Protein AF-0000000076643841 (afdb_homodimer)

Solvent-accessible surface area (backbone atoms only — not comparable to full-atom values): 23145 Å² total; per-residue (Å²): 107,68,64,58,49,51,50,48,50,49,47,50,49,49,53,48,50,52,67,71,34,53,74,71,46,35,37,44,46,46,51,47,56,64,56,58,94,64,77,46,62,63,59,51,52,34,38,76,68,63,61,60,81,65,43,80,81,73,61,38,62,68,59,50,51,40,41,51,51,52,50,54,52,48,48,53,50,48,17,47,49,53,30,35,36,51,42,72,52,44,75,44,46,48,51,30,52,85,57,88,80,48,90,56,62,37,45,24,47,93,85,36,75,72,81,45,65,53,44,57,68,84,77,48,54,71,68,55,44,51,53,49,52,46,23,53,34,49,45,51,37,43,51,53,46,46,48,49,27,68,64,42,81,49,84,70,43,75,59,44,45,42,56,54,54,55,68,41,54,68,70,49,21,37,44,30,44,42,50,51,52,48,51,51,44,45,54,50,20,58,50,36,67,72,68,72,63,81,79,61,76,74,77,71,72,73,82,128,108,66,66,58,48,50,51,48,49,49,49,51,49,48,52,48,50,52,68,72,34,52,72,72,46,33,39,46,46,46,51,46,55,64,56,58,94,65,79,47,62,65,57,51,51,35,37,76,67,64,60,61,80,65,42,78,81,74,61,39,61,68,59,50,51,40,41,51,51,52,50,53,53,48,48,53,51,48,19,47,50,52,30,36,38,51,41,73,53,43,75,44,46,49,52,31,53,85,56,88,81,48,88,57,64,36,43,23,48,94,85,35,74,72,80,45,65,55,45,58,67,84,77,47,53,71,66,56,43,52,53,50,52,46,22,53,32,50,45,52,38,42,51,52,45,46,49,48,26,67,65,42,81,48,84,69,43,74,59,45,45,43,56,52,55,57,69,42,53,69,70,51,22,37,44,30,46,42,50,50,51,50,52,52,45,45,53,50,21,58,51,36,68,72,69,71,64,80,78,61,77,74,78,71,72,72,81,127

Radius of gyration: 23.97 Å; Cα contacts (8 Å, |Δi|>4): 384; chains: 2; bounding box: 61×75×58 Å

Foldseek 3Di:
DVVVVVVVVVVVLLVVLDVLQDDLSVLLLQLLLCQDLPDNPVSLVCSLVSNPDDCVVVVVVSSSVSSSVVVLVLQQVVQLLVLLVPDPDNLQSLLFAGDSPDPDQATDDPRHGPPRGTDGLVVDDSVVSSLLSSLSSLLSNLVSLVVSVVPVPPPPSVPPSVVSLVSDDPSSNVSNVSVVVSVVSNVVSVVCSVVPDDRDDDPPPPDD/DVVVVVVVVVVVLLVVLDVLQDQLSVLLLQLLLCQDLPDNPVSLVCSLVSNPDDCVVVVVVSSSVSSSVVVLVLQQVLQLLVLLVPDPDNLQSLLFAGDSPDPDQATDDPRHGPPRGTDGLVVDDSVVSSLLSSLSSLLSNLVSLVVSVVPVPPPPSVPPSVVSLVSDDPSSNVSNVSVVVSVVSNVVSVVCSVVPDDRDDDPPPPDD

pLDDT: mean 84.1, std 14.39, range [31.48, 98.31]

Sequence (416 aa):
MFQHYCKSKEYIQQAHLEAELPGSLLQDALVVANFPSKNPRLHIKKWSKGQLPNPFEHRDSGTIDRLDRIYNQLAGYIEDYITKATSIYPPRAYMCIPCPCSNVGQLQFRGQPTGIDILRVDTLTDLERNRLFRAFFRYELVSKIQYVEDSTELEHIDELAAPTVRNFSHGAAEAFRCVLYYMRDLYGAVFAHYVDSRLPDIPAETPAMFQHYCKSKEYIQQAHLEAELPGSLLQDALVVANFPSKNPRLHIKKWSKGQLPNPFEHRDSGTIDRLDRIYNQLAGYIEDYITKATSIYPPRAYMCIPCPCSNVGQLQFRGQPTGIDILRVDTLTDLERNRLFRAFFRYELVSKIQYVEDSTELEHIDELAAPTVRNFSHGAAEAFRCVLYYMRDLYGAVFAHYVDSRLPDIPAETPA

Organism: Fusarium proliferatum (strain ET1) (NCBI:txid1227346)

Secondary structure (DSSP, 8-state):
-HHHHHHHHHHHHHHHHHHHS-HHHHHHHHHHHT--SS-HHHHHHHHHTT-S--TTTTT-HHHHHHHHHHHHHHHHHHHHHHHHHT-SSHHHHTT-B--TT---SEEEETTEEEEEEPPPGGGS-HHHHHHHHHHHHHHHHHHHHHHHHHHS--TTTHHHHHHHHHTS-HHHHHHHHHHHHHHHHHHHHHHHHHTTPPPPP-------/-HHHHHHHHHHHHHHHHHHHS-HHHHHHHHHHHT--SS-HHHHHHHHHTT-S--TTTTT-HHHHHHHHHHHHHHHHHHHHHHHHHT-SSHHHHTT-B--TT---SEEEETTEEEEEEPPPGGGS-HHHHHHHHHHHHHHHHHHHHHHHHHHS--TTTHHHHHHHHHTS-HHHHHHHHHHHHHHHHHHHHHHHHHTTPPPPP-------

Structure (mmCIF, N/CA/C/O backbone):
data_AF-0000000076643841-model_v1
#
loop_
_entity.id
_entity.type
_entity.pdbx_description
1 polymer 'Uncharacterized protein'
#
loop_
_atom_site.group_PDB
_atom_site.id
_atom_site.type_symbol
_atom_site.label_atom_id
_atom_site.label_alt_id
_atom_site.label_comp_id
_atom_site.label_asym_id
_atom_site.label_entity_id
_atom_site.label_seq_id
_atom_site.pdbx_PDB_ins_code
_atom_site.Cartn_x
_atom_site.Cartn_y
_atom_site.Cartn_z
_atom_site.occupancy
_atom_site.B_iso_or_equiv
_atom_site.auth_seq_id
_atom_site.auth_comp_id
_atom_site.auth_asym_id
_atom_site.auth_atom_id
_atom_site.pdbx_PDB_model_num
ATOM 1 N N . MET A 1 1 ? 14.523 -45.875 6.148 1 55.06 1 MET A N 1
ATOM 2 C CA . MET A 1 1 ? 14.758 -44.75 7.051 1 55.06 1 MET A CA 1
ATOM 3 C C . MET A 1 1 ? 14.75 -43.438 6.281 1 55.06 1 MET A C 1
ATOM 5 O O . MET A 1 1 ? 14.102 -42.469 6.699 1 55.06 1 MET A O 1
ATOM 9 N N . PHE A 1 2 ? 15.367 -43.438 5.141 1 59.84 2 PHE A N 1
ATOM 10 C CA . PHE A 1 2 ? 15.422 -42.219 4.328 1 59.84 2 PHE A CA 1
ATOM 11 C C . PHE A 1 2 ? 14.047 -41.875 3.785 1 59.84 2 PHE A C 1
ATOM 13 O O . PHE A 1 2 ? 13.656 -40.688 3.773 1 59.84 2 PHE A O 1
ATOM 20 N N . GLN A 1 3 ? 13.398 -42.938 3.428 1 58.34 3 GLN A N 1
ATOM 21 C CA . GLN A 1 3 ? 12.062 -42.719 2.887 1 58.34 3 GLN A CA 1
ATOM 22 C C . GLN A 1 3 ? 11.117 -42.156 3.953 1 58.34 3 GLN A C 1
ATOM 24 O O . GLN A 1 3 ? 10.305 -41.281 3.674 1 58.34 3 GLN A O 1
ATOM 29 N N . HIS A 1 4 ? 11.25 -42.688 5.188 1 60.34 4 HIS A N 1
ATOM 30 C CA . HIS A 1 4 ? 10.43 -42.219 6.293 1 60.34 4 HIS A CA 1
ATOM 31 C C . HIS A 1 4 ? 10.742 -40.75 6.621 1 60.34 4 HIS A C 1
ATOM 33 O O . HIS A 1 4 ? 9.836 -39.969 6.922 1 60.34 4 HIS A O 1
ATOM 39 N N . TYR A 1 5 ? 12.023 -40.5 6.52 1 56.34 5 TYR A N 1
ATOM 40 C CA . TYR A 1 5 ? 12.477 -39.156 6.789 1 56.34 5 TYR A CA 1
ATOM 41 C C . TYR A 1 5 ? 11.938 -38.188 5.746 1 56.34 5 TYR A C 1
ATOM 43 O O . TYR A 1 5 ? 11.453 -37.094 6.082 1 56.34 5 TYR A O 1
ATOM 51 N N . CYS A 1 6 ? 12.062 -38.594 4.523 1 60.09 6 CYS A N 1
ATOM 52 C CA . CYS A 1 6 ? 11.57 -37.719 3.445 1 60.09 6 CYS A CA 1
ATOM 53 C C . CYS A 1 6 ? 10.062 -37.531 3.551 1 60.09 6 CYS A C 1
ATOM 55 O O . CYS A 1 6 ? 9.562 -36.438 3.342 1 60.09 6 CYS A O 1
ATOM 57 N N . LYS A 1 7 ? 9.438 -38.625 3.855 1 62.03 7 LYS A N 1
ATOM 58 C CA . LYS A 1 7 ? 7.988 -38.562 4.004 1 62.03 7 LYS A CA 1
ATOM 59 C C . LYS A 1 7 ? 7.602 -37.656 5.168 1 62.03 7 LYS A C 1
ATOM 61 O O . LYS A 1 7 ? 6.629 -36.875 5.078 1 62.03 7 LYS A O 1
ATOM 66 N N . SER A 1 8 ? 8.445 -37.75 6.176 1 68.88 8 SER A N 1
ATOM 67 C CA . SER A 1 8 ? 8.188 -36.906 7.336 1 68.88 8 SER A CA 1
ATOM 68 C C . SER A 1 8 ? 8.414 -35.438 7.008 1 68.88 8 SER A C 1
ATOM 70 O O . SER A 1 8 ? 7.613 -34.594 7.395 1 68.88 8 SER A O 1
ATOM 72 N N . LYS A 1 9 ? 9.438 -35.219 6.242 1 68.38 9 LYS A N 1
ATOM 73 C CA . LYS A 1 9 ? 9.742 -33.844 5.863 1 68.38 9 LYS A CA 1
ATOM 74 C C . LYS A 1 9 ? 8.656 -33.25 4.961 1 68.38 9 LYS A C 1
ATOM 76 O O . LYS A 1 9 ? 8.258 -32.094 5.125 1 68.38 9 LYS A O 1
ATOM 81 N N . GLU A 1 10 ? 8.242 -34.125 4.082 1 75.81 10 GLU A N 1
ATOM 82 C CA . GLU A 1 10 ? 7.172 -33.719 3.18 1 75.81 10 GLU A CA 1
ATOM 83 C C . GLU A 1 10 ? 5.887 -33.406 3.947 1 75.81 10 GLU A C 1
ATOM 85 O O . GLU A 1 10 ? 5.195 -32.438 3.646 1 75.81 10 GLU A O 1
ATOM 90 N N . TYR A 1 11 ? 5.652 -34.25 4.926 1 77.75 11 TYR A N 1
ATOM 91 C CA . TYR A 1 11 ? 4.453 -34.031 5.73 1 77.75 11 TYR A CA 1
ATOM 92 C C . TYR A 1 11 ? 4.543 -32.75 6.527 1 77.75 11 TYR A C 1
ATOM 94 O O . TYR A 1 11 ? 3.568 -32 6.621 1 77.75 11 TYR A O 1
ATOM 102 N N . ILE A 1 12 ? 5.691 -32.562 7.051 1 78.75 12 ILE A N 1
ATOM 103 C CA . ILE A 1 12 ? 5.891 -31.344 7.836 1 78.75 12 ILE A CA 1
ATOM 104 C C . ILE A 1 12 ? 5.75 -30.125 6.934 1 78.75 12 ILE A C 1
ATOM 106 O O . ILE A 1 12 ? 5.109 -29.141 7.309 1 78.75 12 ILE A O 1
ATOM 110 N N . GLN A 1 13 ? 6.262 -30.25 5.789 1 81.38 13 GLN A N 1
ATOM 111 C CA . GLN A 1 13 ? 6.199 -29.156 4.84 1 81.38 13 GLN A CA 1
ATOM 112 C C . GLN A 1 13 ? 4.758 -28.875 4.41 1 81.38 13 GLN A C 1
ATOM 114 O O . GLN A 1 13 ? 4.352 -27.719 4.297 1 81.38 13 GLN A O 1
ATOM 119 N N . GLN A 1 14 ? 4.098 -29.984 4.234 1 85.69 14 GLN A N 1
ATOM 120 C CA . GLN A 1 14 ? 2.701 -29.844 3.832 1 85.69 14 GLN A CA 1
ATOM 121 C C . GLN A 1 14 ? 1.868 -29.219 4.949 1 85.69 14 GLN A C 1
ATOM 123 O O . GLN A 1 14 ? 1.031 -28.344 4.695 1 85.69 14 GLN A O 1
ATOM 128 N N . ALA A 1 15 ? 2.143 -29.641 6.121 1 86.62 15 ALA A N 1
ATOM 129 C CA . ALA A 1 15 ? 1.425 -29.078 7.262 1 86.62 15 ALA A CA 1
ATOM 130 C C . ALA A 1 15 ? 1.731 -27.594 7.434 1 86.62 15 ALA A C 1
ATOM 132 O O . ALA A 1 15 ? 0.84 -26.797 7.75 1 86.62 15 ALA A O 1
ATOM 133 N N . HIS A 1 16 ? 2.926 -27.344 7.215 1 88.12 16 HIS A N 1
ATOM 134 C CA . HIS A 1 16 ? 3.34 -25.938 7.297 1 88.12 16 HIS A CA 1
ATOM 135 C C . HIS A 1 16 ? 2.639 -25.094 6.234 1 88.12 16 HIS A C 1
ATOM 137 O O . HIS A 1 16 ? 2.109 -24.031 6.539 1 88.12 16 HIS A O 1
ATOM 143 N N . LEU A 1 17 ? 2.629 -25.641 5.07 1 92.31 17 LEU A N 1
ATOM 144 C CA . LEU A 1 17 ? 2.01 -24.922 3.961 1 92.31 17 LEU A CA 1
ATOM 145 C C . LEU A 1 17 ? 0.519 -24.719 4.207 1 92.31 17 LEU A C 1
ATOM 147 O O . LEU A 1 17 ? -0.012 -23.641 3.969 1 92.31 17 LEU A O 1
ATOM 151 N N . GLU A 1 18 ? -0.102 -25.703 4.695 1 91.44 18 GLU A N 1
ATOM 152 C CA . GLU A 1 18 ? -1.529 -25.625 4.988 1 91.44 18 GLU A CA 1
ATOM 153 C C . GLU A 1 18 ? -1.811 -24.562 6.051 1 91.44 18 GLU A C 1
ATOM 155 O O . GLU A 1 18 ? -2.789 -23.812 5.953 1 91.44 18 GLU A O 1
ATOM 160 N N . ALA A 1 19 ? -0.951 -24.5 7.004 1 91.19 19 ALA A N 1
ATOM 161 C CA . ALA A 1 19 ? -1.105 -23.531 8.078 1 91.19 19 ALA A CA 1
ATOM 162 C C . ALA A 1 19 ? -0.877 -22.109 7.562 1 91.19 19 ALA A C 1
ATOM 164 O O . ALA A 1 19 ? -1.475 -21.156 8.07 1 91.19 19 ALA A O 1
ATOM 165 N N . GLU A 1 20 ? -0.052 -22.016 6.551 1 92.44 20 GLU A N 1
ATOM 166 C CA . GLU A 1 20 ? 0.337 -20.703 6.027 1 92.44 20 GLU A CA 1
ATOM 167 C C . GLU A 1 20 ? -0.709 -20.156 5.059 1 92.44 20 GLU A C 1
ATOM 169 O O . GLU A 1 20 ? -0.689 -18.984 4.707 1 92.44 20 GLU A O 1
ATOM 174 N N . LEU A 1 21 ? -1.595 -21.016 4.625 1 94.62 21 LEU A N 1
ATOM 175 C CA . LEU A 1 21 ? -2.6 -20.609 3.646 1 94.62 21 LEU A CA 1
ATOM 176 C C . LEU A 1 21 ? -4.008 -20.828 4.188 1 94.62 21 LEU A C 1
ATOM 178 O O . LEU A 1 21 ? -4.754 -21.656 3.658 1 94.62 21 LEU A O 1
ATOM 182 N N . PRO A 1 22 ? -4.383 -20.078 5.102 1 90.25 22 PRO A N 1
ATOM 183 C CA . PRO A 1 22 ? -5.695 -20.297 5.715 1 90.25 22 PRO A CA 1
ATOM 184 C C . PRO A 1 22 ? -6.844 -19.766 4.859 1 90.25 22 PRO A C 1
ATOM 186 O O . PRO A 1 22 ? -6.688 -18.75 4.164 1 90.25 22 PRO A O 1
ATOM 189 N N . GLY A 1 23 ? -7.941 -20.484 4.867 1 88.06 23 GLY A N 1
ATOM 190 C CA . GLY A 1 23 ? -9.227 -20.016 4.391 1 88.06 23 GLY A CA 1
ATOM 191 C C . GLY A 1 23 ? -9.188 -19.484 2.967 1 88.06 23 GLY A C 1
ATOM 192 O O . GLY A 1 23 ? -8.758 -20.188 2.051 1 88.06 23 GLY A O 1
ATOM 193 N N . SER A 1 24 ? -9.508 -18.172 2.869 1 92.12 24 SER A N 1
ATOM 194 C CA . SER A 1 24 ? -9.641 -17.531 1.561 1 92.12 24 SER A CA 1
ATOM 195 C C . SER A 1 24 ? -8.289 -17.359 0.889 1 92.12 24 SER A C 1
ATOM 197 O O . SER A 1 24 ? -8.203 -17.25 -0.337 1 92.12 24 SER A O 1
ATOM 199 N N . LEU A 1 25 ? -7.289 -17.359 1.696 1 96.56 25 LEU A N 1
ATOM 200 C CA . LEU A 1 25 ? -5.957 -17.234 1.113 1 96.56 25 LEU A CA 1
ATOM 201 C C . LEU A 1 25 ? -5.605 -18.469 0.295 1 96.56 25 LEU A C 1
ATOM 203 O O . LEU A 1 25 ? -4.922 -18.375 -0.727 1 96.56 25 LEU A O 1
ATOM 207 N N . LEU A 1 26 ? -6.051 -19.609 0.79 1 97.19 26 LEU A N 1
ATOM 208 C CA . LEU A 1 26 ? -5.824 -20.844 0.038 1 97.19 26 LEU A CA 1
ATOM 209 C C . LEU A 1 26 ? -6.469 -20.766 -1.341 1 97.19 26 LEU A C 1
ATOM 211 O O . LEU A 1 26 ? -5.887 -21.219 -2.33 1 97.19 26 LEU A O 1
ATOM 215 N N . GLN A 1 27 ? -7.66 -20.188 -1.419 1 97.44 27 GLN A N 1
ATOM 216 C CA . GLN A 1 27 ? -8.344 -20.016 -2.697 1 97.44 27 GLN A CA 1
ATOM 217 C C . GLN A 1 27 ? -7.535 -19.141 -3.648 1 97.44 27 GLN A C 1
ATOM 219 O O . GLN A 1 27 ? -7.395 -19.469 -4.832 1 97.44 27 GLN A O 1
ATOM 224 N N . ASP A 1 28 ? -6.977 -18.094 -3.117 1 97.69 28 ASP A N 1
ATOM 225 C CA . ASP A 1 28 ? -6.137 -17.219 -3.926 1 97.69 28 ASP A CA 1
ATOM 226 C C . ASP A 1 28 ? -4.898 -17.953 -4.43 1 97.69 28 ASP A C 1
ATOM 228 O O . ASP A 1 28 ? -4.492 -17.797 -5.582 1 97.69 28 ASP A O 1
ATOM 232 N N . ALA A 1 29 ? -4.34 -18.734 -3.561 1 98.19 29 ALA A N 1
ATOM 233 C CA . ALA A 1 29 ? -3.162 -19.5 -3.949 1 98.19 29 ALA A CA 1
ATOM 234 C C . ALA A 1 29 ? -3.506 -20.531 -5.023 1 98.19 29 ALA A C 1
ATOM 236 O O . ALA A 1 29 ? -2.771 -20.688 -6 1 98.19 29 ALA A O 1
ATOM 237 N N . LEU A 1 30 ? -4.59 -21.156 -4.883 1 97.75 30 LEU A N 1
ATOM 238 C CA . LEU A 1 30 ? -4.992 -22.234 -5.77 1 97.75 30 LEU A CA 1
ATOM 239 C C . LEU A 1 30 ? -5.293 -21.719 -7.168 1 97.75 30 LEU A C 1
ATOM 241 O O . LEU A 1 30 ? -4.965 -22.375 -8.164 1 97.75 30 LEU A O 1
ATOM 245 N N . VAL A 1 31 ? -5.969 -20.578 -7.227 1 97.31 31 VAL A N 1
ATOM 246 C CA . VAL A 1 31 ? -6.352 -20.062 -8.539 1 97.31 31 VAL A CA 1
ATOM 247 C C . VAL A 1 31 ? -5.102 -19.781 -9.367 1 97.31 31 VAL A C 1
ATOM 249 O O . VAL A 1 31 ? -5.109 -19.938 -10.586 1 97.31 31 VAL A O 1
ATOM 252 N N . VAL A 1 32 ? -4.051 -19.375 -8.664 1 97.44 32 VAL A N 1
ATOM 253 C CA . VAL A 1 32 ? -2.799 -19.062 -9.344 1 97.44 32 VAL A CA 1
ATOM 254 C C . VAL A 1 32 ? -2.049 -20.359 -9.664 1 97.44 32 VAL A C 1
ATOM 256 O O . VAL A 1 32 ? -1.585 -20.547 -10.789 1 97.44 32 VAL A O 1
ATOM 259 N N . ALA A 1 33 ? -1.942 -21.234 -8.703 1 96.81 33 ALA A N 1
ATOM 260 C CA . ALA A 1 33 ? -1.156 -22.453 -8.828 1 96.81 33 ALA A CA 1
ATOM 261 C C . ALA A 1 33 ? -1.693 -23.344 -9.945 1 96.81 33 ALA A C 1
ATOM 263 O O . ALA A 1 33 ? -0.924 -24.016 -10.641 1 96.81 33 ALA A O 1
ATOM 264 N N . ASN A 1 34 ? -3.014 -23.328 -10.094 1 96.56 34 ASN A N 1
ATOM 265 C CA . ASN A 1 34 ? -3.637 -24.219 -11.07 1 96.56 34 ASN A CA 1
ATOM 266 C C . ASN A 1 34 ? -4.238 -23.422 -12.234 1 96.56 34 ASN A C 1
ATOM 268 O O . ASN A 1 34 ? -5.234 -23.844 -12.82 1 96.56 34 ASN A O 1
ATOM 272 N N . PHE A 1 35 ? -3.664 -22.312 -12.492 1 96 35 PHE A N 1
ATOM 273 C CA . PHE A 1 35 ? -4.219 -21.469 -13.555 1 96 35 PHE A CA 1
ATOM 274 C C . PHE A 1 35 ? -4.129 -22.188 -14.898 1 96 35 PHE A C 1
ATOM 276 O O . PHE A 1 35 ? -3.043 -22.562 -15.336 1 96 35 PHE A O 1
ATOM 283 N N . PRO A 1 36 ? -5.246 -22.344 -15.555 1 91.62 36 PRO A N 1
ATOM 284 C CA . PRO A 1 36 ? -5.25 -23.094 -16.812 1 91.62 36 PRO A CA 1
ATOM 285 C C . PRO A 1 36 ? -4.742 -22.281 -17.984 1 91.62 36 PRO A C 1
ATOM 287 O O . PRO A 1 36 ? -4.891 -21.047 -18 1 91.62 36 PRO A O 1
ATOM 290 N N . SER A 1 37 ? -4.203 -22.922 -18.969 1 80.94 37 SER A N 1
ATOM 291 C CA . SER A 1 37 ? -3.695 -22.266 -20.172 1 80.94 37 SER A CA 1
ATOM 292 C C . SER A 1 37 ? -4.828 -21.922 -21.125 1 80.94 37 SER A C 1
ATOM 294 O O . SER A 1 37 ? -4.703 -21 -21.938 1 80.94 37 SER A O 1
ATOM 296 N N . LYS A 1 38 ? -5.898 -22.703 -21 1 79.75 38 LYS A N 1
ATOM 297 C CA . LYS A 1 38 ? -7.027 -22.469 -21.891 1 79.75 38 LYS A CA 1
ATOM 298 C C . LYS A 1 38 ? -8.312 -22.234 -21.109 1 79.75 38 LYS A C 1
ATOM 300 O O . LYS A 1 38 ? -8.578 -22.906 -20.125 1 79.75 38 LYS A O 1
ATOM 305 N N . ASN A 1 39 ? -9.148 -21.281 -21.5 1 80.5 39 ASN A N 1
ATOM 306 C CA . ASN A 1 39 ? -10.477 -20.953 -20.969 1 80.5 39 ASN A CA 1
ATOM 307 C C . ASN A 1 39 ? -10.445 -20.75 -19.453 1 80.5 39 ASN A C 1
ATOM 309 O O . ASN A 1 39 ? -11.086 -21.5 -18.719 1 80.5 39 ASN A O 1
ATOM 313 N N . PRO A 1 40 ? -9.781 -19.797 -19.016 1 89.06 40 PRO A N 1
ATOM 314 C CA . PRO A 1 40 ? -9.648 -19.578 -17.578 1 89.06 40 PRO A CA 1
ATOM 315 C C . PRO A 1 40 ? -10.93 -19.062 -16.938 1 89.06 40 PRO A C 1
ATOM 317 O O . PRO A 1 40 ? -11 -18.922 -15.711 1 89.06 40 PRO A O 1
ATOM 320 N N . ARG A 1 41 ? -11.984 -18.797 -17.594 1 88.19 41 ARG A N 1
ATOM 321 C CA . ARG A 1 41 ? -13.203 -18.172 -17.109 1 88.19 41 ARG A CA 1
ATOM 322 C C . ARG A 1 41 ? -13.828 -18.984 -15.984 1 88.19 41 ARG A C 1
ATOM 324 O O . ARG A 1 41 ? -14.164 -18.453 -14.93 1 88.19 41 ARG A O 1
ATOM 331 N N . LEU A 1 42 ? -14.031 -20.25 -16.266 1 91.31 42 LEU A N 1
ATOM 332 C CA . LEU A 1 42 ? -14.648 -21.109 -15.273 1 91.31 42 LEU A CA 1
ATOM 333 C C . LEU A 1 42 ? -13.789 -21.203 -14.023 1 91.31 42 LEU A C 1
ATOM 335 O O . LEU A 1 42 ? -14.305 -21.219 -12.906 1 91.31 42 LEU A O 1
ATOM 339 N N . HIS A 1 43 ? -12.508 -21.312 -14.219 1 94.5 43 HIS A N 1
ATOM 340 C CA . HIS A 1 43 ? -11.555 -21.375 -13.117 1 94.5 43 HIS A CA 1
ATOM 341 C C . HIS A 1 43 ? -11.633 -20.125 -12.25 1 94.5 43 HIS A C 1
ATOM 343 O O . HIS A 1 43 ? -11.656 -20.234 -11.016 1 94.5 43 HIS A O 1
ATOM 349 N N . ILE A 1 44 ? -11.758 -19 -12.859 1 93.19 44 ILE A N 1
ATOM 350 C CA . ILE A 1 44 ? -11.844 -17.734 -12.164 1 93.19 44 ILE A CA 1
ATOM 351 C C . ILE A 1 44 ? -13.188 -17.625 -11.453 1 93.19 44 ILE A C 1
ATOM 353 O O . ILE A 1 44 ? -13.266 -17.125 -10.32 1 93.19 44 ILE A O 1
ATOM 357 N N . LYS A 1 45 ? -14.195 -18.062 -12.055 1 92.38 45 LYS A N 1
ATOM 358 C CA . LYS A 1 45 ? -15.523 -18.062 -11.445 1 92.38 45 LYS A CA 1
ATOM 359 C C . LYS A 1 45 ? -15.555 -18.922 -10.188 1 92.38 45 LYS A C 1
ATOM 361 O O . LYS A 1 45 ? -16.094 -18.516 -9.164 1 92.38 45 LYS A O 1
ATOM 366 N N . LYS A 1 46 ? -15.055 -20.094 -10.25 1 94.75 46 LYS A N 1
ATOM 367 C CA . LYS A 1 46 ? -14.992 -20.984 -9.094 1 94.75 46 LYS A CA 1
ATOM 368 C C . LYS A 1 46 ? -14.211 -20.344 -7.945 1 94.75 46 LYS A C 1
ATOM 370 O O . LYS A 1 46 ? -14.586 -20.484 -6.781 1 94.75 46 LYS A O 1
ATOM 375 N N . TRP A 1 47 ? -13.141 -19.719 -8.32 1 95.69 47 TRP A N 1
ATOM 376 C CA . TRP A 1 47 ? -12.336 -19.016 -7.316 1 95.69 47 TRP A CA 1
ATOM 377 C C . TRP A 1 47 ? -13.156 -17.922 -6.637 1 95.69 47 TRP A C 1
ATOM 379 O O . TRP A 1 47 ? -13.125 -17.797 -5.41 1 95.69 47 TRP A O 1
ATOM 389 N N . SER A 1 48 ? -13.836 -17.141 -7.426 1 92.44 48 SER A N 1
ATOM 390 C CA . SER A 1 48 ? -14.602 -16.031 -6.891 1 92.44 48 SER A CA 1
ATOM 391 C C . SER A 1 48 ? -15.656 -16.5 -5.898 1 92.44 48 SER A C 1
ATOM 393 O O . SER A 1 48 ? -16.031 -15.773 -4.984 1 92.44 48 SER A O 1
ATOM 395 N N . LYS A 1 49 ? -16.047 -17.734 -5.996 1 93.44 49 LYS A N 1
ATOM 396 C CA . LYS A 1 49 ? -17.062 -18.312 -5.113 1 93.44 49 LYS A CA 1
ATOM 397 C C . LYS A 1 49 ? -16.422 -19.109 -3.986 1 93.44 49 LYS A C 1
ATOM 399 O O . LYS A 1 49 ? -17.109 -19.672 -3.145 1 93.44 49 LYS A O 1
ATOM 404 N N . GLY A 1 50 ? -15.148 -19.172 -4.008 1 94.62 50 GLY A N 1
ATOM 405 C CA . GLY A 1 50 ? -14.445 -19.922 -2.984 1 94.62 50 GLY A CA 1
ATOM 406 C C . GLY A 1 50 ? -14.664 -21.422 -3.094 1 94.62 50 GLY A C 1
ATOM 407 O O . GLY A 1 50 ? -14.766 -22.109 -2.08 1 94.62 50 GLY A O 1
ATOM 408 N N . GLN A 1 51 ? -14.711 -21.906 -4.316 1 95.31 51 GLN A N 1
ATOM 409 C CA . GLN A 1 51 ? -15.141 -23.297 -4.496 1 95.31 51 GLN A CA 1
ATOM 410 C C . GLN A 1 51 ? -14.023 -24.141 -5.094 1 95.31 51 GLN A C 1
ATOM 412 O O . GLN A 1 51 ? -14.266 -25.25 -5.559 1 95.31 51 GLN A O 1
ATOM 417 N N . LEU A 1 52 ? -12.844 -23.641 -5.133 1 96.06 52 LEU A N 1
ATOM 418 C CA . LEU A 1 52 ? -11.75 -24.484 -5.602 1 96.06 52 LEU A CA 1
ATOM 419 C C . LEU A 1 52 ? -11.438 -25.578 -4.594 1 96.06 52 LEU A C 1
ATOM 421 O O . LEU A 1 52 ? -11.422 -25.328 -3.385 1 96.06 52 LEU A O 1
ATOM 425 N N . PRO A 1 53 ? -11.273 -26.734 -5.059 1 94.81 53 PRO A N 1
ATOM 426 C CA . PRO A 1 53 ? -11.102 -27.875 -4.148 1 94.81 53 PRO A CA 1
ATOM 427 C C . PRO A 1 53 ? -9.828 -27.766 -3.312 1 94.81 53 PRO A C 1
ATOM 429 O O . PRO A 1 53 ? -8.781 -27.375 -3.824 1 94.81 53 PRO A O 1
ATOM 432 N N . ASN A 1 54 ? -9.906 -28.141 -2.045 1 94.69 54 ASN A N 1
ATOM 433 C CA . ASN A 1 54 ? -8.789 -28.172 -1.115 1 94.69 54 ASN A CA 1
ATOM 434 C C . ASN A 1 54 ? -7.883 -29.375 -1.354 1 94.69 54 ASN A C 1
ATOM 436 O O . ASN A 1 54 ? -8.289 -30.516 -1.121 1 94.69 54 ASN A O 1
ATOM 440 N N . PRO A 1 55 ? -6.727 -29.188 -1.725 1 94.94 55 PRO A N 1
ATOM 441 C CA . PRO A 1 55 ? -5.844 -30.312 -2.061 1 94.94 55 PRO A CA 1
ATOM 442 C C . PRO A 1 55 ? -5.348 -31.062 -0.827 1 94.94 55 PRO A C 1
ATOM 444 O O . PRO A 1 55 ? -4.855 -32.188 -0.941 1 94.94 55 PRO A O 1
ATOM 447 N N . PHE A 1 56 ? -5.434 -30.453 0.337 1 92.12 56 PHE A N 1
ATOM 448 C CA . PHE A 1 56 ? -4.934 -31.078 1.559 1 92.12 56 PHE A CA 1
ATOM 449 C C . PHE A 1 56 ? -5.906 -32.125 2.066 1 92.12 56 PHE A C 1
ATOM 451 O O . PHE A 1 56 ? -5.52 -33.031 2.807 1 92.12 56 PHE A O 1
ATOM 458 N N . GLU A 1 57 ? -7.121 -31.938 1.708 1 89.94 57 GLU A N 1
ATOM 459 C CA . GLU A 1 57 ? -8.133 -32.906 2.115 1 89.94 57 GLU A CA 1
ATOM 460 C C . GLU A 1 57 ? -7.957 -34.25 1.368 1 89.94 57 GLU A C 1
ATOM 462 O O . GLU A 1 57 ? -8.086 -35.312 1.958 1 89.94 57 GLU A O 1
ATOM 467 N N . HIS A 1 58 ? -7.648 -34.219 0.024 1 85.31 58 HIS A N 1
ATOM 468 C CA . HIS A 1 58 ? 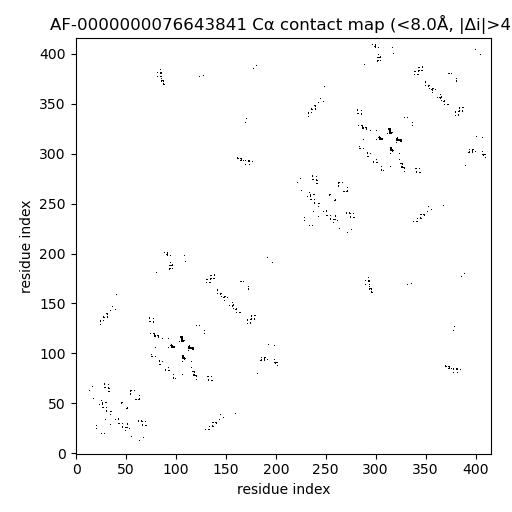-7.523 -35.438 -0.774 1 85.31 58 HIS A CA 1
ATOM 469 C C . HIS A 1 58 ? -6.066 -35.75 -1.114 1 85.31 58 HIS A C 1
ATOM 471 O O . HIS A 1 58 ? -5.777 -36.562 -1.979 1 85.31 58 HIS A O 1
ATOM 477 N N . ARG A 1 59 ? -5.16 -35.062 -0.582 1 86.06 59 ARG A N 1
ATOM 478 C CA . ARG A 1 59 ? -3.721 -35.25 -0.716 1 86.06 59 ARG A CA 1
ATOM 479 C C . ARG A 1 59 ? -3.297 -35.188 -2.18 1 86.06 59 ARG A C 1
ATOM 481 O O . ARG A 1 59 ? -2.617 -36.094 -2.664 1 86.06 59 ARG A O 1
ATOM 488 N N . ASP A 1 60 ? -3.811 -34.25 -2.908 1 91.81 60 ASP A N 1
ATOM 489 C CA . ASP A 1 60 ? -3.371 -33.969 -4.273 1 91.81 60 ASP A CA 1
ATOM 490 C C . ASP A 1 60 ? -1.933 -33.469 -4.301 1 91.81 60 ASP A C 1
ATOM 492 O O . ASP A 1 60 ? -1.694 -32.25 -4.246 1 91.81 60 ASP A O 1
ATOM 496 N N . SER A 1 61 ? -0.956 -34.375 -4.434 1 90.12 61 SER A N 1
ATOM 497 C CA . SER A 1 61 ? 0.465 -34.094 -4.312 1 90.12 61 SER A CA 1
ATOM 498 C C . SER A 1 61 ? 0.915 -33.094 -5.398 1 90.12 61 SER A C 1
ATOM 500 O O . SER A 1 61 ? 1.784 -32.281 -5.164 1 90.12 61 SER A O 1
ATOM 502 N N . GLY A 1 62 ? 0.292 -33.219 -6.566 1 92.5 62 GLY A N 1
ATOM 503 C CA . GLY A 1 62 ? 0.653 -32.312 -7.641 1 92.5 62 GLY A CA 1
ATOM 504 C C . GLY A 1 62 ? 0.333 -30.859 -7.332 1 92.5 62 GLY A C 1
ATOM 505 O O . GLY A 1 62 ? 1.194 -29.984 -7.461 1 92.5 62 GLY A O 1
ATOM 506 N N . THR A 1 63 ? -0.859 -30.656 -6.93 1 94.81 63 THR A N 1
ATOM 507 C CA . THR A 1 63 ? -1.288 -29.312 -6.57 1 94.81 63 THR A CA 1
ATOM 508 C C . THR A 1 63 ? -0.497 -28.797 -5.375 1 94.81 63 THR A C 1
ATOM 510 O O . THR A 1 63 ? -0.115 -27.625 -5.336 1 94.81 63 THR A O 1
ATOM 513 N N . ILE A 1 64 ? -0.245 -29.625 -4.383 1 94.69 64 ILE A N 1
ATOM 514 C CA . ILE A 1 64 ? 0.488 -29.234 -3.188 1 94.69 64 ILE A CA 1
ATOM 515 C C . ILE A 1 64 ? 1.904 -28.812 -3.566 1 94.69 64 ILE A C 1
ATOM 517 O O . ILE A 1 64 ? 2.422 -27.812 -3.047 1 94.69 64 ILE A O 1
ATOM 521 N N . ASP A 1 65 ? 2.492 -29.5 -4.48 1 93.31 65 ASP A N 1
ATOM 522 C CA . ASP A 1 65 ? 3.826 -29.156 -4.953 1 93.31 65 ASP A CA 1
ATOM 523 C C . ASP A 1 65 ? 3.814 -27.797 -5.648 1 93.31 65 ASP A C 1
ATOM 525 O O . ASP A 1 65 ? 4.715 -26.969 -5.445 1 93.31 65 ASP A O 1
ATOM 529 N N . ARG A 1 66 ? 2.832 -27.594 -6.496 1 95.25 66 ARG A N 1
ATOM 530 C CA . ARG A 1 66 ? 2.715 -26.297 -7.18 1 95.25 66 ARG A CA 1
ATOM 531 C C . ARG A 1 66 ? 2.5 -25.172 -6.18 1 95.25 66 ARG A C 1
ATOM 533 O O . ARG A 1 66 ? 3.076 -24.094 -6.324 1 95.25 66 ARG A O 1
ATOM 540 N N . LEU A 1 67 ? 1.684 -25.422 -5.168 1 96.19 67 LEU A N 1
ATOM 541 C CA . LEU A 1 67 ? 1.437 -24.438 -4.117 1 96.19 67 LEU A CA 1
ATOM 542 C C . LEU A 1 67 ? 2.725 -24.109 -3.373 1 96.19 67 LEU A C 1
ATOM 544 O O . LEU A 1 67 ? 2.992 -22.938 -3.082 1 96.19 67 LEU A O 1
ATOM 548 N N . ASP A 1 68 ? 3.447 -25.094 -3.076 1 94.12 68 ASP A N 1
ATOM 549 C CA . ASP A 1 68 ? 4.703 -24.906 -2.361 1 94.12 68 ASP A CA 1
ATOM 550 C C . ASP A 1 68 ? 5.676 -24.047 -3.172 1 94.12 68 ASP A C 1
ATOM 552 O O . ASP A 1 68 ? 6.324 -23.156 -2.629 1 94.12 68 ASP A O 1
ATOM 556 N N . ARG A 1 69 ? 5.738 -24.328 -4.402 1 92.94 69 ARG A N 1
ATOM 557 C CA . ARG A 1 69 ? 6.637 -23.578 -5.281 1 92.94 69 ARG A CA 1
ATOM 558 C C . ARG A 1 69 ? 6.234 -22.109 -5.363 1 92.94 69 ARG A C 1
ATOM 560 O O . ARG A 1 69 ? 7.074 -21.219 -5.219 1 92.94 69 ARG A O 1
ATOM 567 N N . ILE A 1 70 ? 4.969 -21.906 -5.605 1 95.5 70 ILE A N 1
ATOM 568 C CA . ILE A 1 70 ? 4.52 -20.531 -5.77 1 95.5 70 ILE A CA 1
ATOM 569 C C . ILE A 1 70 ? 4.621 -19.797 -4.438 1 95.5 70 ILE A C 1
ATOM 571 O O . ILE A 1 70 ? 4.938 -18.609 -4.402 1 95.5 70 ILE A O 1
ATOM 575 N N . TYR A 1 71 ? 4.312 -20.5 -3.367 1 95 71 TYR A N 1
ATOM 576 C CA . TYR A 1 71 ? 4.441 -19.906 -2.043 1 95 71 TYR A CA 1
ATOM 577 C C . TYR A 1 71 ? 5.871 -19.422 -1.798 1 95 71 TYR A C 1
ATOM 579 O O . TYR A 1 71 ? 6.086 -18.297 -1.368 1 95 71 TYR A O 1
ATOM 587 N N . ASN A 1 72 ? 6.793 -20.266 -2.082 1 91.38 72 ASN A N 1
ATOM 588 C CA . ASN A 1 72 ? 8.195 -19.922 -1.852 1 91.38 72 ASN A CA 1
ATOM 589 C C . ASN A 1 72 ? 8.648 -18.781 -2.758 1 91.38 72 ASN A C 1
ATOM 591 O O . ASN A 1 72 ? 9.406 -17.906 -2.33 1 91.38 72 ASN A O 1
ATOM 595 N N . GLN A 1 73 ? 8.242 -18.828 -3.941 1 93.12 73 GLN A N 1
ATOM 596 C CA . GLN A 1 73 ? 8.57 -17.766 -4.875 1 93.12 73 GLN A CA 1
ATOM 597 C C . GLN A 1 73 ? 8.031 -16.422 -4.387 1 93.12 73 GLN A C 1
ATOM 599 O O . GLN A 1 73 ? 8.766 -15.43 -4.344 1 93.12 73 GLN A O 1
ATOM 604 N N . LEU A 1 74 ? 6.754 -16.391 -4.012 1 95.62 74 LEU A N 1
ATOM 605 C CA . LEU A 1 74 ? 6.141 -15.141 -3.58 1 95.62 74 LEU A CA 1
ATOM 606 C C . LEU A 1 74 ? 6.723 -14.688 -2.248 1 95.62 74 LEU A C 1
ATOM 608 O O . LEU A 1 74 ? 6.848 -13.484 -2.004 1 95.62 74 LEU A O 1
ATOM 612 N N . ALA A 1 75 ? 7.051 -15.656 -1.403 1 94.25 75 ALA A N 1
ATOM 613 C CA . ALA A 1 75 ? 7.719 -15.297 -0.154 1 94.25 75 ALA A CA 1
ATOM 614 C C . ALA A 1 75 ? 8.992 -14.5 -0.422 1 94.25 75 ALA A C 1
ATOM 616 O O . ALA A 1 75 ? 9.273 -13.523 0.273 1 94.25 75 ALA A O 1
ATOM 617 N N . GLY A 1 76 ? 9.703 -14.898 -1.418 1 92.38 76 GLY A N 1
ATOM 618 C CA . GLY A 1 76 ? 10.898 -14.164 -1.794 1 92.38 76 GLY A CA 1
ATOM 619 C C . GLY A 1 76 ? 10.617 -12.734 -2.225 1 92.38 76 GLY A C 1
ATOM 620 O O . GLY A 1 76 ? 11.32 -11.812 -1.826 1 92.38 76 GLY A O 1
ATOM 621 N N . TYR A 1 77 ? 9.594 -12.555 -3.002 1 94.12 77 TYR A N 1
ATOM 622 C CA . TYR A 1 77 ? 9.211 -11.219 -3.451 1 94.12 77 TYR A CA 1
ATOM 623 C C . TYR A 1 77 ? 8.688 -10.383 -2.291 1 94.12 77 TYR A C 1
ATOM 625 O O . TYR A 1 77 ? 8.938 -9.18 -2.225 1 94.12 77 TYR A O 1
ATOM 633 N N . ILE A 1 78 ? 7.93 -11.008 -1.453 1 95.88 78 ILE A N 1
ATOM 634 C CA . ILE A 1 78 ? 7.375 -10.297 -0.305 1 95.88 78 ILE A CA 1
ATOM 635 C C . ILE A 1 78 ? 8.508 -9.82 0.604 1 95.88 78 ILE A C 1
ATOM 637 O O . ILE A 1 78 ? 8.477 -8.695 1.102 1 95.88 78 ILE A O 1
ATOM 641 N N . GLU A 1 79 ? 9.453 -10.648 0.812 1 93.88 79 GLU A N 1
ATOM 642 C CA . GLU A 1 79 ? 10.609 -10.273 1.618 1 93.88 79 GLU A CA 1
ATOM 643 C C . GLU A 1 79 ? 11.352 -9.094 0.998 1 93.88 79 GLU A C 1
ATOM 645 O O . GLU A 1 79 ? 11.742 -8.156 1.701 1 93.88 79 GLU A O 1
ATOM 650 N N . ASP A 1 80 ? 11.555 -9.117 -0.286 1 93.88 80 ASP A N 1
ATOM 651 C CA . ASP A 1 80 ? 12.164 -7.988 -0.977 1 93.88 80 ASP A CA 1
ATOM 652 C C . ASP A 1 80 ? 11.305 -6.734 -0.839 1 93.88 80 ASP A C 1
ATOM 654 O O . ASP A 1 80 ? 11.82 -5.652 -0.544 1 93.88 80 ASP A O 1
ATOM 658 N N . TYR A 1 81 ? 10.062 -6.91 -1.044 1 95.25 81 TYR A N 1
ATOM 659 C CA . TYR A 1 81 ? 9.07 -5.836 -0.991 1 95.25 81 TYR A CA 1
ATOM 660 C C . TYR A 1 81 ? 9.102 -5.141 0.364 1 95.25 81 TYR A C 1
ATOM 662 O O . TYR A 1 81 ? 9.211 -3.912 0.435 1 95.25 81 TYR A O 1
ATOM 670 N N . ILE A 1 82 ? 8.977 -5.934 1.391 1 94.62 82 ILE A N 1
ATOM 671 C CA . ILE A 1 82 ? 8.883 -5.355 2.727 1 94.62 82 ILE A CA 1
ATOM 672 C C . ILE A 1 82 ? 10.234 -4.773 3.135 1 94.62 82 ILE A C 1
ATOM 674 O O . ILE A 1 82 ? 10.289 -3.756 3.832 1 94.62 82 ILE A O 1
ATOM 678 N N . THR A 1 83 ? 11.312 -5.375 2.793 1 92.69 83 THR A N 1
ATOM 679 C CA . THR A 1 83 ? 12.641 -4.852 3.076 1 92.69 83 THR A CA 1
ATOM 680 C C . THR A 1 83 ? 12.828 -3.477 2.441 1 92.69 83 THR A C 1
ATOM 682 O O . THR A 1 83 ? 13.305 -2.545 3.094 1 92.69 83 THR A O 1
ATOM 685 N N . LYS A 1 84 ? 12.445 -3.369 1.235 1 92.31 84 LYS A N 1
ATOM 686 C CA . LYS A 1 84 ? 12.562 -2.1 0.525 1 92.31 84 LYS A CA 1
ATOM 687 C C . LYS A 1 84 ? 11.641 -1.045 1.136 1 92.31 84 LYS A C 1
ATOM 689 O O . LYS A 1 84 ? 12.047 0.108 1.312 1 92.31 84 LYS A O 1
ATOM 694 N N . ALA A 1 85 ? 10.445 -1.494 1.435 1 90.62 85 ALA A N 1
ATOM 695 C CA . ALA A 1 85 ? 9.461 -0.563 1.984 1 90.62 85 ALA A CA 1
ATOM 696 C C . ALA A 1 85 ? 9.922 -0.013 3.332 1 90.62 85 ALA A C 1
ATOM 698 O O . ALA A 1 85 ? 9.547 1.096 3.717 1 90.62 85 ALA A O 1
ATOM 699 N N . THR A 1 86 ? 10.703 -0.766 4.051 1 87.56 86 THR A N 1
ATOM 700 C CA . THR A 1 86 ? 11.102 -0.38 5.398 1 87.56 86 THR A CA 1
ATOM 701 C C . THR A 1 86 ? 12.523 0.166 5.406 1 87.56 86 THR A C 1
ATOM 703 O O . THR A 1 86 ? 13.07 0.479 6.465 1 87.56 86 THR A O 1
ATOM 706 N N . SER A 1 87 ? 13.094 0.283 4.312 1 86.88 87 SER A N 1
ATOM 707 C CA . SER A 1 87 ? 14.477 0.733 4.23 1 86.88 87 SER A CA 1
ATOM 708 C C . SER A 1 87 ? 14.609 2.199 4.633 1 86.88 87 SER A C 1
ATOM 710 O O . SER A 1 87 ? 13.727 3.01 4.332 1 86.88 87 SER A O 1
ATOM 712 N N . ILE A 1 88 ? 15.703 2.539 5.258 1 76.38 88 ILE A N 1
ATOM 713 C CA . ILE A 1 88 ? 15.992 3.908 5.672 1 76.38 88 ILE A CA 1
ATOM 714 C C . ILE A 1 88 ? 16.453 4.723 4.465 1 76.38 88 ILE A C 1
ATOM 716 O O . ILE A 1 88 ? 16.406 5.957 4.488 1 76.38 88 ILE A O 1
ATOM 720 N N . TYR A 1 89 ? 16.984 4.02 3.49 1 81 89 TYR A N 1
ATOM 721 C CA . TYR A 1 89 ? 17.422 4.676 2.266 1 81 89 TYR A CA 1
ATOM 722 C C . TYR A 1 89 ? 16.828 4.008 1.037 1 81 89 TYR A C 1
ATOM 724 O O . TYR A 1 89 ? 17.5 3.254 0.335 1 81 89 TYR A O 1
ATOM 732 N N . PRO A 1 90 ? 15.633 4.418 0.644 1 83.19 90 PRO A N 1
ATOM 733 C CA . PRO A 1 90 ? 14.859 3.73 -0.392 1 83.19 90 PRO A CA 1
ATOM 734 C C . PRO A 1 90 ? 15.523 3.793 -1.765 1 83.19 90 PRO A C 1
ATOM 736 O O . PRO A 1 90 ? 15.555 2.793 -2.488 1 83.19 90 PRO A O 1
ATOM 739 N N . PRO A 1 91 ? 16.125 4.859 -2.15 1 80.12 91 PRO A N 1
ATOM 740 C CA . PRO A 1 91 ? 16.703 4.875 -3.494 1 80.12 91 PRO A CA 1
ATOM 741 C C . PRO A 1 91 ? 17.75 3.777 -3.701 1 80.12 91 PRO A C 1
ATOM 743 O O . PRO A 1 91 ? 17.828 3.197 -4.785 1 80.12 91 PRO A O 1
ATOM 746 N N . ARG A 1 92 ? 18.469 3.541 -2.648 1 81.44 92 ARG A N 1
ATOM 747 C CA . ARG A 1 92 ? 19.469 2.49 -2.729 1 81.44 92 ARG A CA 1
ATOM 748 C C . ARG A 1 92 ? 18.828 1.109 -2.701 1 81.44 92 ARG A C 1
ATOM 750 O O . ARG A 1 92 ? 19.203 0.228 -3.479 1 81.44 92 ARG A O 1
ATOM 757 N N . ALA A 1 93 ? 17.938 0.917 -1.839 1 86.75 93 ALA A N 1
ATOM 758 C CA . ALA A 1 93 ? 17.266 -0.373 -1.692 1 86.75 93 ALA A CA 1
ATOM 759 C C . ALA A 1 93 ? 16.531 -0.757 -2.973 1 86.75 93 ALA A C 1
ATOM 761 O O . ALA A 1 93 ? 16.578 -1.913 -3.4 1 86.75 93 ALA A O 1
ATOM 762 N N . TYR A 1 94 ? 15.922 0.189 -3.635 1 88.81 94 TYR A N 1
ATOM 763 C CA . TYR A 1 94 ? 15.055 -0.091 -4.773 1 88.81 94 TYR A CA 1
ATOM 764 C C . TYR A 1 94 ? 15.875 -0.32 -6.039 1 88.81 94 TYR A C 1
ATOM 766 O O . TYR A 1 94 ? 15.336 -0.759 -7.062 1 88.81 94 TYR A O 1
ATOM 774 N N . MET A 1 95 ? 17.125 -0.113 -5.973 1 86 95 MET A N 1
ATOM 775 C CA . MET A 1 95 ? 18 -0.43 -7.09 1 86 95 MET A CA 1
ATOM 776 C C . MET A 1 95 ? 18.453 -1.889 -7.035 1 86 95 MET A C 1
ATOM 778 O O . MET A 1 95 ? 19.016 -2.404 -7.996 1 86 95 MET A O 1
ATOM 782 N N . CYS A 1 96 ? 18.156 -2.506 -5.949 1 86.06 96 CYS A N 1
ATOM 783 C CA . CYS A 1 96 ? 18.578 -3.893 -5.773 1 86.06 96 CYS A CA 1
ATOM 784 C C . CYS A 1 96 ? 17.531 -4.852 -6.352 1 86.06 96 CYS A C 1
ATOM 786 O O . CYS A 1 96 ? 16.359 -4.52 -6.426 1 86.06 96 CYS A O 1
ATOM 788 N N . ILE A 1 97 ? 17.969 -5.969 -6.777 1 84.62 97 ILE A N 1
ATOM 789 C CA . ILE A 1 97 ? 17.094 -7.008 -7.324 1 84.62 97 ILE A CA 1
ATOM 790 C C . ILE A 1 97 ? 17.141 -8.242 -6.434 1 84.62 97 ILE A C 1
ATOM 792 O O . ILE A 1 97 ? 18.219 -8.625 -5.938 1 84.62 97 ILE A O 1
ATOM 796 N N . PRO A 1 98 ? 15.922 -8.766 -6.211 1 80.75 98 PRO A N 1
ATOM 797 C CA . PRO A 1 98 ? 15.93 -9.969 -5.383 1 80.75 98 PRO A CA 1
ATOM 798 C C . PRO A 1 98 ? 16.688 -11.125 -6.031 1 80.75 98 PRO A C 1
ATOM 800 O O . PRO A 1 98 ? 16.656 -11.281 -7.254 1 80.75 98 PRO A O 1
ATOM 803 N N . CYS A 1 99 ? 17.547 -11.672 -5.215 1 68.06 99 CYS A N 1
ATOM 804 C CA . CYS A 1 99 ? 18.281 -12.836 -5.699 1 68.06 99 CYS A CA 1
ATOM 805 C C . CYS A 1 99 ? 17.797 -14.109 -5.004 1 68.06 99 CYS A C 1
ATOM 807 O O . CYS A 1 99 ? 18.047 -14.305 -3.818 1 68.06 99 CYS A O 1
ATOM 809 N N . PRO A 1 100 ? 16.859 -14.688 -5.637 1 58.62 100 PRO A N 1
ATOM 810 C CA . PRO A 1 100 ? 16.375 -15.914 -4.996 1 58.62 100 PRO A CA 1
ATOM 811 C C . PRO A 1 100 ? 17.5 -16.844 -4.559 1 58.62 100 PRO A C 1
ATOM 813 O O . PRO A 1 100 ? 17.344 -17.594 -3.594 1 58.62 100 PRO A O 1
ATOM 816 N N . CYS A 1 101 ? 18.531 -16.891 -5.316 1 52.66 101 CYS A N 1
ATOM 817 C CA . CYS A 1 101 ? 19.531 -17.922 -5.133 1 52.66 101 CYS A CA 1
ATOM 818 C C . CYS A 1 101 ? 20.531 -17.547 -4.047 1 52.66 101 CYS A C 1
ATOM 820 O O . CYS A 1 101 ? 21.359 -18.359 -3.641 1 52.66 101 CYS A O 1
ATOM 822 N N . SER A 1 102 ? 20.438 -16.344 -3.721 1 55.12 102 SER A N 1
ATOM 823 C CA . SER A 1 102 ? 21.578 -16.016 -2.863 1 55.12 102 SER A CA 1
ATOM 824 C C . SER A 1 102 ? 21.25 -16.281 -1.396 1 55.12 102 SER A C 1
ATOM 826 O O . SER A 1 102 ? 20.141 -16.031 -0.943 1 55.12 102 SER A O 1
ATOM 828 N N . ASN A 1 103 ? 21.859 -17.297 -0.858 1 61.56 103 ASN A N 1
ATOM 829 C CA . ASN A 1 103 ? 21.844 -17.531 0.581 1 61.56 103 ASN A CA 1
ATOM 830 C C . ASN A 1 103 ? 22.25 -16.281 1.363 1 61.56 103 ASN A C 1
ATOM 832 O O . ASN A 1 103 ? 22.438 -16.344 2.58 1 61.56 103 ASN A O 1
ATOM 836 N N . VAL A 1 104 ? 22.328 -15.195 0.545 1 65.56 104 VAL A N 1
ATOM 837 C CA . VAL A 1 104 ? 22.797 -13.984 1.214 1 65.56 104 VAL A CA 1
ATOM 838 C C . VAL A 1 104 ? 21.609 -13.258 1.843 1 65.56 104 VAL A C 1
ATOM 840 O O . VAL A 1 104 ? 20.578 -13.086 1.207 1 65.56 104 VAL A O 1
ATOM 843 N N . GLY A 1 105 ? 21.531 -13.102 3.094 1 81.81 105 GLY A N 1
ATOM 844 C CA . GLY A 1 105 ? 20.5 -12.469 3.912 1 81.81 105 GLY A CA 1
ATOM 845 C C . GLY A 1 105 ? 20.438 -10.961 3.713 1 81.81 105 GLY A C 1
ATOM 846 O O . GLY A 1 105 ? 19.797 -10.258 4.508 1 81.81 105 GLY A O 1
ATOM 847 N N . GLN A 1 106 ? 21.156 -10.469 2.58 1 86.12 106 GLN A N 1
ATOM 848 C CA . GLN A 1 106 ? 21.172 -9.039 2.318 1 86.12 106 GLN A CA 1
ATOM 849 C C . GLN A 1 106 ? 20.766 -8.734 0.88 1 86.12 106 GLN A C 1
ATOM 851 O O . GLN A 1 106 ? 20.953 -9.562 -0.012 1 86.12 106 GLN A O 1
ATOM 856 N N . LEU A 1 107 ? 20.172 -7.605 0.699 1 86.88 107 LEU A N 1
ATOM 857 C CA . LEU A 1 107 ? 19.906 -7.16 -0.665 1 86.88 107 LEU A CA 1
ATOM 858 C C . LEU A 1 107 ? 21.203 -7.078 -1.47 1 86.88 107 LEU A C 1
ATOM 860 O O . LEU A 1 107 ? 22.266 -6.801 -0.914 1 86.88 107 LEU A O 1
ATOM 864 N N . GLN A 1 108 ? 21.047 -7.305 -2.734 1 82.62 108 GLN A N 1
ATOM 865 C CA . GLN A 1 108 ? 22.234 -7.316 -3.58 1 82.62 108 GLN A CA 1
ATOM 866 C C . GLN A 1 108 ? 22.078 -6.363 -4.762 1 82.62 108 GLN A C 1
ATOM 868 O O . GLN A 1 108 ? 20.984 -6.227 -5.316 1 82.62 108 GLN A O 1
ATOM 873 N N . PHE A 1 109 ? 23.141 -5.746 -5.031 1 83.44 109 PHE A N 1
ATOM 874 C CA . PHE A 1 109 ? 23.266 -4.965 -6.254 1 83.44 109 PHE A CA 1
ATOM 875 C C . PHE A 1 109 ? 24.391 -5.5 -7.129 1 83.44 109 PHE A C 1
ATOM 877 O O . PHE A 1 109 ? 25.562 -5.465 -6.734 1 83.44 109 PHE A O 1
ATOM 884 N N . ARG A 1 110 ? 24 -5.996 -8.211 1 80.5 110 ARG A N 1
ATOM 885 C CA . ARG A 1 110 ? 24.969 -6.602 -9.133 1 80.5 110 ARG A CA 1
ATOM 886 C C . ARG A 1 110 ? 25.812 -7.652 -8.43 1 80.5 110 ARG A C 1
ATOM 888 O O . ARG A 1 110 ? 27.047 -7.637 -8.531 1 80.5 110 ARG A O 1
ATOM 895 N N . GLY A 1 111 ? 25.156 -8.359 -7.652 1 77.06 111 GLY A N 1
ATOM 896 C CA . GLY A 1 111 ? 25.797 -9.508 -7.023 1 77.06 111 GLY A CA 1
ATOM 897 C C . GLY A 1 111 ? 26.531 -9.156 -5.746 1 77.06 111 GLY A C 1
ATOM 898 O O . GLY A 1 111 ? 27.047 -10.039 -5.059 1 77.06 111 GLY A O 1
ATOM 899 N N . GLN A 1 112 ? 26.562 -7.906 -5.391 1 82.88 112 GLN A N 1
ATOM 900 C CA . GLN A 1 112 ? 27.281 -7.477 -4.191 1 82.88 112 GLN A CA 1
ATOM 901 C C . GLN A 1 112 ? 26.297 -7.078 -3.086 1 82.88 112 GLN A C 1
ATOM 903 O O . GLN A 1 112 ? 25.281 -6.441 -3.352 1 82.88 112 GLN A O 1
ATOM 908 N N . PRO A 1 113 ? 26.672 -7.559 -1.911 1 82.81 113 PRO A N 1
ATOM 909 C CA . PRO A 1 113 ? 25.812 -7.145 -0.796 1 82.81 113 PRO A CA 1
ATOM 910 C C . PRO A 1 113 ? 25.844 -5.637 -0.564 1 82.81 113 PRO A C 1
ATOM 912 O O . PRO A 1 113 ? 26.875 -4.992 -0.738 1 82.81 113 PRO A O 1
ATOM 915 N N . THR A 1 114 ? 24.734 -5.047 -0.181 1 82.94 114 THR A N 1
ATOM 916 C CA . THR A 1 114 ? 24.594 -3.605 -0.012 1 82.94 114 THR A CA 1
ATOM 917 C C . THR A 1 114 ? 24.641 -3.227 1.466 1 82.94 114 THR A C 1
ATOM 919 O O . THR A 1 114 ? 24.734 -2.047 1.807 1 82.94 114 THR A O 1
ATOM 922 N N . GLY A 1 115 ? 24.516 -4.293 2.348 1 81.75 115 GLY A N 1
ATOM 923 C CA . GLY A 1 115 ? 24.469 -4.012 3.773 1 81.75 115 GLY A CA 1
ATOM 924 C C . GLY A 1 115 ? 23.062 -3.947 4.324 1 81.75 115 GLY A C 1
ATOM 925 O O . GLY A 1 115 ? 22.859 -3.756 5.527 1 81.75 115 GLY A O 1
ATOM 926 N N . ILE A 1 116 ? 22.078 -4.098 3.473 1 85.19 116 ILE A N 1
ATOM 927 C CA . ILE A 1 116 ? 20.688 -4.078 3.922 1 85.19 116 ILE A CA 1
ATOM 928 C C . ILE A 1 116 ? 20.203 -5.508 4.156 1 85.19 116 ILE A C 1
ATOM 930 O O . ILE A 1 116 ? 20.109 -6.297 3.213 1 85.19 116 ILE A O 1
ATOM 934 N N . ASP A 1 117 ? 19.844 -5.785 5.383 1 87.81 117 ASP A N 1
ATOM 935 C CA . ASP A 1 117 ? 19.375 -7.121 5.742 1 87.81 117 ASP A CA 1
ATOM 936 C C . ASP A 1 117 ? 17.953 -7.359 5.223 1 87.81 117 ASP A C 1
ATOM 938 O O . ASP A 1 117 ? 17.109 -6.473 5.297 1 87.81 117 ASP A O 1
ATOM 942 N N . ILE A 1 118 ? 17.812 -8.523 4.75 1 90.06 118 ILE A N 1
ATOM 943 C CA . ILE A 1 118 ? 16.5 -8.883 4.219 1 90.06 118 ILE A CA 1
ATOM 944 C C . ILE A 1 118 ? 15.555 -9.227 5.371 1 90.06 118 ILE A C 1
ATOM 946 O O . ILE A 1 118 ? 15.898 -10.008 6.258 1 90.06 118 ILE A O 1
ATOM 950 N N . LEU A 1 119 ? 14.461 -8.633 5.406 1 91.62 119 LEU A N 1
ATOM 951 C CA . LEU A 1 119 ? 13.406 -8.969 6.352 1 91.62 119 LEU A CA 1
ATOM 952 C C . LEU A 1 119 ? 12.68 -10.242 5.922 1 91.62 119 LEU A C 1
ATOM 954 O O . LEU A 1 119 ? 12.195 -10.328 4.793 1 91.62 119 LEU A O 1
ATOM 958 N N . ARG A 1 120 ? 12.57 -11.148 6.852 1 91.69 120 ARG A N 1
ATOM 959 C CA . ARG A 1 120 ? 11.969 -12.438 6.527 1 91.69 120 ARG A CA 1
ATOM 960 C C . ARG A 1 120 ? 10.461 -12.414 6.773 1 91.69 120 ARG A C 1
ATOM 962 O O . ARG A 1 120 ? 9.984 -11.719 7.664 1 91.69 120 ARG A O 1
ATOM 969 N N . VAL A 1 121 ? 9.75 -13.242 6.031 1 91.5 121 VAL A N 1
ATOM 970 C CA . VAL A 1 121 ? 8.297 -13.328 6.113 1 91.5 121 VAL A CA 1
ATOM 971 C C . VAL A 1 121 ? 7.883 -13.758 7.52 1 91.5 121 VAL A C 1
ATOM 973 O O . VAL A 1 121 ? 6.844 -13.336 8.023 1 91.5 121 VAL A O 1
ATOM 976 N N . ASP A 1 122 ? 8.695 -14.477 8.172 1 90.31 122 ASP A N 1
ATOM 977 C CA . ASP A 1 122 ? 8.352 -15.023 9.484 1 90.31 122 ASP A CA 1
ATOM 978 C C . ASP A 1 122 ? 8.359 -13.938 10.555 1 90.31 122 ASP A C 1
ATOM 980 O O . ASP A 1 122 ? 7.875 -14.148 11.664 1 90.31 122 ASP A O 1
ATOM 984 N N . THR A 1 123 ? 8.938 -12.812 10.273 1 91.06 123 THR A N 1
ATOM 985 C CA . THR A 1 123 ? 8.969 -11.711 11.227 1 91.06 123 THR A CA 1
ATOM 986 C C . THR A 1 123 ? 7.668 -10.914 11.172 1 91.06 123 THR A C 1
ATOM 988 O O . THR A 1 123 ? 7.406 -10.078 12.039 1 91.06 123 THR A O 1
ATOM 991 N N . LEU A 1 124 ? 6.832 -11.18 10.219 1 93 124 LEU A N 1
ATOM 992 C CA . LEU A 1 124 ? 5.574 -10.453 10.055 1 93 124 LEU A CA 1
ATOM 993 C C . LEU A 1 124 ? 4.488 -11.047 10.945 1 93 124 LEU A C 1
ATOM 995 O O . LEU A 1 124 ? 4.508 -12.242 11.242 1 93 124 LEU A O 1
ATOM 999 N N . THR A 1 125 ? 3.561 -10.164 11.375 1 92.19 125 THR A N 1
ATOM 1000 C CA . THR A 1 125 ? 2.367 -10.672 12.039 1 92.19 125 THR A CA 1
ATOM 1001 C C . THR A 1 125 ? 1.512 -11.484 11.07 1 92.19 125 THR A C 1
ATOM 1003 O O . THR A 1 125 ? 1.654 -11.352 9.852 1 92.19 125 THR A O 1
ATOM 1006 N N . ASP A 1 126 ? 0.611 -12.312 11.586 1 91.38 126 ASP A N 1
ATOM 1007 C CA . ASP A 1 126 ? -0.272 -13.125 10.75 1 91.38 126 ASP A CA 1
ATOM 1008 C C . ASP A 1 126 ? -1.124 -12.242 9.836 1 91.38 126 ASP A C 1
ATOM 1010 O O . ASP A 1 126 ? -1.339 -12.578 8.672 1 91.38 126 ASP A O 1
ATOM 1014 N N . LEU A 1 127 ? -1.551 -11.156 10.367 1 89.88 127 LEU A N 1
ATOM 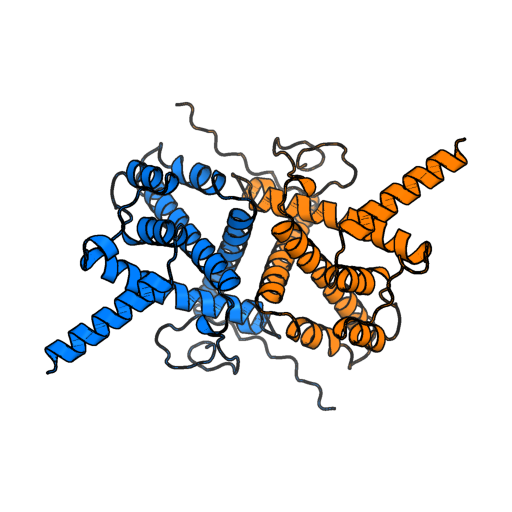1015 C CA . LEU A 1 127 ? -2.395 -10.242 9.602 1 89.88 127 LEU A CA 1
ATOM 1016 C C . LEU A 1 127 ? -1.624 -9.641 8.43 1 89.88 127 LEU A C 1
ATOM 1018 O O . LEU A 1 127 ? -2.137 -9.578 7.309 1 89.88 127 LEU A O 1
ATOM 1022 N N . GLU A 1 128 ? -0.372 -9.234 8.734 1 92.56 128 GLU A N 1
ATOM 1023 C CA . GLU A 1 128 ? 0.466 -8.656 7.691 1 92.56 128 GLU A CA 1
ATOM 1024 C C . GLU A 1 128 ? 0.803 -9.695 6.621 1 92.56 128 GLU A C 1
ATOM 1026 O O . GLU A 1 128 ? 0.723 -9.406 5.426 1 92.56 128 GLU A O 1
ATOM 1031 N N . ARG A 1 129 ? 1.142 -10.789 7.094 1 94.56 129 ARG A N 1
ATOM 1032 C CA . ARG A 1 129 ? 1.515 -11.875 6.191 1 94.56 129 ARG A CA 1
ATOM 1033 C C . ARG A 1 129 ? 0.357 -12.242 5.273 1 94.56 129 ARG A C 1
ATOM 1035 O O . ARG A 1 129 ? 0.536 -12.359 4.059 1 94.56 129 ARG A O 1
ATOM 1042 N N . ASN A 1 130 ? -0.789 -12.391 5.809 1 94.56 130 ASN A N 1
ATOM 1043 C CA . ASN A 1 130 ? -1.973 -12.742 5.035 1 94.56 130 ASN A CA 1
ATOM 1044 C C . ASN A 1 130 ? -2.314 -11.672 4.004 1 94.56 130 ASN A C 1
ATOM 1046 O O . ASN A 1 130 ? -2.631 -11.984 2.855 1 94.56 130 ASN A O 1
ATOM 1050 N N . ARG A 1 131 ? -2.217 -10.477 4.441 1 94 131 ARG A N 1
ATOM 1051 C CA . ARG A 1 131 ? -2.527 -9.367 3.551 1 94 131 ARG A CA 1
ATOM 1052 C C . ARG A 1 131 ? -1.56 -9.32 2.373 1 94 131 ARG A C 1
ATOM 1054 O O . ARG A 1 131 ? -1.976 -9.141 1.228 1 94 131 ARG A O 1
ATOM 1061 N N . LEU A 1 132 ? -0.323 -9.5 2.656 1 96.69 132 LEU A N 1
ATOM 1062 C CA . LEU A 1 132 ? 0.697 -9.383 1.62 1 96.69 132 LEU A CA 1
ATOM 1063 C C . LEU A 1 132 ? 0.63 -10.57 0.664 1 96.69 132 LEU A C 1
ATOM 1065 O O . LEU A 1 132 ? 0.673 -10.398 -0.556 1 96.69 132 LEU A O 1
ATOM 1069 N N . PHE A 1 133 ? 0.52 -11.75 1.229 1 97.75 133 PHE A N 1
ATOM 1070 C CA . PHE A 1 133 ? 0.401 -12.906 0.344 1 97.75 133 PHE A CA 1
ATOM 1071 C C . PHE A 1 133 ? -0.822 -12.773 -0.556 1 97.75 133 PHE A C 1
ATOM 1073 O O . PHE A 1 133 ? -0.753 -13.062 -1.752 1 97.75 133 PHE A O 1
ATOM 1080 N N . ARG A 1 134 ? -1.903 -12.336 -0.004 1 97.31 134 ARG A N 1
ATOM 1081 C CA . ARG A 1 134 ? -3.109 -12.141 -0.802 1 97.31 134 ARG A CA 1
ATOM 1082 C C . ARG A 1 134 ? -2.857 -11.172 -1.949 1 97.31 134 ARG A C 1
ATOM 1084 O O . ARG A 1 134 ? -3.242 -11.438 -3.09 1 97.31 134 ARG A O 1
ATOM 1091 N N . ALA A 1 135 ? -2.248 -10.086 -1.632 1 97.38 135 ALA A N 1
ATOM 1092 C CA . ALA A 1 135 ? -1.97 -9.07 -2.646 1 97.38 135 ALA A CA 1
ATOM 1093 C C . ALA A 1 135 ? -1.078 -9.633 -3.75 1 97.38 135 ALA A C 1
ATOM 1095 O O . ALA A 1 135 ? -1.329 -9.398 -4.938 1 97.38 135 ALA A O 1
ATOM 1096 N N . PHE A 1 136 ? -0.08 -10.359 -3.406 1 98.25 136 PHE A N 1
ATOM 1097 C CA . PHE A 1 136 ? 0.862 -10.898 -4.379 1 98.25 136 PHE A CA 1
ATOM 1098 C C . PHE A 1 136 ? 0.214 -12 -5.203 1 98.25 136 PHE A C 1
ATOM 1100 O O . PHE A 1 136 ? 0.462 -12.117 -6.406 1 98.25 136 PHE A O 1
ATOM 1107 N N . PHE A 1 137 ? -0.603 -12.859 -4.551 1 98.12 137 PHE A N 1
ATOM 1108 C CA . PHE A 1 137 ? -1.34 -13.859 -5.309 1 98.12 137 PHE A CA 1
ATOM 1109 C C . PHE A 1 137 ? -2.258 -13.195 -6.332 1 98.12 137 PHE A C 1
ATOM 1111 O O . PHE A 1 137 ? -2.332 -13.633 -7.48 1 98.12 137 PHE A O 1
ATOM 1118 N N . ARG A 1 138 ? -2.883 -12.234 -5.934 1 96.75 138 ARG A N 1
ATOM 1119 C CA . ARG A 1 138 ? -3.848 -11.57 -6.809 1 96.75 138 ARG A CA 1
ATOM 1120 C C . ARG A 1 138 ? -3.141 -10.805 -7.918 1 96.75 138 ARG A C 1
ATOM 1122 O O . ARG A 1 138 ? -3.648 -10.711 -9.039 1 96.75 138 ARG A O 1
ATOM 1129 N N . TYR A 1 139 ? -2.037 -10.297 -7.598 1 96.38 139 TYR A N 1
ATOM 1130 C CA .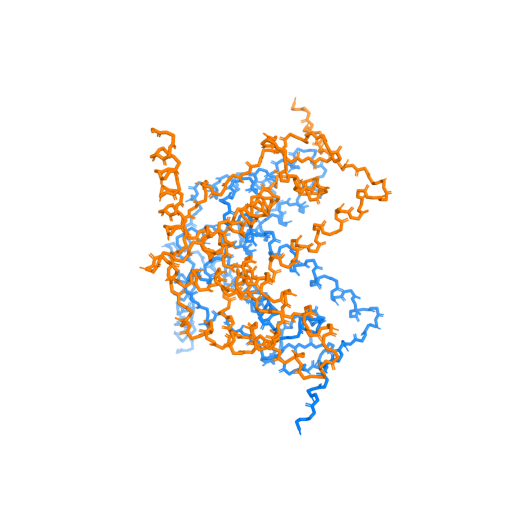 TYR A 1 139 ? -1.222 -9.727 -8.664 1 96.38 139 TYR A CA 1
ATOM 1131 C C . TYR A 1 139 ? -0.852 -10.773 -9.695 1 96.38 139 TYR A C 1
ATOM 1133 O O . TYR A 1 139 ? -0.959 -10.539 -10.906 1 96.38 139 TYR A O 1
ATOM 1141 N N . GLU A 1 140 ? -0.375 -11.883 -9.211 1 96.62 140 GLU A N 1
ATOM 1142 C CA . GLU A 1 140 ? -0.015 -12.977 -10.109 1 96.62 140 GLU A CA 1
ATOM 1143 C C . GLU A 1 140 ? -1.211 -13.414 -10.945 1 96.62 140 GLU A C 1
ATOM 1145 O O . GLU A 1 140 ? -1.074 -13.672 -12.148 1 96.62 140 GLU A O 1
ATOM 1150 N N . LEU A 1 141 ? -2.326 -13.492 -10.289 1 95.56 141 LEU A N 1
ATOM 1151 C CA . LEU A 1 141 ? -3.543 -13.883 -10.984 1 95.56 141 LEU A CA 1
ATOM 1152 C C . LEU A 1 141 ? -3.861 -12.906 -12.109 1 95.56 141 LEU A C 1
ATOM 1154 O O . LEU A 1 141 ? -4.059 -13.312 -13.258 1 95.56 141 LEU A O 1
ATOM 1158 N N . VAL A 1 142 ? -3.928 -11.641 -11.812 1 92.62 142 VAL A N 1
ATOM 1159 C CA . VAL A 1 142 ? -4.277 -10.617 -12.789 1 92.62 142 VAL A CA 1
ATOM 1160 C C . VAL A 1 142 ? -3.248 -10.609 -13.922 1 92.62 142 VAL A C 1
ATOM 1162 O O . VAL A 1 142 ? -3.602 -10.438 -15.086 1 92.62 142 VAL A O 1
ATOM 1165 N N . SER A 1 143 ? -1.962 -10.766 -13.547 1 92.06 143 SER A N 1
ATOM 1166 C CA . SER A 1 143 ? -0.905 -10.844 -14.555 1 92.06 143 SER A CA 1
ATOM 1167 C C . SER A 1 143 ? -1.13 -12.008 -15.508 1 92.06 143 SER A C 1
ATOM 1169 O O . SER A 1 143 ? -0.958 -11.867 -16.719 1 92.06 143 SER A O 1
ATOM 1171 N N . LYS A 1 144 ? -1.469 -13.156 -15.008 1 91.69 144 LYS A N 1
ATOM 1172 C CA . LYS A 1 144 ? -1.729 -14.336 -15.836 1 91.69 144 LYS A CA 1
ATOM 1173 C C . LYS A 1 144 ? -2.939 -14.109 -16.734 1 91.69 144 LYS A C 1
ATOM 1175 O O . LYS A 1 144 ? -2.926 -14.5 -17.906 1 91.69 144 LYS A O 1
ATOM 1180 N N . ILE A 1 145 ? -3.969 -13.555 -16.172 1 89.88 145 ILE A N 1
ATOM 1181 C CA . ILE A 1 145 ? -5.164 -13.258 -16.953 1 89.88 145 ILE A CA 1
ATOM 1182 C C . ILE A 1 145 ? -4.809 -12.32 -18.109 1 89.88 145 ILE A C 1
ATOM 1184 O O . ILE A 1 145 ? -5.211 -12.555 -19.25 1 89.88 145 ILE A O 1
ATOM 1188 N N . GLN A 1 146 ? -4.09 -11.258 -17.828 1 86.69 146 GLN A N 1
ATOM 1189 C CA . GLN A 1 146 ? -3.695 -10.289 -18.844 1 86.69 146 GLN A CA 1
ATOM 1190 C C . GLN A 1 146 ? -2.871 -10.945 -19.938 1 86.69 146 GLN A C 1
ATOM 1192 O O . GLN A 1 146 ? -3.02 -10.617 -21.125 1 86.69 146 GLN A O 1
ATOM 1197 N N . TYR A 1 147 ? -2.014 -11.812 -19.516 1 84.75 147 TYR A N 1
ATOM 1198 C CA . TYR A 1 147 ? -1.194 -12.523 -20.484 1 84.75 147 TYR A CA 1
ATOM 1199 C C . TYR A 1 147 ? -2.064 -13.305 -21.469 1 84.75 147 TYR A C 1
ATOM 1201 O O . TYR A 1 147 ? -1.831 -13.281 -22.672 1 84.75 147 TYR A O 1
ATOM 1209 N N . VAL A 1 148 ? -3.01 -14.016 -20.953 1 84 148 VAL A N 1
ATOM 1210 C CA . VAL A 1 148 ? -3.926 -14.789 -21.781 1 84 148 VAL A CA 1
ATOM 1211 C C . VAL A 1 148 ? -4.727 -13.852 -22.688 1 84 148 VAL A C 1
ATOM 1213 O O . VAL A 1 148 ? -4.934 -14.141 -23.859 1 84 148 VAL A O 1
ATOM 1216 N N . GLU A 1 149 ? -5.18 -12.766 -22.094 1 81.62 149 GLU A N 1
ATOM 1217 C CA . GLU A 1 149 ? -5.938 -11.781 -22.859 1 81.62 149 GLU A CA 1
ATOM 1218 C C . GLU A 1 149 ? -5.098 -11.211 -24 1 81.62 149 GLU A C 1
ATOM 1220 O O . GLU A 1 149 ? -5.605 -11 -25.109 1 81.62 149 GLU A O 1
ATOM 1225 N N . ASP A 1 150 ? -3.902 -10.992 -23.766 1 77.06 150 ASP A N 1
ATOM 1226 C CA . ASP A 1 150 ? -3.012 -10.414 -24.766 1 77.06 150 ASP A CA 1
ATOM 1227 C C . ASP A 1 150 ? -2.652 -11.445 -25.844 1 77.06 150 ASP A C 1
ATOM 1229 O O . ASP A 1 150 ? -2.418 -11.086 -27 1 77.06 150 ASP A O 1
ATOM 1233 N N . SER A 1 151 ? -2.404 -12.586 -25.406 1 73.69 151 SER A N 1
ATOM 1234 C CA . SER A 1 151 ? -1.996 -13.625 -26.344 1 73.69 151 SER A CA 1
ATOM 1235 C C . SER A 1 151 ? -3.17 -14.102 -27.188 1 73.69 151 SER A C 1
ATOM 1237 O O . SER A 1 151 ? -2.994 -14.461 -28.359 1 73.69 151 SER A O 1
ATOM 1239 N N . THR A 1 152 ? -4.18 -14.5 -26.438 1 64.5 152 THR A N 1
ATOM 1240 C CA . THR A 1 152 ? -5.34 -15 -27.172 1 64.5 152 THR A CA 1
ATOM 1241 C C . THR A 1 152 ? -6.035 -13.859 -27.922 1 64.5 152 THR A C 1
ATOM 1243 O O . THR A 1 152 ? -6.152 -12.75 -27.406 1 64.5 152 THR A O 1
ATOM 1246 N N . GLU A 1 153 ? -5.645 -13.547 -29.25 1 50.84 153 GLU A N 1
ATOM 1247 C CA . GLU A 1 153 ? -6.473 -12.695 -30.094 1 50.84 153 GLU A CA 1
ATOM 1248 C C . GLU A 1 153 ? -7.902 -12.609 -29.562 1 50.84 153 GLU A C 1
ATOM 1250 O O . GLU A 1 153 ? -8.82 -12.219 -30.297 1 50.84 153 GLU A O 1
ATOM 1255 N N . LEU A 1 154 ? -8.094 -13.25 -28.625 1 45.91 154 LEU A N 1
ATOM 1256 C CA . LEU A 1 154 ? -9.508 -13.391 -28.281 1 45.91 154 LEU A CA 1
ATOM 1257 C C . LEU A 1 154 ? -10.102 -12.047 -27.875 1 45.91 154 LEU A C 1
ATOM 1259 O O . LEU A 1 154 ? -9.586 -11.383 -26.969 1 45.91 154 LEU A O 1
ATOM 1263 N N . GLU A 1 155 ? -10.602 -11.328 -28.672 1 46.09 155 GLU A N 1
ATOM 1264 C CA . GLU A 1 155 ? -11.398 -10.102 -28.656 1 46.09 155 GLU A CA 1
ATOM 1265 C C . GLU A 1 155 ? -12.062 -9.898 -27.297 1 46.09 155 GLU A C 1
ATOM 1267 O O . GLU A 1 155 ? -12.258 -8.766 -26.859 1 46.09 155 GLU A O 1
ATOM 1272 N N . HIS A 1 156 ? -12.43 -11.094 -26.594 1 43.78 156 HIS A N 1
ATOM 1273 C CA . HIS A 1 156 ? -13.461 -11.023 -25.562 1 43.78 156 HIS A CA 1
ATOM 1274 C C . HIS A 1 156 ? -12.859 -11.172 -24.172 1 43.78 156 HIS A C 1
ATOM 1276 O O . HIS A 1 156 ? -13.562 -11.078 -23.172 1 43.78 156 HIS A O 1
ATOM 1282 N N . ILE A 1 157 ? -11.484 -11.484 -24 1 46.31 157 ILE A N 1
ATOM 1283 C CA . ILE A 1 157 ? -10.945 -11.82 -22.688 1 46.31 157 ILE A CA 1
ATOM 1284 C C . ILE A 1 157 ? -10.539 -10.547 -21.953 1 46.31 157 ILE A C 1
ATOM 1286 O O . ILE A 1 157 ? -10.234 -10.578 -20.766 1 46.31 157 ILE A O 1
ATOM 1290 N N . ASP A 1 158 ? -10.328 -9.445 -22.75 1 52.16 158 ASP A N 1
ATOM 1291 C CA . ASP A 1 158 ? -10.094 -8.172 -22.078 1 52.16 158 ASP A CA 1
ATOM 1292 C C . ASP A 1 158 ? -11.133 -7.934 -20.984 1 52.16 158 ASP A C 1
ATOM 1294 O O . ASP A 1 158 ? -10.992 -7.016 -20.172 1 52.16 158 ASP A O 1
ATOM 1298 N N . GLU A 1 159 ? -11.914 -9.164 -20.797 1 67.62 159 GLU A N 1
ATOM 1299 C CA . GLU A 1 159 ? -13.156 -9.016 -20.047 1 67.62 159 GLU A CA 1
ATOM 1300 C C . GLU A 1 159 ? -13.031 -9.617 -18.656 1 67.62 159 GLU A C 1
ATOM 1302 O O . GLU A 1 159 ? -13.93 -9.477 -17.812 1 67.62 159 GLU A O 1
ATOM 1307 N N . LEU A 1 160 ? -11.688 -10.078 -18.484 1 79.31 160 LEU A N 1
ATOM 1308 C CA . LEU A 1 160 ? -11.727 -10.797 -17.219 1 79.31 160 LEU A CA 1
ATOM 1309 C C . LEU A 1 160 ? -10.945 -10.047 -16.141 1 79.31 160 LEU A C 1
ATOM 1311 O O . LEU A 1 160 ? -11.328 -10.047 -14.969 1 79.31 160 LEU A O 1
ATOM 1315 N N . ALA A 1 161 ? -9.852 -9.406 -16.609 1 80.19 161 ALA A N 1
ATOM 1316 C CA . ALA A 1 161 ? -8.961 -8.797 -15.633 1 80.19 161 ALA A CA 1
ATOM 1317 C C . ALA A 1 161 ? -9.664 -7.672 -14.875 1 80.19 161 ALA A C 1
ATOM 1319 O O . ALA A 1 161 ? -9.648 -7.641 -13.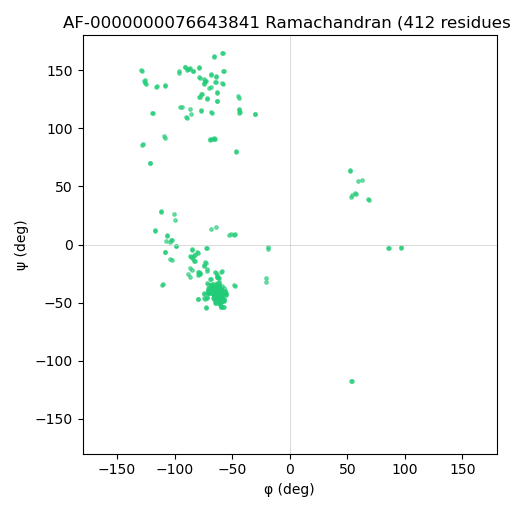641 1 80.19 161 ALA A O 1
ATOM 1320 N N . ALA A 1 162 ? -10.312 -6.84 -15.633 1 79.75 162 ALA A N 1
ATOM 1321 C CA . ALA A 1 162 ? -10.953 -5.68 -15.023 1 79.75 162 ALA A CA 1
ATOM 1322 C C . ALA A 1 162 ? -12.047 -6.102 -14.055 1 79.75 162 ALA A C 1
ATOM 1324 O O . ALA A 1 162 ? -12.062 -5.668 -12.898 1 79.75 162 ALA A O 1
ATOM 1325 N N . PRO A 1 163 ? -12.898 -7 -14.438 1 82.75 163 PRO A N 1
ATOM 1326 C CA . PRO A 1 163 ? -13.914 -7.473 -13.492 1 82.75 163 PRO A CA 1
ATOM 1327 C C . PRO A 1 163 ? -13.312 -8.188 -12.281 1 82.75 163 PRO A C 1
ATOM 1329 O O . PRO A 1 163 ? -13.875 -8.125 -11.188 1 82.75 163 PRO A O 1
ATOM 1332 N N . THR A 1 164 ? -12.289 -8.852 -12.492 1 86.69 164 THR A N 1
ATOM 1333 C CA . THR A 1 164 ? -11.625 -9.539 -11.391 1 86.69 164 THR A CA 1
ATOM 1334 C C . THR A 1 164 ? -11.156 -8.539 -10.336 1 86.69 164 THR A C 1
ATOM 1336 O O . THR A 1 164 ? -11.422 -8.719 -9.148 1 86.69 164 THR A O 1
ATOM 1339 N N . VAL A 1 165 ? -10.547 -7.551 -10.766 1 85 165 VAL A N 1
ATOM 1340 C CA . VAL A 1 165 ? -10.031 -6.543 -9.852 1 85 165 VAL A CA 1
ATOM 1341 C C . VAL A 1 165 ? -11.188 -5.809 -9.18 1 85 165 VAL A C 1
ATOM 1343 O O . VAL A 1 165 ? -11.117 -5.477 -7.992 1 85 165 VAL A O 1
ATOM 1346 N N . ARG A 1 166 ? -12.195 -5.652 -9.867 1 83.75 166 ARG A N 1
ATOM 1347 C CA . ARG A 1 166 ? -13.367 -4.957 -9.344 1 83.75 166 ARG A CA 1
ATOM 1348 C C . ARG A 1 166 ? -13.992 -5.723 -8.188 1 83.75 166 ARG A C 1
ATOM 1350 O O . ARG A 1 166 ? -14.648 -5.137 -7.324 1 83.75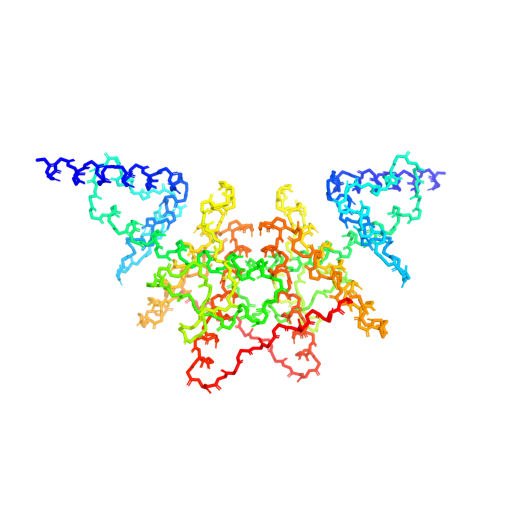 166 ARG A O 1
ATOM 1357 N N . ASN A 1 167 ? -13.75 -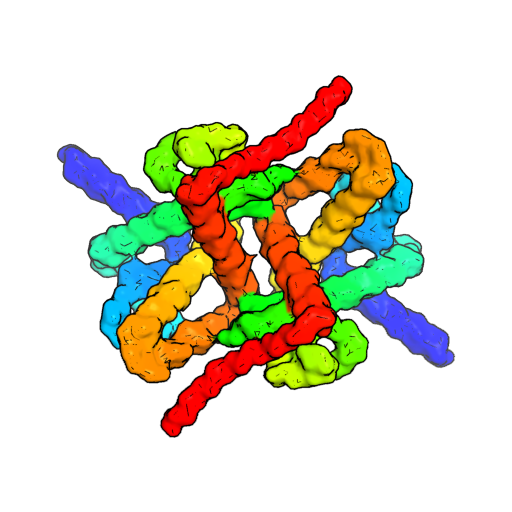6.93 -8.164 1 87.69 167 ASN A N 1
ATOM 1358 C CA . ASN A 1 167 ? -14.336 -7.773 -7.125 1 87.69 167 ASN A CA 1
ATOM 1359 C C . ASN A 1 167 ? -13.5 -7.762 -5.852 1 87.69 167 ASN A C 1
ATOM 1361 O O . ASN A 1 167 ? -13.914 -8.297 -4.824 1 87.69 167 ASN A O 1
ATOM 1365 N N . PHE A 1 168 ? -12.352 -7.078 -5.926 1 91.62 168 PHE A N 1
ATOM 1366 C CA . PHE A 1 168 ? -11.547 -6.969 -4.719 1 91.62 168 PHE A CA 1
ATOM 1367 C C . PHE A 1 168 ? -12.188 -6.008 -3.723 1 91.62 168 PHE A C 1
ATOM 1369 O O . PHE A 1 168 ? -12.781 -5.004 -4.117 1 91.62 168 PHE A O 1
ATOM 1376 N N . SER A 1 169 ? -12.102 -6.402 -2.432 1 91.06 169 SER A N 1
ATOM 1377 C CA . SER A 1 169 ? -12.438 -5.406 -1.419 1 91.06 169 SER A CA 1
ATOM 1378 C C . SER A 1 169 ? -11.547 -4.172 -1.539 1 91.06 169 SER A C 1
ATOM 1380 O O . SER A 1 169 ? -10.516 -4.215 -2.207 1 91.06 169 SER A O 1
ATOM 1382 N N . HIS A 1 170 ? -11.906 -3.084 -0.92 1 89.06 170 HIS A N 1
ATOM 1383 C CA . HIS A 1 170 ? -11.141 -1.842 -0.99 1 89.06 170 HIS A CA 1
ATOM 1384 C C . HIS A 1 170 ? -9.703 -2.051 -0.532 1 89.06 170 HIS A C 1
ATOM 1386 O O . HIS A 1 170 ? -8.766 -1.653 -1.225 1 89.06 170 HIS A O 1
ATOM 1392 N N . GLY A 1 171 ? -9.641 -2.713 0.585 1 90.38 171 GLY A N 1
ATOM 1393 C CA . GLY A 1 171 ? -8.312 -2.963 1.124 1 90.38 171 GLY A CA 1
ATOM 1394 C C . GLY A 1 171 ? -7.469 -3.857 0.237 1 90.38 171 GLY A C 1
ATOM 1395 O O . GLY A 1 171 ? -6.266 -3.631 0.082 1 90.38 171 GLY A O 1
ATOM 1396 N N . ALA A 1 172 ? -8.117 -4.809 -0.376 1 92.5 172 ALA A N 1
ATOM 1397 C CA . ALA A 1 172 ? -7.402 -5.73 -1.254 1 92.5 172 ALA A CA 1
ATOM 1398 C C . ALA A 1 172 ? -6.961 -5.031 -2.537 1 92.5 172 ALA A C 1
ATOM 1400 O O . ALA A 1 172 ? -5.859 -5.277 -3.037 1 92.5 172 ALA A O 1
ATOM 1401 N N . ALA A 1 173 ? -7.809 -4.223 -3.096 1 92.44 173 ALA A N 1
ATOM 1402 C CA . ALA A 1 173 ? -7.469 -3.465 -4.297 1 92.44 173 ALA A CA 1
ATOM 1403 C C . ALA A 1 173 ? -6.309 -2.508 -4.035 1 92.44 173 ALA A C 1
ATOM 1405 O O . ALA A 1 173 ? -5.414 -2.363 -4.871 1 92.44 173 ALA A O 1
ATOM 1406 N N . GLU A 1 174 ? -6.363 -1.883 -2.912 1 93.06 174 GLU A N 1
ATOM 1407 C CA . GLU A 1 174 ? -5.281 -0.993 -2.51 1 93.06 174 GLU A CA 1
ATOM 1408 C C . GLU A 1 174 ? -3.961 -1.75 -2.389 1 93.06 174 GLU A C 1
ATOM 1410 O O . GLU A 1 174 ? -2.932 -1.302 -2.902 1 93.06 174 GLU A O 1
ATOM 1415 N N . ALA A 1 175 ? -4 -2.838 -1.682 1 94.81 175 ALA A N 1
ATOM 1416 C CA . ALA A 1 175 ? -2.795 -3.648 -1.534 1 94.81 175 ALA A CA 1
ATOM 1417 C C . ALA A 1 175 ? -2.283 -4.121 -2.893 1 94.81 175 ALA A C 1
ATOM 1419 O O . ALA A 1 175 ? -1.076 -4.125 -3.143 1 94.81 175 ALA A O 1
ATOM 1420 N N . PHE A 1 176 ? -3.207 -4.531 -3.756 1 95.19 176 PHE A N 1
ATOM 1421 C CA . PHE A 1 176 ? -2.883 -4.941 -5.117 1 95.19 176 PHE A CA 1
ATOM 1422 C C . PHE A 1 176 ? -2.139 -3.832 -5.855 1 95.19 176 PHE A C 1
ATOM 1424 O O . PHE A 1 176 ? -1.134 -4.086 -6.52 1 95.19 176 PHE A O 1
ATOM 1431 N N . ARG A 1 177 ? -2.551 -2.588 -5.727 1 93.44 177 ARG A N 1
ATOM 1432 C CA . ARG A 1 177 ? -1.943 -1.45 -6.41 1 93.44 177 ARG A CA 1
ATOM 1433 C C . ARG A 1 177 ? -0.542 -1.176 -5.879 1 93.44 177 ARG A C 1
ATOM 1435 O O . ARG A 1 177 ? 0.358 -0.813 -6.637 1 93.44 177 ARG A O 1
ATOM 1442 N N . CYS A 1 178 ? -0.381 -1.309 -4.574 1 94.88 178 CYS A N 1
ATOM 1443 C CA . CYS A 1 178 ? 0.942 -1.131 -3.986 1 94.88 178 CYS A CA 1
ATOM 1444 C C . CYS A 1 178 ? 1.927 -2.154 -4.539 1 94.88 178 CYS A C 1
ATOM 1446 O O . CYS A 1 178 ? 3.072 -1.818 -4.844 1 94.88 178 CYS A O 1
ATOM 1448 N N . VAL A 1 179 ? 1.464 -3.404 -4.664 1 96.25 179 VAL A N 1
ATOM 1449 C CA . VAL A 1 179 ? 2.314 -4.449 -5.223 1 96.25 179 VAL A CA 1
ATOM 1450 C C . VAL A 1 179 ? 2.639 -4.129 -6.68 1 96.25 179 VAL A C 1
ATOM 1452 O O . VAL A 1 179 ? 3.766 -4.34 -7.133 1 96.25 179 VAL A O 1
ATOM 1455 N N . LEU A 1 180 ? 1.662 -3.646 -7.398 1 93.94 180 LEU A N 1
ATOM 1456 C CA . LEU A 1 180 ? 1.869 -3.258 -8.789 1 93.94 180 LEU A CA 1
ATOM 1457 C C . LEU A 1 180 ? 2.973 -2.211 -8.906 1 93.94 180 LEU A C 1
ATOM 1459 O O . LEU A 1 180 ? 3.832 -2.301 -9.781 1 93.94 180 LEU A O 1
ATOM 1463 N N . TYR A 1 181 ? 3.031 -1.247 -8.039 1 92.44 181 TYR A N 1
ATOM 1464 C CA . TYR A 1 181 ? 4.07 -0.223 -8.031 1 92.44 181 TYR A CA 1
ATOM 1465 C C . TYR A 1 181 ? 5.438 -0.833 -7.75 1 92.44 181 TYR A C 1
ATOM 1467 O O . TYR A 1 181 ? 6.422 -0.499 -8.414 1 92.44 181 TYR A O 1
ATOM 1475 N N . TYR A 1 182 ? 5.418 -1.686 -6.816 1 95.44 182 TYR A N 1
ATOM 1476 C CA . TYR A 1 182 ? 6.656 -2.387 -6.492 1 95.44 182 TYR A CA 1
ATOM 1477 C C . TYR A 1 182 ? 7.195 -3.131 -7.711 1 95.44 182 TYR A C 1
ATOM 1479 O O . TYR A 1 182 ? 8.391 -3.078 -8 1 95.44 182 TYR A O 1
ATOM 1487 N N . MET A 1 183 ? 6.305 -3.844 -8.367 1 93.81 183 MET A N 1
ATOM 1488 C CA . MET A 1 183 ? 6.73 -4.625 -9.523 1 93.81 183 MET A CA 1
ATOM 1489 C C . MET A 1 183 ? 7.258 -3.715 -10.625 1 93.81 183 MET A C 1
ATOM 1491 O O . MET A 1 183 ? 8.227 -4.055 -11.305 1 93.81 183 MET A O 1
ATOM 1495 N N . ARG A 1 184 ? 6.641 -2.605 -10.766 1 90.44 184 ARG A N 1
ATOM 1496 C CA . ARG A 1 184 ? 7.121 -1.631 -11.734 1 90.44 184 ARG A CA 1
ATOM 1497 C C . ARG A 1 184 ? 8.531 -1.157 -11.383 1 90.44 184 ARG A C 1
ATOM 1499 O O . ARG A 1 184 ? 9.398 -1.071 -12.258 1 90.44 184 ARG A O 1
ATOM 1506 N N . ASP A 1 185 ? 8.75 -0.83 -10.156 1 90.81 185 ASP A N 1
ATOM 1507 C CA . ASP A 1 185 ? 10.078 -0.413 -9.703 1 90.81 185 ASP A CA 1
ATOM 1508 C C . ASP A 1 185 ? 11.102 -1.521 -9.922 1 90.81 185 ASP A C 1
ATOM 1510 O O . ASP A 1 185 ? 12.242 -1.25 -10.312 1 90.81 185 ASP A O 1
ATOM 1514 N N . LEU A 1 186 ? 10.68 -2.729 -9.578 1 91.25 186 LEU A N 1
ATOM 1515 C CA . LEU A 1 186 ? 11.578 -3.867 -9.734 1 91.25 186 LEU A CA 1
ATOM 1516 C C . LEU A 1 186 ? 11.992 -4.035 -11.188 1 91.25 186 LEU A C 1
ATOM 1518 O O . LEU A 1 186 ? 13.172 -4.258 -11.484 1 91.25 186 LEU A O 1
ATOM 1522 N N . TYR A 1 187 ? 11.07 -3.941 -12.078 1 88.44 187 TYR A N 1
ATOM 1523 C CA . TYR A 1 187 ? 11.375 -4.023 -13.508 1 88.44 187 TYR A CA 1
ATOM 1524 C C . TYR A 1 187 ? 12.328 -2.904 -13.922 1 88.44 187 TYR A C 1
ATOM 1526 O O . TYR A 1 187 ? 13.234 -3.121 -14.727 1 88.44 187 TYR A O 1
ATOM 1534 N N . GLY A 1 188 ? 12.094 -1.715 -13.367 1 86.69 188 GLY A N 1
ATOM 1535 C CA . GLY A 1 188 ? 13.016 -0.621 -13.609 1 86.69 188 GLY A CA 1
ATOM 1536 C C . GLY A 1 188 ? 14.43 -0.918 -13.141 1 86.69 188 GLY A C 1
ATOM 1537 O O . GLY A 1 188 ? 15.398 -0.608 -13.844 1 86.69 188 GLY A O 1
ATOM 1538 N N . ALA A 1 189 ? 14.5 -1.477 -11.992 1 86.25 189 ALA A N 1
ATOM 1539 C CA . ALA A 1 189 ? 15.805 -1.828 -11.445 1 86.25 189 ALA A CA 1
ATOM 1540 C C . ALA A 1 189 ? 16.5 -2.871 -12.305 1 86.25 189 ALA A C 1
ATOM 1542 O O . ALA A 1 189 ? 17.719 -2.791 -12.531 1 86.25 189 ALA A O 1
ATOM 1543 N N . VAL A 1 190 ? 15.781 -3.908 -12.703 1 84.25 190 VAL A N 1
ATOM 1544 C CA . VAL A 1 190 ? 16.328 -4.938 -13.578 1 84.25 190 VAL A CA 1
ATOM 1545 C C . VAL A 1 190 ? 16.875 -4.301 -14.852 1 84.25 190 VAL A C 1
ATOM 1547 O O . VAL A 1 190 ? 17.969 -4.637 -15.297 1 84.25 190 VAL A O 1
ATOM 1550 N N . PHE A 1 191 ? 16.141 -3.346 -15.398 1 82.31 191 PHE A N 1
ATOM 1551 C CA . PHE A 1 191 ? 16.578 -2.643 -16.594 1 82.31 191 PHE A CA 1
ATOM 1552 C C . PHE A 1 191 ? 17.844 -1.825 -16.312 1 82.31 191 PHE A C 1
ATOM 1554 O O . PHE A 1 191 ? 18.75 -1.779 -17.141 1 82.31 191 PHE A O 1
ATOM 1561 N N . ALA A 1 192 ? 17.891 -1.161 -15.18 1 78.69 192 ALA A N 1
ATOM 1562 C CA . ALA A 1 192 ? 19.047 -0.356 -14.789 1 78.69 192 ALA A CA 1
ATOM 1563 C C . ALA A 1 192 ? 20.297 -1.217 -14.672 1 78.69 192 ALA A C 1
ATOM 1565 O O . ALA A 1 192 ? 21.406 -0.75 -14.938 1 78.69 192 ALA A O 1
ATOM 1566 N N . HIS A 1 193 ? 20.109 -2.4 -14.188 1 79.12 193 HIS A N 1
ATOM 1567 C CA . HIS A 1 193 ? 21.219 -3.33 -14.07 1 79.12 193 HIS A CA 1
ATOM 1568 C C . HIS A 1 193 ? 21.797 -3.674 -15.438 1 79.12 193 HIS A C 1
ATOM 1570 O O . HIS A 1 193 ? 23 -3.945 -15.562 1 79.12 193 HIS A O 1
ATOM 1576 N N . TYR A 1 194 ? 20.953 -3.58 -16.359 1 78.44 194 TYR A N 1
ATOM 1577 C CA . TYR A 1 194 ? 21.422 -3.945 -17.703 1 78.44 194 TYR A CA 1
ATOM 1578 C C . TYR A 1 194 ? 22.031 -2.748 -18.406 1 78.44 194 TYR A C 1
ATOM 1580 O O . TYR A 1 194 ? 22.906 -2.91 -19.266 1 78.44 194 TYR A O 1
ATOM 1588 N N . VAL A 1 195 ? 21.641 -1.445 -18.047 1 74.12 195 VAL A N 1
ATOM 1589 C CA . VAL A 1 195 ? 22.125 -0.26 -18.734 1 74.12 195 VAL A CA 1
ATOM 1590 C C . VAL A 1 195 ? 23.234 0.395 -17.922 1 74.12 195 VAL A C 1
ATOM 1592 O O . VAL A 1 195 ? 23.688 1.495 -18.234 1 74.12 195 VAL A O 1
ATOM 1595 N N . ASP A 1 196 ? 23.906 -0.147 -17.188 1 69.44 196 ASP A N 1
ATOM 1596 C CA . ASP A 1 196 ? 25.078 0.274 -16.438 1 69.44 196 ASP A CA 1
ATOM 1597 C C . ASP A 1 196 ? 24.766 1.454 -15.516 1 69.44 196 ASP A C 1
ATOM 1599 O O . ASP A 1 196 ? 25.406 2.504 -15.602 1 69.44 196 ASP A O 1
ATOM 1603 N N . SER A 1 197 ? 23.891 1.469 -14.703 1 67.56 197 SER A N 1
ATOM 1604 C CA . SER A 1 197 ? 23.578 2.484 -13.703 1 67.56 197 SER A CA 1
ATOM 1605 C C . SER A 1 197 ? 24.328 2.232 -12.406 1 67.56 197 SER A C 1
ATOM 1607 O O . SER A 1 197 ? 24.656 1.09 -12.086 1 67.56 197 SER A O 1
ATOM 1609 N N . ARG A 1 198 ? 24.656 3.381 -11.633 1 64.25 198 ARG A N 1
ATOM 1610 C CA . ARG A 1 198 ? 25.359 3.277 -10.352 1 64.25 198 ARG A CA 1
ATOM 1611 C C . ARG A 1 198 ? 24.375 3.299 -9.188 1 64.25 198 ARG A C 1
ATOM 1613 O O . ARG A 1 198 ? 23.297 3.883 -9.289 1 64.25 198 ARG A O 1
ATOM 1620 N N . LEU A 1 199 ? 24.766 2.596 -8.094 1 66.62 199 LEU A N 1
ATOM 1621 C CA . LEU A 1 199 ? 23.984 2.605 -6.859 1 66.62 199 LEU A CA 1
ATOM 1622 C C . LEU A 1 199 ? 24.109 3.949 -6.148 1 66.62 199 LEU A C 1
ATOM 1624 O O . LEU A 1 199 ? 25.219 4.457 -5.953 1 66.62 199 LEU A O 1
ATOM 1628 N N . PRO A 1 200 ? 23.078 4.547 -5.863 1 63.66 200 PRO A N 1
ATOM 1629 C CA . PRO A 1 200 ? 23.172 5.789 -5.094 1 63.66 200 PRO A CA 1
ATOM 1630 C C . PRO A 1 200 ? 23.875 5.594 -3.752 1 63.66 200 PRO A C 1
ATOM 1632 O O . PRO A 1 200 ? 23.703 4.559 -3.104 1 63.66 200 PRO A O 1
ATOM 1635 N N . ASP A 1 201 ? 24.766 6.523 -3.334 1 62.5 201 ASP A N 1
ATOM 1636 C CA . ASP A 1 201 ? 25.469 6.449 -2.057 1 62.5 201 ASP A CA 1
ATOM 1637 C C . ASP A 1 201 ? 24.531 6.773 -0.896 1 62.5 201 ASP A C 1
ATOM 1639 O O . ASP A 1 201 ? 23.609 7.562 -1.048 1 62.5 201 ASP A O 1
ATOM 1643 N N . ILE A 1 202 ? 24.781 5.957 0.192 1 59.94 202 ILE A N 1
ATOM 1644 C CA . ILE A 1 202 ? 24.078 6.355 1.414 1 59.94 202 ILE A CA 1
ATOM 1645 C C . ILE A 1 202 ? 24.656 7.68 1.923 1 59.94 202 ILE A C 1
ATOM 1647 O O . ILE A 1 202 ? 25.875 7.84 2.016 1 59.94 202 ILE A O 1
ATOM 1651 N N . PRO A 1 203 ? 23.891 8.688 1.902 1 51.41 203 PRO A N 1
ATOM 1652 C CA . PRO A 1 203 ? 24.469 9.914 2.443 1 51.41 203 PRO A CA 1
ATOM 1653 C C . PRO A 1 203 ? 25.219 9.688 3.746 1 51.41 203 PRO A C 1
ATOM 1655 O O . PRO A 1 203 ? 24.797 8.891 4.586 1 51.41 203 PRO A O 1
ATOM 1658 N N . ALA A 1 204 ? 26.594 9.961 3.664 1 46.56 204 ALA A N 1
ATOM 1659 C CA . ALA A 1 204 ? 27.5 9.797 4.789 1 46.56 204 ALA A CA 1
ATOM 1660 C C . ALA A 1 204 ? 26.891 10.344 6.078 1 46.56 204 ALA A C 1
ATOM 1662 O O . ALA A 1 204 ? 26.234 11.383 6.07 1 46.56 204 ALA A O 1
ATOM 1663 N N . GLU A 1 205 ? 26.672 9.383 6.93 1 45.31 205 GLU A N 1
ATOM 1664 C CA . GLU A 1 205 ? 26.344 9.875 8.266 1 45.31 205 GLU A CA 1
ATOM 1665 C C . GLU A 1 205 ? 27.312 10.969 8.711 1 45.31 205 GLU A C 1
ATOM 1667 O O . GLU A 1 205 ? 28.531 10.781 8.648 1 45.31 205 GLU A O 1
ATOM 1672 N N . THR A 1 206 ? 27.188 12.156 8.305 1 34.94 206 THR A N 1
ATOM 1673 C CA . THR A 1 206 ? 28.156 13.078 8.883 1 34.94 206 THR A CA 1
ATOM 1674 C C . THR A 1 206 ? 28.562 12.641 10.281 1 34.94 206 THR A C 1
ATOM 1676 O O . THR A 1 206 ? 27.703 12.422 11.141 1 34.94 206 THR A O 1
ATOM 1679 N N . PRO A 1 207 ? 30 12.211 10.32 1 34 207 PRO A N 1
ATOM 1680 C CA . PRO A 1 207 ? 30.469 11.891 11.672 1 34 207 PRO A CA 1
ATOM 1681 C C . PRO A 1 207 ? 30.031 12.922 12.711 1 34 207 PRO A C 1
ATOM 1683 O O . PRO A 1 207 ? 30.031 14.117 12.43 1 34 207 PRO A O 1
ATOM 1686 N N . ALA A 1 208 ? 29.422 12.617 13.805 1 31.48 208 ALA A N 1
ATOM 1687 C CA . ALA A 1 208 ? 29.234 13.477 14.977 1 31.48 208 ALA A CA 1
ATOM 1688 C C . ALA A 1 208 ? 30.562 14.055 15.445 1 31.48 208 ALA A C 1
ATOM 1690 O O . ALA A 1 208 ? 31.578 13.375 15.43 1 31.48 208 ALA A O 1
ATOM 1691 N N . MET B 1 1 ? -30.328 30.828 20.703 1 55.25 1 MET B N 1
ATOM 1692 C CA . MET B 1 1 ? -30.656 29.594 20.016 1 55.25 1 MET B CA 1
ATOM 1693 C C . MET B 1 1 ? -29.578 29.219 19 1 55.25 1 MET B C 1
ATOM 1695 O O . MET B 1 1 ? -29.141 28.078 18.953 1 55.25 1 MET B O 1
ATOM 1699 N N . PHE B 1 2 ? -29.125 30.203 18.281 1 60.78 2 PHE B N 1
ATOM 1700 C CA . PHE B 1 2 ? -28.094 29.969 17.281 1 60.78 2 PHE B CA 1
ATOM 1701 C C . PHE B 1 2 ? -26.781 29.578 17.938 1 60.78 2 PHE B C 1
ATOM 1703 O O . PHE B 1 2 ? -26.078 28.688 17.453 1 60.78 2 PHE B O 1
ATOM 1710 N N . GLN B 1 3 ? -26.562 30.234 19.031 1 58.38 3 GLN B N 1
ATOM 1711 C CA . GLN B 1 3 ? -25.328 29.938 19.75 1 58.38 3 GLN B CA 1
ATOM 1712 C C . GLN B 1 3 ? -25.344 28.516 20.312 1 58.38 3 GLN B C 1
ATOM 1714 O O . GLN B 1 3 ? -24.328 27.812 20.266 1 58.38 3 GLN B O 1
ATOM 1719 N N . HIS B 1 4 ? -26.516 28.109 20.812 1 60.62 4 HIS B N 1
ATOM 1720 C CA . HIS B 1 4 ? -26.656 26.75 21.328 1 60.62 4 HIS B CA 1
ATOM 1721 C C . HIS B 1 4 ? -26.516 25.719 20.234 1 60.62 4 HIS B C 1
ATOM 1723 O O . HIS B 1 4 ? -25.906 24.656 20.438 1 60.62 4 HIS B O 1
ATOM 1729 N N . TYR B 1 5 ? -27.062 26.109 19.109 1 56.06 5 TYR B N 1
ATOM 1730 C CA . TYR B 1 5 ? -26.969 25.219 17.953 1 56.06 5 TYR B CA 1
ATOM 1731 C C . TYR B 1 5 ? -25.531 25.078 17.484 1 56.06 5 TYR B C 1
ATOM 1733 O O . TYR B 1 5 ? -25.078 23.969 17.203 1 56.06 5 TYR B O 1
ATOM 1741 N N . CYS B 1 6 ? -24.875 26.188 17.391 1 60.53 6 CYS B N 1
ATOM 1742 C CA . CYS B 1 6 ? -23.469 26.156 16.969 1 60.53 6 CYS B CA 1
ATOM 1743 C C . CYS B 1 6 ? -22.625 25.375 17.969 1 60.53 6 CYS B C 1
ATOM 1745 O O . CYS B 1 6 ? -21.75 24.594 17.562 1 60.53 6 CYS B O 1
ATOM 1747 N N . LYS B 1 7 ? -22.922 25.625 19.203 1 62.5 7 LYS B N 1
ATOM 1748 C CA . LYS B 1 7 ? -22.188 24.922 20.234 1 62.5 7 LYS B CA 1
ATOM 1749 C C . LYS B 1 7 ? -22.453 23.422 20.172 1 62.5 7 LYS B C 1
ATOM 1751 O O . LYS B 1 7 ? -21.531 22.609 20.359 1 62.5 7 LYS B O 1
ATOM 1756 N N . SER B 1 8 ? -23.703 23.156 19.844 1 69.06 8 SER B N 1
ATOM 1757 C CA . SER B 1 8 ? -24.062 21.75 19.719 1 69.06 8 SER B CA 1
ATOM 1758 C C . SER B 1 8 ? -23.375 21.094 18.531 1 69.06 8 SER B C 1
ATOM 1760 O O . SER B 1 8 ? -22.875 19.984 18.625 1 69.06 8 SER B O 1
ATOM 1762 N N . LYS B 1 9 ? -23.312 21.859 17.469 1 68.19 9 LYS B N 1
ATOM 1763 C CA . LYS B 1 9 ? -22.672 21.328 16.266 1 68.19 9 LYS B CA 1
ATOM 1764 C C . LYS B 1 9 ? -21.172 21.125 16.484 1 68.19 9 LYS B C 1
ATOM 1766 O O . LYS B 1 9 ? -20.609 20.109 16.062 1 68.19 9 LYS B O 1
ATOM 1771 N N . GLU B 1 10 ? -20.656 22.109 17.172 1 76.19 10 GLU B N 1
ATOM 1772 C CA . GLU B 1 10 ? -19.234 22 17.484 1 76.19 10 GLU B CA 1
ATOM 1773 C C . GLU B 1 10 ? -18.938 20.812 18.391 1 76.19 10 GLU B C 1
ATOM 1775 O O . GLU B 1 10 ? -17.953 20.109 18.188 1 76.19 10 GLU B O 1
ATOM 1780 N N . TYR B 1 11 ? -19.859 20.609 19.312 1 77.81 11 TYR B N 1
ATOM 1781 C CA . TYR B 1 11 ? -19.688 19.469 20.219 1 77.81 11 TYR B CA 1
ATOM 1782 C C . TYR B 1 11 ? -19.812 18.156 19.469 1 77.81 11 TYR B C 1
ATOM 1784 O O . TYR B 1 11 ? -19.031 17.219 19.719 1 77.81 11 TYR B O 1
ATOM 1792 N N . ILE B 1 12 ? -20.75 18.141 18.625 1 79.12 12 ILE B N 1
ATOM 1793 C CA . ILE B 1 12 ? -20.953 16.922 17.844 1 79.12 12 ILE B CA 1
ATOM 1794 C C . ILE B 1 12 ? -19.75 16.656 16.953 1 79.12 12 ILE B C 1
ATOM 1796 O O . ILE B 1 12 ? -19.266 15.523 16.859 1 79.12 12 ILE B O 1
ATOM 1800 N N . GLN B 1 13 ? -19.25 17.703 16.422 1 81.56 13 GLN B N 1
ATOM 1801 C CA . GLN B 1 13 ? -18.094 17.578 15.547 1 81.56 13 GLN B CA 1
ATOM 1802 C C . GLN B 1 13 ? -16.859 17.125 16.328 1 81.56 13 GLN B C 1
ATOM 1804 O O . GLN B 1 13 ? -16.094 16.281 15.836 1 81.56 13 GLN B O 1
ATOM 1809 N N . GLN B 1 14 ? -16.812 17.703 17.484 1 85.81 14 GLN B N 1
ATOM 1810 C CA . GLN B 1 14 ? -15.664 17.328 18.312 1 85.81 14 GLN B CA 1
ATOM 1811 C C . GLN B 1 14 ? -15.766 15.867 18.75 1 85.81 14 GLN B C 1
ATOM 1813 O O . GLN B 1 14 ? -14.766 15.148 18.75 1 85.81 14 GLN B O 1
ATOM 1818 N N . ALA B 1 15 ? -16.938 15.469 19.078 1 86.75 15 ALA B N 1
ATOM 1819 C CA . ALA B 1 15 ? -17.141 14.078 19.469 1 86.75 15 ALA B CA 1
ATOM 1820 C C . ALA B 1 15 ? -16.859 13.125 18.312 1 86.75 15 ALA B C 1
ATOM 1822 O O . ALA B 1 15 ? -16.266 12.055 18.516 1 86.75 15 ALA B O 1
ATOM 1823 N N . HIS B 1 16 ? -17.266 13.578 17.25 1 88.25 16 HIS B N 1
ATOM 1824 C CA . HIS B 1 16 ? -17.016 12.781 16.047 1 88.25 16 HIS B CA 1
ATOM 1825 C C . HIS B 1 16 ? -15.516 12.656 15.781 1 88.25 16 HIS B C 1
ATOM 1827 O O . HIS B 1 16 ? -15.016 11.562 15.523 1 88.25 16 HIS B O 1
ATOM 1833 N N . LEU B 1 17 ? -14.875 13.773 15.891 1 92.5 17 LEU B N 1
ATOM 1834 C CA . LEU B 1 17 ? -13.438 13.797 15.641 1 92.5 17 LEU B CA 1
ATOM 1835 C C . LEU B 1 17 ? -12.695 12.914 16.641 1 92.5 17 LEU B C 1
ATOM 1837 O O . LEU B 1 17 ? -11.797 12.156 16.266 1 92.5 17 LEU B O 1
ATOM 1841 N N . GLU B 1 18 ? -13.094 12.984 17.828 1 91.62 18 GLU B N 1
ATOM 1842 C CA . GLU B 1 18 ? -12.469 12.172 18.859 1 91.62 18 GLU B CA 1
ATOM 1843 C C . GLU B 1 18 ? -12.664 10.68 18.594 1 91.62 18 GLU B C 1
ATOM 1845 O O . GLU B 1 18 ? -11.75 9.883 18.812 1 91.62 18 GLU B O 1
ATOM 1850 N N . ALA B 1 19 ? -13.82 10.352 18.141 1 91.44 19 ALA B N 1
ATOM 1851 C CA . ALA B 1 19 ? -14.125 8.953 17.828 1 91.44 19 ALA B CA 1
ATOM 1852 C C . ALA B 1 19 ? -13.32 8.461 16.625 1 91.44 19 ALA B C 1
ATOM 1854 O O . ALA B 1 19 ? -12.969 7.285 16.547 1 91.44 19 ALA B O 1
ATOM 1855 N N . GLU B 1 20 ? -13.016 9.391 15.758 1 92.62 20 GLU B N 1
ATOM 1856 C CA . GLU B 1 20 ? -12.344 9.039 14.508 1 92.62 20 GLU B CA 1
ATOM 1857 C C . GLU B 1 20 ? -10.836 8.914 14.711 1 92.62 20 GLU B C 1
ATOM 1859 O O . GLU B 1 20 ? -10.133 8.383 13.852 1 92.62 20 GLU B O 1
ATOM 1864 N N . LEU B 1 21 ? -10.344 9.398 15.812 1 94.75 21 LEU B N 1
ATOM 1865 C CA . LEU B 1 21 ? -8.906 9.383 16.078 1 94.75 21 LEU B CA 1
ATOM 1866 C C . LEU B 1 21 ? -8.594 8.625 17.359 1 94.75 21 LEU B C 1
ATOM 1868 O O . LEU B 1 21 ? -8.109 9.211 18.328 1 94.75 21 LEU B O 1
ATOM 1872 N N . PRO B 1 22 ? -8.75 7.395 17.328 1 90.31 22 PRO B N 1
ATOM 1873 C CA . PRO B 1 22 ? -8.539 6.625 18.562 1 90.31 22 PRO B CA 1
ATOM 1874 C C . PRO B 1 22 ? -7.059 6.391 18.859 1 90.31 22 PRO B C 1
ATOM 1876 O O . PRO B 1 22 ? -6.25 6.254 17.938 1 90.31 22 PRO B O 1
ATOM 1879 N N . GLY B 1 23 ? -6.738 6.406 20.125 1 88.44 23 GLY B N 1
ATOM 1880 C CA . GLY B 1 23 ? -5.48 5.91 20.656 1 88.44 23 GLY B CA 1
ATOM 1881 C C . GLY B 1 23 ? -4.266 6.508 19.969 1 88.44 23 GLY B C 1
ATOM 1882 O O . GLY B 1 23 ? -4.109 7.73 19.922 1 88.44 23 GLY B O 1
ATOM 1883 N N . SER B 1 24 ? -3.5 5.582 19.328 1 92.31 24 SER B N 1
ATOM 1884 C CA . SER B 1 24 ? -2.223 5.969 18.734 1 92.31 24 SER B CA 1
ATOM 1885 C C . SER B 1 24 ? -2.428 6.828 17.484 1 92.31 24 SER B C 1
ATOM 1887 O O . SER B 1 24 ? -1.541 7.594 17.109 1 92.31 24 SER B O 1
ATOM 1889 N N . LEU B 1 25 ? -3.58 6.703 16.938 1 96.69 25 LEU B N 1
ATOM 1890 C CA . LEU B 1 25 ? -3.859 7.531 15.766 1 96.69 25 LEU B CA 1
ATOM 1891 C C . LEU B 1 25 ? -3.949 9.008 16.156 1 96.69 25 LEU B C 1
ATOM 1893 O O . LEU B 1 25 ? -3.553 9.883 15.375 1 96.69 25 LEU B O 1
ATOM 1897 N N . LEU B 1 26 ? -4.504 9.242 17.328 1 97.31 26 LEU B N 1
ATOM 1898 C CA . LEU B 1 26 ? -4.566 10.617 17.812 1 97.31 26 LEU B CA 1
ATOM 1899 C C . LEU B 1 26 ? -3.168 11.211 17.953 1 97.31 26 LEU B C 1
ATOM 1901 O O . LEU B 1 26 ? -2.951 12.383 17.609 1 97.31 26 LEU B O 1
ATOM 1905 N N . GLN B 1 27 ? -2.213 10.422 18.406 1 97.5 27 GLN B N 1
ATOM 1906 C CA . GLN B 1 27 ? -0.833 10.875 18.531 1 97.5 27 GLN B CA 1
ATOM 1907 C C . GLN B 1 27 ? -0.251 11.25 17.172 1 97.5 27 GLN B C 1
ATOM 1909 O O . GLN B 1 27 ? 0.405 12.289 17.031 1 97.5 27 GLN B O 1
ATOM 1914 N N . ASP B 1 28 ? -0.541 10.43 16.188 1 97.75 28 ASP B N 1
ATOM 1915 C CA . ASP B 1 28 ? -0.083 10.727 14.836 1 97.75 28 ASP B CA 1
ATOM 1916 C C . ASP B 1 28 ? -0.702 12.023 14.32 1 97.75 28 ASP B C 1
ATOM 1918 O O . ASP B 1 28 ? -0.025 12.82 13.672 1 97.75 28 ASP B O 1
ATOM 1922 N N . ALA B 1 29 ? -1.956 12.188 14.609 1 98.25 29 ALA B N 1
ATOM 1923 C CA . ALA B 1 29 ? -2.637 13.406 14.172 1 98.25 29 ALA B CA 1
ATOM 1924 C C . ALA B 1 29 ? -2.066 14.633 14.875 1 98.25 29 ALA B C 1
ATOM 1926 O O . ALA B 1 29 ? -1.827 15.664 14.242 1 98.25 29 ALA B O 1
ATOM 1927 N N . LEU B 1 30 ? -1.794 14.516 16.109 1 97.75 30 LEU B N 1
ATOM 1928 C CA . LEU B 1 30 ? -1.349 15.633 16.922 1 97.75 30 LEU B CA 1
ATOM 1929 C C . LEU B 1 30 ? 0.044 16.094 16.5 1 97.75 30 LEU B C 1
ATOM 1931 O O . LEU B 1 30 ? 0.329 17.297 16.484 1 97.75 30 LEU B O 1
ATOM 1935 N N . VAL B 1 31 ? 0.915 15.141 16.234 1 97.38 31 VAL B N 1
ATOM 1936 C CA . VAL B 1 31 ? 2.287 15.508 15.906 1 97.38 31 VAL B CA 1
ATOM 1937 C C . VAL B 1 31 ? 2.301 16.359 14.633 1 97.38 31 VAL B C 1
ATOM 1939 O O . VAL B 1 31 ? 3.127 17.266 14.492 1 97.38 31 VAL B O 1
ATOM 1942 N N . VAL B 1 32 ? 1.355 16.062 13.758 1 97.44 32 VAL B N 1
ATOM 1943 C CA . VAL B 1 32 ? 1.265 16.797 12.5 1 97.44 32 VAL B CA 1
ATOM 1944 C C . VAL B 1 32 ? 0.57 18.141 12.734 1 97.44 32 VAL B C 1
ATOM 1946 O O . VAL B 1 32 ? 1.055 19.188 12.289 1 97.44 32 VAL B O 1
ATOM 1949 N N . ALA B 1 33 ? -0.529 18.125 13.438 1 96.81 33 ALA B N 1
ATOM 1950 C CA . ALA B 1 33 ? -1.364 19.297 13.648 1 96.81 33 ALA B CA 1
ATOM 1951 C C . ALA B 1 33 ? -0.598 20.391 14.391 1 96.81 33 ALA B C 1
ATOM 1953 O O . ALA B 1 33 ? -0.787 21.578 14.125 1 96.81 33 ALA B O 1
ATOM 1954 N N . ASN B 1 34 ? 0.263 19.953 15.312 1 96.56 34 ASN B N 1
ATOM 1955 C CA . ASN B 1 34 ? 0.983 20.906 16.141 1 96.56 34 ASN B CA 1
ATOM 1956 C C . ASN B 1 34 ? 2.475 20.922 15.812 1 96.56 34 ASN B C 1
ATOM 1958 O O . ASN B 1 34 ? 3.301 21.188 16.688 1 96.56 34 ASN B O 1
ATOM 1962 N N . PHE B 1 35 ? 2.775 20.594 14.602 1 96.06 35 PHE B N 1
ATOM 1963 C CA . PHE B 1 35 ? 4.184 20.531 14.234 1 96.06 35 PHE B CA 1
ATOM 1964 C C . PHE B 1 35 ? 4.84 21.906 14.359 1 96.06 35 PHE B C 1
ATOM 1966 O O . PHE B 1 35 ? 4.387 22.859 13.734 1 96.06 35 PHE B O 1
ATOM 1973 N N . PRO B 1 36 ? 5.887 21.984 15.141 1 91.62 36 PRO B N 1
ATOM 1974 C CA . PRO B 1 36 ? 6.512 23.297 15.367 1 91.62 36 PRO B CA 1
ATOM 1975 C C . PRO B 1 36 ? 7.406 23.734 14.211 1 91.62 36 PRO B C 1
ATOM 1977 O O . PRO B 1 36 ? 7.98 22.891 13.516 1 91.62 36 PRO B O 1
ATOM 1980 N N . SER B 1 37 ? 7.547 25 14.031 1 81 37 SER B N 1
ATOM 1981 C CA . SER B 1 37 ? 8.391 25.547 12.969 1 81 37 SER B CA 1
ATOM 1982 C C . SER B 1 37 ? 9.859 25.516 13.359 1 81 37 SER B C 1
ATOM 1984 O O . SER B 1 37 ? 10.742 25.516 12.492 1 81 37 SER B O 1
ATOM 1986 N N . LYS B 1 38 ? 10.07 25.5 14.688 1 79.69 38 LYS B N 1
ATOM 1987 C CA . LYS B 1 38 ? 11.453 25.484 15.156 1 79.69 38 LYS B CA 1
ATOM 1988 C C . LYS B 1 38 ? 11.703 24.312 16.109 1 79.69 38 LYS B C 1
ATOM 1990 O O . LYS B 1 38 ? 10.867 24 16.953 1 79.69 38 LYS B O 1
ATOM 1995 N N . ASN B 1 39 ? 12.828 23.625 16.016 1 80.69 39 ASN B N 1
ATOM 1996 C CA . ASN B 1 39 ? 13.32 22.547 16.875 1 80.69 39 ASN B CA 1
ATOM 1997 C C . ASN B 1 39 ? 12.289 21.438 17.047 1 80.69 39 ASN B C 1
ATOM 1999 O O . ASN B 1 39 ? 11.82 21.188 18.156 1 80.69 39 ASN B O 1
ATOM 2003 N N . PRO B 1 40 ? 11.953 20.797 16.031 1 89.06 40 PRO B N 1
ATOM 2004 C CA . PRO B 1 40 ? 10.914 19.766 16.094 1 89.06 40 PRO B CA 1
ATOM 2005 C C . PRO B 1 40 ? 11.375 18.516 16.828 1 89.06 40 PRO B C 1
ATOM 2007 O O . PRO B 1 40 ? 10.578 17.594 17.047 1 89.06 40 PRO B O 1
ATOM 2010 N N . ARG B 1 41 ? 12.555 18.375 17.281 1 88.25 41 ARG B N 1
ATOM 2011 C CA . ARG B 1 41 ? 13.125 17.156 17.844 1 88.25 41 ARG B CA 1
ATOM 2012 C C . ARG B 1 41 ? 12.344 16.719 19.078 1 88.25 41 ARG B C 1
ATOM 2014 O O . ARG B 1 41 ? 11.977 15.539 19.203 1 88.25 41 ARG B O 1
ATOM 2021 N N . LEU B 1 42 ? 12.164 17.641 19.984 1 91.25 42 LEU B N 1
ATOM 2022 C CA . LEU B 1 42 ? 11.445 17.297 21.219 1 91.25 42 LEU B CA 1
ATOM 2023 C C . LEU B 1 42 ? 10.016 16.875 20.906 1 91.25 42 LEU B C 1
ATOM 2025 O O . LEU B 1 42 ? 9.492 15.953 21.531 1 91.25 42 LEU B O 1
ATOM 2029 N N . HIS B 1 43 ? 9.398 17.578 20 1 94.5 43 HIS B N 1
ATOM 2030 C CA . HIS B 1 43 ? 8.031 17.281 19.578 1 94.5 43 HIS B CA 1
ATOM 2031 C C . HIS B 1 43 ? 7.934 15.875 19 1 94.5 43 HIS B C 1
ATOM 2033 O O . HIS B 1 43 ? 7.012 15.125 19.344 1 94.5 43 HIS B O 1
ATOM 2039 N N . ILE B 1 44 ? 8.883 15.508 18.234 1 93.19 44 ILE B N 1
ATOM 2040 C CA . ILE B 1 44 ? 8.93 14.188 17.609 1 93.19 44 ILE B CA 1
ATOM 2041 C C . ILE B 1 44 ? 9.203 13.125 18.656 1 93.19 44 ILE B C 1
ATOM 2043 O O . ILE B 1 44 ? 8.617 12.039 18.625 1 93.19 44 ILE B O 1
ATOM 2047 N N . LYS B 1 45 ? 10.047 13.398 19.547 1 92.38 45 LYS B N 1
ATOM 2048 C CA . LYS B 1 45 ? 10.352 12.469 20.641 1 92.38 45 LYS B CA 1
ATOM 2049 C C . LYS B 1 45 ? 9.117 12.188 21.484 1 92.38 45 LYS B C 1
ATOM 2051 O O . LYS B 1 45 ? 8.836 11.039 21.828 1 92.38 45 LYS B O 1
ATOM 2056 N N . LYS B 1 46 ? 8.414 13.18 21.875 1 94.81 46 LYS B N 1
ATOM 2057 C CA . LYS B 1 46 ? 7.191 13.023 22.656 1 94.81 46 LYS B CA 1
ATOM 2058 C C . LYS B 1 46 ? 6.164 12.18 21.906 1 94.81 46 LYS B C 1
ATOM 2060 O O . LYS B 1 46 ? 5.473 11.352 22.516 1 94.81 46 LYS B O 1
ATOM 2065 N N . TRP B 1 47 ? 6.074 12.445 20.641 1 95.75 47 TRP B N 1
ATOM 2066 C CA . TRP B 1 47 ? 5.172 11.664 19.812 1 95.75 47 TRP B CA 1
ATOM 2067 C C . TRP B 1 47 ? 5.559 10.188 19.828 1 95.75 47 TRP B C 1
ATOM 2069 O O . TRP B 1 47 ? 4.699 9.312 19.984 1 95.75 47 TRP B O 1
ATOM 2079 N N . SER B 1 48 ? 6.82 9.93 19.656 1 92.5 48 SER B N 1
ATOM 2080 C CA . SER B 1 48 ? 7.297 8.555 19.594 1 92.5 48 SER B CA 1
ATOM 2081 C C . SER B 1 48 ? 6.977 7.797 20.875 1 92.5 48 SER B C 1
ATOM 2083 O O . SER B 1 48 ? 6.805 6.578 20.859 1 92.5 48 SER B O 1
ATOM 2085 N N . LYS B 1 49 ? 6.793 8.492 21.938 1 93.56 49 LYS B N 1
ATOM 2086 C CA . LYS B 1 49 ? 6.488 7.891 23.234 1 93.56 49 LYS B CA 1
ATOM 2087 C C . LYS B 1 49 ? 4.992 7.93 23.531 1 93.56 49 LYS B C 1
ATOM 2089 O O . LYS B 1 49 ? 4.547 7.488 24.594 1 93.56 49 LYS B O 1
ATOM 2094 N N . GLY B 1 50 ? 4.273 8.477 22.641 1 94.75 50 GLY B N 1
ATOM 2095 C CA . GLY B 1 50 ? 2.836 8.586 22.828 1 94.75 50 GLY B CA 1
ATOM 2096 C C . GLY B 1 50 ? 2.449 9.539 23.953 1 94.75 50 GLY B C 1
ATOM 2097 O O . GLY B 1 50 ? 1.496 9.281 24.688 1 94.75 50 GLY B O 1
ATOM 2098 N N . GLN B 1 51 ? 3.176 10.633 24.047 1 95.38 51 GLN B N 1
ATOM 2099 C CA . GLN B 1 51 ? 3.006 11.477 25.219 1 95.38 51 GLN B CA 1
ATOM 2100 C C . GLN B 1 51 ? 2.48 12.859 24.844 1 95.38 51 GLN B C 1
ATOM 2102 O O . GLN B 1 51 ? 2.518 13.789 25.656 1 95.38 51 GLN B O 1
ATOM 2107 N N . LEU B 1 52 ? 2.053 13.023 23.641 1 96.12 52 LEU B N 1
ATOM 2108 C CA . LEU B 1 52 ? 1.447 14.312 23.297 1 96.12 52 LEU B CA 1
ATOM 2109 C C . LEU B 1 52 ? 0.108 14.484 24.016 1 96.12 52 LEU B C 1
ATOM 2111 O O . LEU B 1 52 ? -0.686 13.547 24.078 1 96.12 52 LEU B O 1
ATOM 2115 N N . PRO B 1 53 ? -0.102 15.609 24.547 1 94.88 53 PRO B N 1
ATOM 2116 C CA . PRO B 1 53 ? -1.305 15.812 25.359 1 94.88 53 PRO B CA 1
ATOM 2117 C C . PRO B 1 53 ? -2.592 15.703 24.547 1 94.88 53 PRO B C 1
ATOM 2119 O O . PRO B 1 53 ? -2.652 16.188 23.406 1 94.88 53 PRO B O 1
ATOM 2122 N N . ASN B 1 54 ? -3.611 15.078 25.125 1 94.75 54 ASN B N 1
ATOM 2123 C CA . ASN B 1 54 ? -4.93 14.922 24.516 1 94.75 54 ASN B CA 1
ATOM 2124 C C . ASN B 1 54 ? -5.738 16.219 24.594 1 94.75 54 ASN B C 1
ATOM 2126 O O . ASN B 1 54 ? -6.129 16.641 25.688 1 94.75 54 ASN B O 1
ATOM 2130 N N . PRO B 1 55 ? -6.047 16.797 23.562 1 95 55 PRO B N 1
ATOM 2131 C CA . PRO B 1 55 ? -6.738 18.094 23.578 1 95 55 PRO B CA 1
ATOM 2132 C C . PRO B 1 55 ? -8.211 17.969 23.969 1 95 55 PRO B C 1
ATOM 2134 O O . PRO B 1 55 ? -8.844 18.953 24.328 1 95 55 PRO B O 1
ATOM 2137 N N . PHE B 1 56 ? -8.766 16.781 23.891 1 92.19 56 PHE B N 1
ATOM 2138 C CA . PHE B 1 56 ? -10.18 16.578 24.188 1 92.19 56 PHE B CA 1
ATOM 2139 C C . PHE B 1 56 ? -10.414 16.547 25.688 1 92.19 56 PHE B C 1
ATOM 2141 O O . PHE B 1 56 ? -11.531 16.797 26.156 1 92.19 56 PHE B O 1
ATOM 2148 N N . GLU B 1 57 ? -9.406 16.188 26.359 1 89.88 57 GLU B N 1
ATOM 2149 C CA . GLU B 1 57 ? -9.516 16.141 27.812 1 89.88 57 GLU B CA 1
ATOM 2150 C C . GLU B 1 57 ? -9.594 17.562 28.406 1 89.88 57 GLU B C 1
ATOM 2152 O O . GLU B 1 57 ? -10.375 17.812 29.328 1 89.88 57 GLU B O 1
ATOM 2157 N N . HIS B 1 58 ? -8.789 18.547 27.906 1 85.38 58 HIS B N 1
ATOM 2158 C CA . HIS B 1 58 ? -8.758 19.906 28.438 1 85.38 58 HIS B CA 1
ATOM 2159 C C . HIS B 1 58 ? -9.445 20.891 27.5 1 85.38 58 HIS B C 1
ATOM 2161 O O . HIS B 1 58 ? -9.305 22.109 27.656 1 85.38 58 HIS B O 1
ATOM 2167 N N . ARG B 1 59 ? -10.078 20.453 26.5 1 86.06 59 ARG B N 1
ATOM 2168 C CA . ARG B 1 59 ? -10.859 21.234 25.547 1 86.06 59 ARG B CA 1
ATOM 2169 C C . ARG B 1 59 ? -10.016 22.328 24.906 1 86.06 59 ARG B C 1
ATOM 2171 O O . ARG B 1 59 ? -10.406 23.5 24.906 1 86.06 59 ARG B O 1
ATOM 2178 N N . ASP B 1 60 ? -8.82 22 24.516 1 91.75 60 ASP B N 1
ATOM 2179 C CA . ASP B 1 60 ? -7.969 22.891 23.734 1 91.75 60 ASP B CA 1
ATOM 2180 C C . ASP B 1 60 ? -8.555 23.141 22.359 1 91.75 60 ASP B C 1
ATOM 2182 O O . ASP B 1 60 ? -8.25 22.422 21.406 1 91.75 60 ASP B O 1
ATOM 2186 N N . SER B 1 61 ? -9.375 24.219 22.219 1 90.06 61 SER B N 1
ATOM 2187 C CA . SER B 1 61 ? -10.141 24.5 21.016 1 90.06 61 SER B CA 1
ATOM 2188 C C . SER B 1 61 ? -9.219 24.75 19.828 1 90.06 61 SER B C 1
ATOM 2190 O O . SER B 1 61 ? -9.539 24.406 18.688 1 90.06 61 SER B O 1
ATOM 2192 N N . GLY B 1 62 ? -8.062 25.328 20.094 1 92.5 62 GLY B N 1
ATOM 2193 C CA . GLY B 1 62 ? -7.125 25.594 19.016 1 92.5 62 GLY B CA 1
ATOM 2194 C C . GLY B 1 62 ? -6.598 24.328 18.359 1 92.5 62 GLY B C 1
ATOM 2195 O O . GLY B 1 62 ? -6.648 24.188 17.141 1 92.5 62 GLY B O 1
ATOM 2196 N N . THR B 1 63 ? -6.145 23.469 19.203 1 94.88 63 THR B N 1
ATOM 2197 C CA . THR B 1 63 ? -5.633 22.188 18.703 1 94.88 63 THR B CA 1
ATOM 2198 C C . THR B 1 63 ? -6.746 21.391 18.031 1 94.88 63 THR B C 1
ATOM 2200 O O . THR B 1 63 ? -6.527 20.766 17 1 94.88 63 THR B O 1
ATOM 2203 N N . ILE B 1 64 ? -7.934 21.391 18.609 1 94.75 64 ILE B N 1
ATOM 2204 C CA . ILE B 1 64 ? -9.055 20.641 18.062 1 94.75 64 ILE B CA 1
ATOM 2205 C C . ILE B 1 64 ? -9.414 21.172 16.672 1 94.75 64 ILE B C 1
ATOM 2207 O O . ILE B 1 64 ? -9.695 20.391 15.758 1 94.75 64 ILE B O 1
ATOM 2211 N N . ASP B 1 65 ? -9.344 22.453 16.516 1 93.31 65 ASP B N 1
ATOM 2212 C CA . ASP B 1 65 ? -9.617 23.047 15.219 1 93.31 65 ASP B CA 1
ATOM 2213 C C . ASP B 1 65 ? -8.57 22.625 14.188 1 93.31 65 ASP B C 1
ATOM 2215 O O . ASP B 1 65 ? -8.906 22.312 13.039 1 93.31 65 ASP B O 1
ATOM 2219 N N . ARG B 1 66 ? -7.316 22.672 14.586 1 95.25 66 ARG B N 1
ATOM 2220 C CA . ARG B 1 66 ? -6.254 22.234 13.688 1 95.25 66 ARG B CA 1
ATOM 2221 C C . ARG B 1 66 ? -6.418 20.766 13.312 1 95.25 66 ARG B C 1
ATOM 2223 O O . ARG B 1 66 ? -6.215 20.391 12.156 1 95.25 66 ARG B O 1
ATOM 2230 N N . LEU B 1 67 ? -6.789 19.938 14.281 1 96.25 67 LEU B N 1
ATOM 2231 C CA . LEU B 1 67 ? -7.027 18.531 14.039 1 96.25 67 LEU B CA 1
ATOM 2232 C C . LEU B 1 67 ? -8.164 18.328 13.039 1 96.25 67 LEU B C 1
ATOM 2234 O O . LEU B 1 67 ? -8.07 17.484 12.141 1 96.25 67 LEU B O 1
ATOM 2238 N N . ASP B 1 68 ? -9.18 19.062 13.234 1 94.31 68 ASP B N 1
ATOM 2239 C CA . ASP B 1 68 ? -10.336 18.969 12.344 1 94.31 68 ASP B CA 1
ATOM 2240 C C . ASP B 1 68 ? -9.961 19.328 10.914 1 94.31 68 ASP B C 1
ATOM 2242 O O . ASP B 1 68 ? -10.375 18.656 9.969 1 94.31 68 ASP B O 1
ATOM 2246 N N . ARG B 1 69 ? -9.203 20.328 10.781 1 93.19 69 ARG B N 1
ATOM 2247 C CA . ARG B 1 69 ? -8.781 20.781 9.461 1 93.19 69 ARG B CA 1
ATOM 2248 C C . ARG B 1 69 ? -7.918 19.734 8.773 1 93.19 69 ARG B C 1
ATOM 2250 O O . ARG B 1 69 ? -8.156 19.391 7.613 1 93.19 69 ARG B O 1
ATOM 2257 N N . ILE B 1 70 ? -6.949 19.25 9.5 1 95.62 70 ILE B N 1
ATOM 2258 C CA . ILE B 1 70 ? -6.039 18.297 8.891 1 95.62 70 ILE B CA 1
ATOM 2259 C C . ILE B 1 70 ? -6.781 16.984 8.609 1 95.62 70 ILE B C 1
ATOM 2261 O O . ILE B 1 70 ? -6.523 16.312 7.609 1 95.62 70 ILE B O 1
ATOM 2265 N N . TYR B 1 71 ? -7.652 16.625 9.523 1 95.12 71 TYR B N 1
ATOM 2266 C CA . TYR B 1 71 ? -8.453 15.422 9.32 1 95.12 71 TYR B CA 1
ATOM 2267 C C . TYR B 1 71 ? -9.258 15.516 8.023 1 95.12 71 TYR B C 1
ATOM 2269 O O . TYR B 1 71 ? -9.25 14.578 7.219 1 95.12 71 TYR B O 1
ATOM 2277 N N . ASN B 1 72 ? -9.906 16.609 7.844 1 91.56 72 ASN B N 1
ATOM 2278 C CA . ASN B 1 72 ? -10.727 16.781 6.656 1 91.56 72 ASN B CA 1
ATOM 2279 C C . ASN B 1 72 ? -9.883 16.828 5.387 1 91.56 72 ASN B C 1
ATOM 2281 O O . ASN B 1 72 ? -10.273 16.266 4.355 1 91.56 72 ASN B O 1
ATOM 2285 N N . GLN B 1 73 ? -8.805 17.469 5.465 1 93.25 73 GLN B N 1
ATOM 2286 C CA . GLN B 1 73 ? -7.895 17.516 4.324 1 93.25 73 GLN B CA 1
ATOM 2287 C C . GLN B 1 73 ? -7.422 16.125 3.939 1 93.25 73 GLN B C 1
ATOM 2289 O O . GLN B 1 73 ? -7.48 15.734 2.77 1 93.25 73 GLN B O 1
ATOM 2294 N N . LEU B 1 74 ? -6.961 15.344 4.926 1 95.88 74 LEU B N 1
ATOM 2295 C CA . LEU B 1 74 ? -6.441 14.016 4.645 1 95.88 74 LEU B CA 1
ATOM 2296 C C . LEU B 1 74 ? -7.555 13.078 4.199 1 95.88 74 LEU B C 1
ATOM 2298 O O . LEU B 1 74 ? -7.336 12.188 3.371 1 95.88 74 LEU B O 1
ATOM 2302 N N . ALA B 1 75 ? -8.727 13.289 4.773 1 94.38 75 ALA B N 1
ATOM 2303 C CA . ALA B 1 75 ? -9.875 12.5 4.316 1 94.38 75 ALA B CA 1
ATOM 2304 C C . ALA B 1 75 ? -10.086 12.664 2.814 1 94.38 75 ALA B C 1
ATOM 2306 O O . ALA B 1 75 ? -10.359 11.688 2.111 1 94.38 75 ALA B O 1
ATOM 2307 N N . GLY B 1 76 ? -9.922 13.852 2.344 1 92.56 76 GLY B N 1
ATOM 2308 C CA . GLY B 1 76 ? -10.039 14.094 0.914 1 92.56 76 GLY B CA 1
ATOM 2309 C C . GLY B 1 76 ? -9 13.336 0.098 1 92.56 76 GLY B C 1
ATOM 2310 O O . GLY B 1 76 ? -9.328 12.758 -0.939 1 92.56 76 GLY B O 1
ATOM 2311 N N . TYR B 1 77 ? -7.793 13.328 0.557 1 94.31 77 TYR B N 1
ATOM 2312 C CA . TYR B 1 77 ? -6.727 12.617 -0.134 1 94.31 77 TYR B CA 1
ATOM 2313 C C . TYR B 1 77 ? -6.945 11.109 -0.06 1 94.31 77 TYR B C 1
ATOM 2315 O O . TYR B 1 77 ? -6.664 10.383 -1.019 1 94.31 77 TYR B O 1
ATOM 2323 N N . ILE B 1 78 ? -7.375 10.656 1.07 1 96.06 78 ILE B N 1
ATOM 2324 C CA . ILE B 1 78 ? -7.617 9.234 1.25 1 96.06 78 ILE B CA 1
ATOM 2325 C C . ILE B 1 78 ? -8.727 8.773 0.306 1 96.06 78 ILE B C 1
ATOM 2327 O O . ILE B 1 78 ? -8.625 7.707 -0.308 1 96.06 78 ILE B O 1
ATOM 2331 N N . GLU B 1 79 ? -9.742 9.555 0.207 1 94.06 79 GLU B N 1
ATOM 2332 C CA . GLU B 1 79 ? -10.828 9.242 -0.715 1 94.06 79 GLU B CA 1
ATOM 2333 C C . GLU B 1 79 ? -10.328 9.18 -2.156 1 94.06 79 GLU B C 1
ATOM 2335 O O . GLU B 1 79 ? -10.688 8.266 -2.904 1 94.06 79 GLU B O 1
ATOM 2340 N N . ASP B 1 80 ? -9.516 10.117 -2.551 1 94.25 80 ASP B N 1
ATOM 2341 C CA . ASP B 1 80 ? -8.914 10.086 -3.879 1 94.25 80 ASP B CA 1
ATOM 2342 C C . ASP B 1 80 ? -8.039 8.844 -4.051 1 94.25 80 ASP B C 1
ATOM 2344 O O . ASP B 1 80 ? -8.117 8.156 -5.07 1 94.25 80 ASP B O 1
ATOM 2348 N N . TYR B 1 81 ? -7.254 8.594 -3.076 1 95.38 81 TYR B N 1
ATOM 2349 C CA . TYR B 1 81 ? -6.316 7.48 -3.057 1 95.38 81 TYR B CA 1
ATOM 2350 C C . TYR B 1 81 ? -7.047 6.152 -3.248 1 95.38 81 TYR B C 1
ATOM 2352 O O . TYR B 1 81 ? -6.684 5.363 -4.125 1 95.38 81 TYR B O 1
ATOM 2360 N N . ILE B 1 82 ? -8.031 5.945 -2.414 1 94.75 82 ILE B N 1
ATOM 2361 C CA . ILE B 1 82 ? -8.719 4.664 -2.445 1 94.75 82 ILE B CA 1
ATOM 2362 C C . ILE B 1 82 ? -9.547 4.555 -3.725 1 94.75 82 ILE B C 1
ATOM 2364 O O . ILE B 1 82 ? -9.688 3.465 -4.289 1 94.75 82 ILE B O 1
ATOM 2368 N N . THR B 1 83 ? -10.156 5.59 -4.188 1 92.81 83 THR B N 1
ATOM 2369 C CA . THR B 1 83 ? -10.906 5.59 -5.438 1 92.81 83 THR B CA 1
ATOM 2370 C C . THR B 1 83 ? -10.008 5.195 -6.609 1 92.81 83 THR B C 1
ATOM 2372 O O . THR B 1 83 ? -10.383 4.352 -7.426 1 92.81 83 THR B O 1
ATOM 2375 N N . LYS B 1 84 ? -8.875 5.77 -6.66 1 92.44 84 LYS B N 1
ATOM 2376 C CA . LYS B 1 84 ? -7.922 5.465 -7.723 1 92.44 84 LYS B CA 1
ATOM 2377 C C . LYS B 1 84 ? -7.434 4.023 -7.625 1 92.44 84 LYS B C 1
ATOM 2379 O O . LYS B 1 84 ? -7.336 3.32 -8.633 1 92.44 84 LYS B O 1
ATOM 2384 N N . ALA B 1 85 ? -7.137 3.637 -6.387 1 90.69 85 ALA B N 1
ATOM 2385 C CA . ALA B 1 85 ? -6.617 2.289 -6.172 1 90.69 85 ALA B CA 1
ATOM 2386 C C . ALA B 1 85 ? -7.637 1.233 -6.586 1 90.69 85 ALA B C 1
ATOM 2388 O O . ALA B 1 85 ? -7.27 0.117 -6.957 1 90.69 85 ALA B O 1
ATOM 2389 N N . THR B 1 86 ? -8.898 1.554 -6.508 1 87.5 86 THR B N 1
ATOM 2390 C CA . THR B 1 86 ? -9.953 0.577 -6.766 1 87.5 86 THR B CA 1
ATOM 2391 C C . THR B 1 86 ? -10.555 0.785 -8.148 1 87.5 86 THR B C 1
ATOM 2393 O O . THR B 1 86 ? -11.508 0.1 -8.531 1 87.5 86 THR B O 1
ATOM 2396 N N . SER B 1 87 ? -10.047 1.662 -8.867 1 86.81 87 SER B N 1
ATOM 2397 C CA . SER B 1 87 ? -10.602 1.968 -10.18 1 86.81 87 SER B CA 1
ATOM 2398 C C . SER B 1 87 ? -10.383 0.812 -11.156 1 86.81 87 SER B C 1
ATOM 2400 O O . SER B 1 87 ? -9.344 0.144 -11.109 1 86.81 87 SER B O 1
ATOM 2402 N N . ILE B 1 88 ? -11.312 0.609 -12.055 1 76.31 88 ILE B N 1
ATOM 2403 C CA . ILE B 1 88 ? -11.234 -0.432 -13.07 1 76.31 88 ILE B CA 1
ATOM 2404 C C . ILE B 1 88 ? -10.305 0.013 -14.195 1 76.31 88 ILE B C 1
ATOM 2406 O O . ILE B 1 88 ? -9.805 -0.815 -14.961 1 76.31 88 ILE B O 1
ATOM 2410 N N . TYR B 1 89 ? -10.156 1.311 -14.32 1 81.06 89 TYR B N 1
ATOM 2411 C CA . TYR B 1 89 ? -9.258 1.864 -15.328 1 81.06 89 TYR B CA 1
ATOM 2412 C C . TYR B 1 89 ? -8.289 2.861 -14.703 1 81.06 89 TYR B C 1
ATOM 2414 O O . TYR B 1 89 ? -8.453 4.074 -14.859 1 81.06 89 TYR B O 1
ATOM 2422 N N . PRO B 1 90 ? -7.188 2.385 -14.18 1 83.44 90 PRO B N 1
ATOM 2423 C CA . PRO B 1 90 ? -6.273 3.203 -13.383 1 83.44 90 PRO B CA 1
ATOM 2424 C C . PRO B 1 90 ? -5.625 4.324 -14.195 1 83.44 90 PRO B C 1
ATOM 2426 O O . PRO B 1 90 ? -5.508 5.453 -13.711 1 83.44 90 PRO B O 1
ATOM 2429 N N . PRO B 1 91 ? -5.246 4.125 -15.406 1 80.5 91 PRO B N 1
ATOM 2430 C CA . PRO B 1 91 ? -4.59 5.223 -16.125 1 80.5 91 PRO B CA 1
ATOM 2431 C C . PRO B 1 91 ? -5.457 6.477 -16.188 1 80.5 91 PRO B C 1
ATOM 2433 O O . PRO B 1 91 ? -4.941 7.594 -16.094 1 80.5 91 PRO B O 1
ATOM 2436 N N . ARG B 1 92 ? -6.723 6.223 -16.344 1 81.44 92 ARG B N 1
ATOM 2437 C CA . ARG B 1 92 ? -7.648 7.352 -16.406 1 81.44 92 ARG B CA 1
ATOM 2438 C C . ARG B 1 92 ? -7.844 7.973 -15.023 1 81.44 92 ARG B C 1
ATOM 2440 O O . ARG B 1 92 ? -7.832 9.195 -14.875 1 81.44 92 ARG B O 1
ATOM 2447 N N . ALA B 1 93 ? -8.055 7.188 -14.078 1 87.06 93 ALA B N 1
ATOM 2448 C CA . ALA B 1 93 ? -8.289 7.66 -12.719 1 87.06 93 ALA B CA 1
ATOM 2449 C C . ALA B 1 93 ? -7.094 8.453 -12.195 1 87.06 93 ALA B C 1
ATOM 2451 O O . ALA B 1 93 ? -7.262 9.492 -11.562 1 87.06 93 ALA B O 1
ATOM 2452 N N . TYR B 1 94 ? -5.895 8.023 -12.5 1 89.19 94 TYR B N 1
ATOM 2453 C CA . TYR B 1 94 ? -4.688 8.602 -11.922 1 89.19 94 TYR B CA 1
ATOM 2454 C C . TYR B 1 94 ? -4.316 9.898 -12.625 1 89.19 94 TYR B C 1
ATOM 2456 O O . TYR B 1 94 ? -3.449 10.641 -12.156 1 89.19 94 TYR B O 1
ATOM 2464 N N . MET B 1 95 ? -4.98 10.219 -13.664 1 86.56 95 MET B N 1
ATOM 2465 C CA . MET B 1 95 ? -4.789 11.508 -14.328 1 86.56 95 MET B CA 1
ATOM 2466 C C . MET B 1 95 ? -5.645 12.586 -13.68 1 86.56 95 MET B C 1
ATOM 2468 O O . MET B 1 95 ? -5.465 13.773 -13.953 1 86.56 95 MET B O 1
ATOM 2472 N N . CYS B 1 96 ? -6.523 12.172 -12.836 1 86.5 96 CYS B N 1
ATOM 2473 C CA . CYS B 1 96 ? -7.43 13.117 -12.195 1 86.5 96 CYS B CA 1
ATOM 2474 C C . CYS B 1 96 ? -6.797 13.703 -10.938 1 86.5 96 CYS B C 1
ATOM 2476 O O . CYS B 1 96 ? -5.953 13.062 -10.305 1 86.5 96 CYS B O 1
ATOM 2478 N N . ILE B 1 97 ? -7.172 14.867 -10.609 1 85 97 ILE B N 1
ATOM 2479 C CA . ILE B 1 97 ? -6.691 15.555 -9.414 1 85 97 ILE B CA 1
ATOM 2480 C C . ILE B 1 97 ? -7.852 15.789 -8.453 1 85 97 ILE B C 1
ATOM 2482 O O . ILE B 1 97 ? -8.961 16.125 -8.875 1 85 97 ILE B O 1
ATOM 2486 N N . PRO B 1 98 ? -7.531 15.492 -7.18 1 81.06 98 PRO B N 1
ATOM 2487 C CA . PRO B 1 98 ? -8.609 15.727 -6.219 1 81.06 98 PRO B CA 1
ATOM 2488 C C . PRO B 1 98 ? -9.016 17.203 -6.141 1 81.06 98 PRO B C 1
ATOM 2490 O O . PRO B 1 98 ? -8.164 18.078 -6.27 1 81.06 98 PRO B O 1
ATOM 2493 N N . CYS B 1 99 ? -10.312 17.375 -6.23 1 68.94 99 CYS B N 1
ATOM 2494 C CA . CYS B 1 99 ? -10.82 18.734 -6.094 1 68.94 99 CYS B CA 1
ATOM 2495 C C . CYS B 1 99 ? -11.562 18.906 -4.773 1 68.94 99 CYS B C 1
ATOM 2497 O O . CYS B 1 99 ? -12.633 18.328 -4.578 1 68.94 99 CYS B O 1
ATOM 2499 N N . PRO B 1 100 ? -10.812 19.344 -3.855 1 58.84 100 PRO B N 1
ATOM 2500 C CA . PRO B 1 100 ? -11.492 19.516 -2.57 1 58.84 100 PRO B CA 1
ATOM 2501 C C . PRO B 1 100 ? -12.812 20.266 -2.701 1 58.84 100 PRO B C 1
ATOM 2503 O O . PRO B 1 100 ? -13.727 20.062 -1.9 1 58.84 100 PRO B O 1
ATOM 2506 N N . CYS B 1 101 ? -12.867 21.188 -3.59 1 53.09 101 CYS B N 1
ATOM 2507 C CA . CYS B 1 101 ? -13.977 22.125 -3.607 1 53.09 101 CYS B CA 1
ATOM 2508 C C . CYS B 1 101 ? -15.172 21.562 -4.363 1 53.09 101 CYS B C 1
ATOM 2510 O O . CYS B 1 101 ? -16.25 22.141 -4.359 1 53.09 101 CYS B O 1
ATOM 2512 N N . SER B 1 102 ? -14.875 20.516 -4.992 1 56.06 102 SER B N 1
ATOM 2513 C CA . SER B 1 102 ? -16 20.188 -5.855 1 56.06 102 SER B CA 1
ATOM 2514 C C . SER B 1 102 ? -17 19.281 -5.145 1 56.06 102 SER B C 1
ATOM 2516 O O . SER B 1 102 ? -16.609 18.375 -4.398 1 56.06 102 SER B O 1
ATOM 2518 N N . ASN B 1 103 ? -18.141 19.812 -4.828 1 62.5 103 ASN B N 1
ATOM 2519 C CA . ASN B 1 103 ? -19.266 19.031 -4.363 1 62.5 103 ASN B CA 1
ATOM 2520 C C . ASN B 1 103 ? -19.594 17.875 -5.316 1 62.5 103 ASN B C 1
ATOM 2522 O O . ASN B 1 103 ? -20.594 17.188 -5.145 1 62.5 103 ASN B O 1
ATOM 2526 N N . VAL B 1 104 ? -18.641 17.75 -6.289 1 67.12 104 VAL B N 1
ATOM 2527 C CA . VAL B 1 104 ? -18.906 16.719 -7.277 1 67.12 104 VAL B CA 1
ATOM 2528 C C . VAL B 1 104 ? -18.391 15.375 -6.766 1 67.12 104 VAL B C 1
ATOM 2530 O O . VAL B 1 104 ? -17.281 15.273 -6.258 1 67.12 104 VAL B O 1
ATOM 2533 N N . GLY B 1 105 ? -19.188 14.422 -6.469 1 82.25 105 GLY B N 1
ATOM 2534 C CA . GLY B 1 105 ? -18.938 13.078 -5.969 1 82.25 105 GLY B CA 1
ATOM 2535 C C . GLY B 1 105 ? -18.172 12.211 -6.945 1 82.25 105 GLY B C 1
ATOM 2536 O O . GLY B 1 105 ? -18.125 10.992 -6.805 1 82.25 105 GLY B O 1
ATOM 2537 N N . GLN B 1 106 ? -17.531 12.922 -8.023 1 86.5 106 GLN B N 1
ATOM 2538 C CA . GLN B 1 106 ? -16.781 12.18 -9.031 1 86.5 106 GLN B CA 1
ATOM 2539 C C . GLN B 1 106 ? -15.391 12.758 -9.227 1 86.5 106 GLN B C 1
ATOM 2541 O O . GLN B 1 106 ? -15.172 13.953 -9 1 86.5 106 GLN B O 1
ATOM 2546 N N . LEU B 1 107 ? -14.492 11.914 -9.586 1 87.31 107 LEU B N 1
ATOM 2547 C CA . LEU B 1 107 ? -13.18 12.414 -9.969 1 87.31 107 LEU B CA 1
ATOM 2548 C C . LEU B 1 107 ? -13.281 13.398 -11.125 1 87.31 107 LEU B C 1
ATOM 2550 O O . LEU B 1 107 ? -14.172 13.281 -11.969 1 87.31 107 LEU B O 1
ATOM 2554 N N . GLN B 1 108 ? -12.359 14.312 -11.109 1 83.06 108 GLN B N 1
ATOM 2555 C CA . GLN B 1 108 ? -12.414 15.344 -12.141 1 83.06 108 GLN B CA 1
ATOM 2556 C C . GLN B 1 108 ? -11.094 15.438 -12.898 1 83.06 108 GLN B C 1
ATOM 2558 O O . GLN B 1 108 ? -10.023 15.281 -12.312 1 83.06 108 GLN B O 1
ATOM 2563 N N . PHE B 1 109 ? -11.258 15.648 -14.133 1 84.5 109 PHE B N 1
ATOM 2564 C CA . PHE B 1 109 ? -10.125 15.992 -14.992 1 84.5 109 PHE B CA 1
ATOM 2565 C C . PHE B 1 109 ? -10.328 17.359 -15.633 1 84.5 109 PHE B C 1
ATOM 2567 O O . PHE B 1 109 ? -11.25 17.547 -16.422 1 84.5 109 PHE B O 1
ATOM 2574 N N . ARG B 1 110 ? -9.523 18.234 -15.242 1 81.12 110 ARG B N 1
ATOM 2575 C CA . ARG B 1 110 ? -9.617 19.609 -15.727 1 81.12 110 ARG B CA 1
ATOM 2576 C C . ARG B 1 110 ? -11.023 20.156 -15.508 1 81.12 110 ARG B C 1
ATOM 2578 O O . ARG B 1 110 ? -11.625 20.719 -16.438 1 81.12 110 ARG B O 1
ATOM 2585 N N . GLY B 1 111 ? -11.508 19.859 -14.398 1 77.62 111 GLY B N 1
ATOM 2586 C CA . GLY B 1 111 ? -12.766 20.438 -13.984 1 77.62 111 GLY B CA 1
ATOM 2587 C C . GLY B 1 111 ? -13.977 19.672 -14.484 1 77.62 111 GLY B C 1
ATOM 2588 O O . GLY B 1 111 ? -15.117 20 -14.141 1 77.62 111 GLY B O 1
ATOM 2589 N N . GLN B 1 112 ? -13.773 18.641 -15.258 1 83.12 112 GLN B N 1
ATOM 2590 C CA . GLN B 1 112 ? -14.875 17.875 -15.812 1 83.12 112 GLN B CA 1
ATOM 2591 C C . GLN B 1 112 ? -14.977 16.5 -15.133 1 83.12 112 GLN B C 1
ATOM 2593 O O . GLN B 1 112 ? -13.961 15.859 -14.867 1 83.12 112 GLN B O 1
ATOM 2598 N N . PRO B 1 113 ? -16.234 16.188 -14.859 1 83.12 113 PRO B N 1
ATOM 2599 C CA . PRO B 1 113 ? -16.406 14.852 -14.273 1 83.12 113 PRO B CA 1
ATOM 2600 C C . PRO B 1 113 ? -15.992 13.734 -15.227 1 83.12 113 PRO B C 1
ATOM 2602 O O . PRO B 1 113 ? -16.203 13.844 -16.438 1 83.12 113 PRO B O 1
ATOM 2605 N N . THR B 1 114 ? -15.43 12.664 -14.742 1 83.69 114 THR B N 1
ATOM 2606 C CA . THR B 1 114 ? -14.914 11.57 -15.555 1 83.69 114 THR B CA 1
ATOM 2607 C C . THR B 1 114 ? -15.859 10.375 -15.523 1 83.69 114 THR B C 1
ATOM 2609 O O . THR B 1 114 ? -15.711 9.438 -16.312 1 83.69 114 THR B O 1
ATOM 2612 N N . GLY B 1 115 ? -16.844 10.438 -14.547 1 82.19 115 GLY B N 1
ATOM 2613 C CA . GLY B 1 115 ? -17.75 9.312 -14.398 1 82.19 115 GLY B CA 1
ATOM 2614 C C . GLY B 1 115 ? -17.328 8.344 -13.312 1 82.19 115 GLY B C 1
ATOM 2615 O O . GLY B 1 115 ? -18.016 7.355 -13.047 1 82.19 115 GLY B O 1
ATOM 2616 N N . ILE B 1 116 ? -16.203 8.602 -12.703 1 85.62 116 ILE B N 1
ATOM 2617 C CA . ILE B 1 116 ? -15.742 7.746 -11.617 1 85.62 116 ILE B CA 1
ATOM 2618 C C . ILE B 1 116 ? -16.203 8.32 -10.273 1 85.62 116 ILE B C 1
ATOM 2620 O O . ILE B 1 116 ? -15.758 9.398 -9.875 1 85.62 116 ILE B O 1
ATOM 2624 N N . ASP B 1 117 ? -17 7.555 -9.57 1 88.12 117 ASP B N 1
ATOM 2625 C CA . ASP B 1 117 ? -17.516 7.992 -8.273 1 88.12 117 ASP B CA 1
ATOM 2626 C C . ASP B 1 117 ? -16.438 7.918 -7.199 1 88.12 117 ASP B C 1
ATOM 2628 O O . ASP B 1 117 ? -15.672 6.957 -7.145 1 88.12 117 ASP B O 1
ATOM 2632 N N . ILE B 1 118 ? -16.453 8.922 -6.43 1 90.38 118 ILE B N 1
ATOM 2633 C CA . ILE B 1 118 ? -15.477 8.977 -5.352 1 90.38 118 ILE B CA 1
ATOM 2634 C C . ILE B 1 118 ? -15.922 8.07 -4.203 1 90.38 118 ILE B C 1
ATOM 2636 O O . ILE B 1 118 ? -17.078 8.133 -3.762 1 90.38 118 ILE B O 1
ATOM 2640 N N . LEU B 1 119 ? -15.109 7.223 -3.801 1 91.81 119 LEU B N 1
ATOM 2641 C CA . LEU B 1 119 ? -15.344 6.406 -2.613 1 91.81 119 LEU B CA 1
ATOM 2642 C C . LEU B 1 119 ? -15.109 7.219 -1.343 1 91.81 119 LEU B C 1
ATOM 2644 O O . LEU B 1 119 ? -14.047 7.82 -1.168 1 91.81 119 LEU B O 1
ATOM 2648 N N . ARG B 1 120 ? -16.078 7.152 -0.465 1 91.81 120 ARG B N 1
ATOM 2649 C CA . ARG B 1 120 ? -16.016 7.957 0.75 1 91.81 120 ARG B CA 1
ATOM 2650 C C . ARG B 1 120 ? -15.336 7.188 1.88 1 91.81 120 ARG B C 1
ATOM 2652 O O . ARG B 1 120 ? -15.453 5.961 1.955 1 91.81 120 ARG B O 1
ATOM 2659 N N . VAL B 1 121 ? -14.727 7.926 2.793 1 91.69 121 VAL B N 1
ATOM 2660 C CA . VAL B 1 121 ? -14 7.348 3.918 1 91.69 121 VAL B CA 1
ATOM 2661 C C . VAL B 1 121 ? -14.961 6.543 4.793 1 91.69 121 VAL B C 1
ATOM 2663 O O . VAL B 1 121 ? -14.57 5.523 5.375 1 91.69 121 VAL B O 1
ATOM 2666 N N . ASP B 1 122 ? -16.172 6.898 4.82 1 90.44 122 ASP B N 1
ATOM 2667 C CA . ASP B 1 122 ? -17.141 6.258 5.703 1 90.44 122 ASP B CA 1
ATOM 2668 C C . ASP B 1 122 ? -17.5 4.867 5.199 1 90.44 122 ASP B C 1
ATOM 2670 O O . ASP B 1 122 ? -18.125 4.082 5.918 1 90.44 122 ASP B O 1
ATOM 2674 N N . THR B 1 123 ? -17.172 4.559 3.982 1 91.06 123 THR B N 1
ATOM 2675 C CA . THR B 1 123 ? -17.453 3.236 3.432 1 91.06 123 THR B CA 1
ATOM 2676 C C . THR B 1 123 ? -16.375 2.24 3.832 1 91.06 123 THR B C 1
ATOM 2678 O O . THR B 1 123 ? -16.531 1.033 3.648 1 91.06 123 THR B O 1
ATOM 2681 N N . LEU B 1 124 ? -15.32 2.701 4.402 1 93.06 124 LEU B N 1
ATOM 2682 C CA . LEU B 1 124 ? -14.203 1.847 4.805 1 93.06 124 LEU B CA 1
ATOM 2683 C C . LEU B 1 124 ? -14.469 1.22 6.172 1 93.06 124 LEU B C 1
ATOM 2685 O O . LEU B 1 124 ? -15.172 1.803 7 1 93.06 124 LEU B O 1
ATOM 2689 N N . THR B 1 125 ? -13.914 0.003 6.359 1 92.38 125 THR B N 1
ATOM 2690 C CA . THR B 1 125 ? -13.922 -0.574 7.699 1 92.38 125 THR B CA 1
ATOM 2691 C C . THR B 1 125 ? -13.055 0.25 8.648 1 92.38 125 THR B C 1
ATOM 2693 O O . THR B 1 125 ? -12.195 1.017 8.203 1 92.38 125 THR B O 1
ATOM 2696 N N . ASP B 1 126 ? -13.242 0.087 9.945 1 91.56 126 ASP B N 1
ATOM 2697 C CA . ASP B 1 126 ? -12.461 0.809 10.938 1 91.56 126 ASP B CA 1
ATOM 2698 C C . ASP B 1 126 ? -10.969 0.505 10.789 1 91.56 126 ASP B C 1
ATOM 2700 O O . ASP B 1 126 ? -10.133 1.4 10.922 1 91.56 126 ASP B O 1
ATOM 2704 N N . LEU B 1 127 ? -10.688 -0.712 10.5 1 90.06 127 LEU B N 1
ATOM 2705 C CA . LEU B 1 127 ? -9.297 -1.131 10.359 1 90.06 127 LEU B CA 1
ATOM 2706 C C . LEU B 1 127 ? -8.641 -0.447 9.164 1 90.06 127 LEU B C 1
ATOM 2708 O O . LEU B 1 127 ? -7.516 0.042 9.258 1 90.06 127 LEU B O 1
ATOM 2712 N N . GLU B 1 128 ? -9.406 -0.427 8.055 1 92.62 128 GLU B N 1
ATOM 2713 C CA . GLU B 1 128 ? -8.891 0.218 6.848 1 92.62 128 GLU B CA 1
ATOM 2714 C C . GLU B 1 128 ? -8.711 1.718 7.059 1 92.62 128 GLU B C 1
ATOM 2716 O O . GLU B 1 128 ? -7.688 2.285 6.68 1 92.62 128 GLU B O 1
ATOM 2721 N N . ARG B 1 129 ? -9.68 2.256 7.633 1 94.69 129 ARG B N 1
ATOM 2722 C CA . ARG B 1 129 ? -9.656 3.693 7.887 1 94.69 129 ARG B CA 1
ATOM 2723 C C . ARG B 1 129 ? -8.484 4.078 8.773 1 94.69 129 ARG B C 1
ATOM 2725 O O . ARG B 1 129 ? -7.742 5.016 8.469 1 94.69 129 ARG B O 1
ATOM 2732 N N . ASN B 1 130 ? -8.289 3.363 9.82 1 94.69 130 ASN B N 1
ATOM 2733 C CA . ASN B 1 130 ? -7.199 3.633 10.75 1 94.69 130 ASN B CA 1
ATOM 2734 C C . ASN B 1 130 ? -5.836 3.48 10.078 1 94.69 130 ASN B C 1
ATOM 2736 O O . ASN B 1 130 ? -4.945 4.309 10.273 1 94.69 130 ASN B O 1
ATOM 2740 N N . ARG B 1 131 ? -5.738 2.467 9.32 1 94.12 131 ARG B N 1
ATOM 2741 C CA . ARG B 1 131 ? -4.477 2.203 8.633 1 94.12 131 ARG B CA 1
ATOM 2742 C C . ARG B 1 131 ? -4.145 3.324 7.652 1 94.12 131 ARG B C 1
ATOM 2744 O O . ARG B 1 131 ? -3.006 3.791 7.598 1 94.12 131 ARG B O 1
ATOM 2751 N N . LEU B 1 132 ? -5.121 3.742 6.918 1 96.81 132 LEU B N 1
ATOM 2752 C CA . LEU B 1 132 ? -4.895 4.75 5.891 1 96.81 132 LEU B CA 1
ATOM 2753 C C . LEU B 1 132 ? -4.633 6.117 6.516 1 96.81 132 LEU B C 1
ATOM 2755 O O . LEU B 1 132 ? -3.701 6.816 6.109 1 96.81 132 LEU B O 1
ATOM 2759 N N . PHE B 1 133 ? -5.438 6.465 7.496 1 97.81 133 PHE B N 1
ATOM 2760 C CA . PHE B 1 133 ? -5.184 7.738 8.156 1 97.81 133 PHE B CA 1
ATOM 2761 C C . PHE B 1 133 ? -3.789 7.758 8.773 1 97.81 133 PHE B C 1
ATOM 2763 O O . PHE B 1 133 ? -3.068 8.758 8.656 1 97.81 133 PHE B O 1
ATOM 2770 N N . ARG B 1 134 ? -3.408 6.688 9.383 1 97.44 134 ARG B N 1
ATOM 2771 C CA . ARG B 1 134 ? -2.072 6.609 9.961 1 97.44 134 ARG B CA 1
ATOM 2772 C C . ARG B 1 134 ? -0.999 6.828 8.906 1 97.44 134 ARG B C 1
ATOM 2774 O O . ARG B 1 134 ? -0.057 7.594 9.117 1 97.44 134 ARG B O 1
ATOM 2781 N N . ALA B 1 135 ? -1.146 6.164 7.816 1 97.44 135 ALA B N 1
ATOM 2782 C CA . ALA B 1 135 ? -0.168 6.281 6.734 1 97.44 135 ALA B CA 1
ATOM 2783 C C . ALA B 1 135 ? -0.084 7.715 6.223 1 97.44 135 ALA B C 1
ATOM 2785 O O . ALA B 1 135 ? 1.011 8.242 6.016 1 97.44 135 ALA B O 1
ATOM 2786 N N . PHE B 1 136 ? -1.184 8.352 6.047 1 98.31 136 PHE B N 1
ATOM 2787 C CA . PHE B 1 136 ? -1.217 9.711 5.516 1 98.31 136 PHE B CA 1
ATOM 2788 C C . PHE B 1 136 ? -0.686 10.703 6.539 1 98.31 136 PHE B C 1
ATOM 2790 O O . PHE B 1 136 ? 0.003 11.664 6.18 1 98.31 136 PHE B O 1
ATOM 2797 N N . PHE B 1 137 ? -1.033 10.516 7.836 1 98.19 137 PHE B N 1
ATOM 2798 C CA . PHE B 1 137 ? -0.458 11.367 8.867 1 98.19 137 PHE B CA 1
ATOM 2799 C C . PHE B 1 137 ? 1.061 11.242 8.891 1 98.19 137 PHE B C 1
ATOM 2801 O O . PHE B 1 137 ? 1.769 12.242 8.992 1 98.19 137 PHE B O 1
ATOM 2808 N N . ARG B 1 138 ? 1.51 10.109 8.789 1 96.88 138 ARG B N 1
ATOM 2809 C CA . ARG B 1 138 ? 2.947 9.875 8.875 1 96.88 138 ARG B CA 1
ATOM 2810 C C . ARG B 1 138 ? 3.66 10.383 7.629 1 96.88 138 ARG B C 1
ATOM 2812 O O . ARG B 1 138 ? 4.797 10.852 7.703 1 96.88 138 ARG B O 1
ATOM 2819 N N . TYR B 1 139 ? 2.998 10.289 6.562 1 96.5 139 TYR B N 1
ATOM 2820 C CA . TYR B 1 139 ? 3.537 10.938 5.371 1 96.5 139 TYR B CA 1
ATOM 2821 C C . TYR B 1 139 ? 3.672 12.438 5.582 1 96.5 139 TYR B C 1
ATOM 2823 O O . TYR B 1 139 ? 4.703 13.031 5.25 1 96.5 139 TYR B O 1
ATOM 2831 N N . GLU B 1 140 ? 2.619 13.016 6.066 1 96.81 140 GLU B N 1
ATOM 2832 C CA . GLU B 1 140 ? 2.641 14.453 6.34 1 96.81 140 GLU B CA 1
ATOM 2833 C C . GLU B 1 140 ? 3.754 14.812 7.316 1 96.81 140 GLU B C 1
ATOM 2835 O O . GLU B 1 140 ? 4.449 15.812 7.137 1 96.81 140 GLU B O 1
ATOM 2840 N N . LEU B 1 141 ? 3.871 14 8.312 1 95.62 141 LEU B N 1
ATOM 2841 C CA . LEU B 1 141 ? 4.914 14.227 9.305 1 95.62 141 LEU B CA 1
ATOM 2842 C C . LEU B 1 141 ? 6.297 14.211 8.664 1 95.62 141 LEU B C 1
ATOM 2844 O O . LEU B 1 141 ? 7.082 15.141 8.836 1 95.62 141 LEU B O 1
ATOM 2848 N N . VAL B 1 142 ? 6.609 13.172 7.945 1 92.69 142 VAL B N 1
ATOM 2849 C CA . VAL B 1 142 ? 7.918 13.016 7.328 1 92.69 142 VAL B CA 1
ATOM 2850 C C . VAL B 1 142 ? 8.164 14.148 6.336 1 92.69 142 VAL B C 1
ATOM 2852 O O . VAL B 1 142 ? 9.281 14.664 6.238 1 92.69 142 VAL B O 1
ATOM 2855 N N . SER B 1 143 ? 7.113 14.508 5.59 1 92.25 143 SER B N 1
ATOM 2856 C CA . SER B 1 143 ? 7.223 15.625 4.66 1 92.25 143 SER B CA 1
ATOM 2857 C C . SER B 1 143 ? 7.586 16.922 5.391 1 92.25 143 SER B C 1
ATOM 2859 O O . SER B 1 143 ? 8.43 17.688 4.922 1 92.25 143 SER B O 1
ATOM 2861 N N . LYS B 1 144 ? 6.969 17.203 6.492 1 91.94 144 LYS B N 1
ATOM 2862 C CA . LYS B 1 144 ? 7.258 18.391 7.281 1 91.94 144 LYS B CA 1
ATOM 2863 C C . LYS B 1 144 ? 8.68 18.359 7.824 1 91.94 144 LYS B C 1
ATOM 2865 O O . LYS B 1 144 ? 9.375 19.375 7.828 1 91.94 144 LYS B O 1
ATOM 2870 N N . ILE B 1 145 ? 9.07 17.219 8.32 1 89.94 145 ILE B N 1
ATOM 2871 C CA . ILE B 1 145 ? 10.43 17.062 8.828 1 89.94 145 ILE B CA 1
ATOM 2872 C C . ILE B 1 145 ? 11.438 17.359 7.719 1 89.94 145 ILE B C 1
ATOM 2874 O O . ILE B 1 145 ? 12.406 18.094 7.93 1 89.94 145 ILE B O 1
ATOM 2878 N N . GLN B 1 146 ? 11.242 16.781 6.562 1 86.56 146 GLN B N 1
ATOM 2879 C CA . GLN B 1 146 ? 12.141 16.969 5.43 1 86.56 146 GLN B CA 1
ATOM 2880 C C . GLN B 1 146 ? 12.227 18.438 5.039 1 86.56 146 GLN B C 1
ATOM 2882 O O . GLN B 1 146 ? 13.297 18.938 4.684 1 86.56 146 GLN B O 1
ATOM 2887 N N . TYR B 1 147 ? 11.094 19.047 5.07 1 84.88 147 TYR B N 1
ATOM 2888 C CA . TYR B 1 147 ? 11.07 20.469 4.742 1 84.88 147 TYR B CA 1
ATOM 2889 C C . TYR B 1 147 ? 11.953 21.266 5.688 1 84.88 147 TYR B C 1
ATOM 2891 O O . TYR B 1 147 ? 12.719 22.141 5.254 1 84.88 147 TYR B O 1
ATOM 2899 N N . VAL B 1 148 ? 11.836 21.016 6.949 1 84.06 148 VAL B N 1
ATOM 2900 C CA . VAL B 1 148 ? 12.641 21.703 7.953 1 84.06 148 VAL B CA 1
ATOM 2901 C C . VAL B 1 148 ? 14.117 21.359 7.738 1 84.06 148 VAL B C 1
ATOM 2903 O O . VAL B 1 148 ? 14.984 22.234 7.844 1 84.06 148 VAL B O 1
ATOM 2906 N N . GLU B 1 149 ? 14.367 20.094 7.473 1 81.94 149 GLU B N 1
ATOM 2907 C CA . GLU B 1 149 ? 15.742 19.672 7.223 1 81.94 149 GLU B CA 1
ATOM 2908 C C . GLU B 1 149 ? 16.328 20.375 6.012 1 81.94 149 GLU B C 1
ATOM 2910 O O . GLU B 1 149 ? 17.5 20.766 6.02 1 81.94 149 GLU B O 1
ATOM 2915 N N . ASP B 1 150 ? 15.562 20.562 5.066 1 77.31 150 ASP B N 1
ATOM 2916 C CA . ASP B 1 150 ? 16.016 21.203 3.838 1 77.31 150 ASP B CA 1
ATOM 2917 C C . ASP B 1 150 ? 16.203 22.703 4.039 1 77.31 150 ASP B C 1
ATOM 2919 O O . ASP B 1 150 ? 17.047 23.328 3.4 1 77.31 150 ASP B O 1
ATOM 2923 N N . SER B 1 151 ? 15.289 23.25 4.699 1 73.94 151 SER B N 1
ATOM 2924 C CA . SER B 1 151 ? 15.336 24.688 4.906 1 73.94 151 SER B CA 1
ATOM 2925 C C . SER B 1 151 ? 16.422 25.078 5.895 1 73.94 151 SER B C 1
ATOM 2927 O O . SER B 1 151 ? 17.047 26.125 5.762 1 73.94 151 SER B O 1
ATOM 2929 N N . THR B 1 152 ? 16.312 24.422 7.039 1 64.62 152 THR B N 1
ATOM 2930 C CA . THR B 1 152 ? 17.297 24.75 8.062 1 64.62 152 THR B CA 1
ATOM 2931 C C . THR B 1 152 ? 18.672 24.25 7.668 1 64.62 152 THR B C 1
ATOM 2933 O O . THR B 1 152 ? 18.812 23.141 7.133 1 64.62 152 THR B O 1
ATOM 2936 N N . GLU B 1 153 ? 19.547 25.078 6.953 1 50.16 153 GLU B N 1
ATOM 2937 C CA . GLU B 1 153 ? 20.953 24.781 6.789 1 50.16 153 GLU B CA 1
ATOM 2938 C C . GLU B 1 153 ? 21.438 23.766 7.832 1 50.16 153 GLU B C 1
ATOM 2940 O O . GLU B 1 153 ? 22.641 23.609 8.055 1 50.16 153 GLU B O 1
ATOM 2945 N N . LEU B 1 154 ? 20.609 23.469 8.617 1 46.06 154 LEU B N 1
ATOM 2946 C CA . LEU B 1 154 ? 21.141 22.734 9.758 1 46.06 154 LEU B CA 1
ATOM 2947 C C . LEU B 1 154 ? 21.641 21.359 9.344 1 46.06 154 LEU B C 1
ATOM 2949 O O . LEU B 1 154 ? 20.906 20.578 8.742 1 46.06 154 LEU B O 1
ATOM 2953 N N . GLU B 1 155 ? 22.781 21.188 9.008 1 46.34 155 GLU B N 1
ATOM 2954 C CA . GLU B 1 155 ? 23.656 20.062 8.727 1 46.34 155 GLU B CA 1
ATOM 2955 C C . GLU B 1 155 ? 23.141 18.766 9.367 1 46.34 155 GLU B C 1
ATOM 2957 O O . GLU B 1 155 ? 23.344 17.688 8.836 1 46.34 155 GLU B O 1
ATOM 2962 N N . HIS B 1 156 ? 22.375 18.953 10.562 1 44.16 156 HIS B N 1
ATOM 2963 C CA . HIS B 1 156 ? 22.234 17.828 11.469 1 44.16 156 HIS B CA 1
ATOM 2964 C C . HIS B 1 156 ? 20.812 17.266 11.445 1 44.16 156 HIS B C 1
ATOM 2966 O O . HIS B 1 156 ? 20.516 16.281 12.125 1 44.16 156 HIS B O 1
ATOM 2972 N N . ILE B 1 157 ? 19.812 17.953 10.703 1 46.16 157 ILE B N 1
ATOM 2973 C CA . ILE B 1 157 ? 18.406 17.562 10.82 1 46.16 157 ILE B CA 1
ATOM 2974 C C . ILE B 1 157 ? 18.109 16.406 9.859 1 46.16 157 ILE B C 1
ATOM 2976 O O . ILE B 1 157 ? 17.062 15.781 9.945 1 46.16 157 ILE B O 1
ATOM 2980 N N . ASP B 1 158 ? 18.984 16.281 8.805 1 52.34 158 ASP B N 1
ATOM 2981 C CA . ASP B 1 158 ? 18.828 15.102 7.965 1 52.34 158 ASP B CA 1
ATOM 2982 C C . ASP B 1 158 ? 18.719 13.836 8.812 1 52.34 158 AS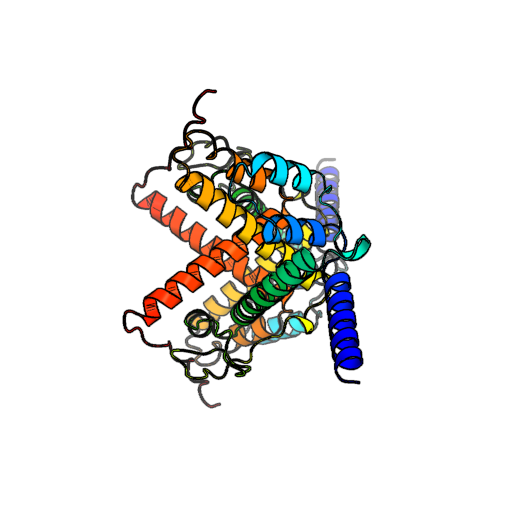P B C 1
ATOM 2984 O O . ASP B 1 158 ? 18.359 12.773 8.312 1 52.34 158 ASP B O 1
ATOM 2988 N N . GLU B 1 159 ? 18.609 14.211 10.25 1 67.62 159 GLU B N 1
ATOM 2989 C CA . GLU B 1 159 ? 18.812 13.148 11.234 1 67.62 159 GLU B CA 1
ATOM 2990 C C . GLU B 1 159 ? 17.5 12.688 11.836 1 67.62 159 GLU B C 1
ATOM 2992 O O . GLU B 1 159 ? 17.453 11.695 12.562 1 67.62 159 GLU B O 1
ATOM 2997 N N . LEU B 1 160 ? 16.438 13.438 11.18 1 79.75 160 LEU B N 1
ATOM 2998 C CA . LEU B 1 160 ? 15.258 13.062 11.945 1 79.75 160 LEU B CA 1
ATOM 2999 C C . LEU B 1 160 ? 14.328 12.18 11.109 1 79.75 160 LEU B C 1
ATOM 3001 O O . LEU B 1 160 ? 13.672 11.289 11.641 1 79.75 160 LEU B O 1
ATOM 3005 N N . ALA B 1 161 ? 14.32 12.492 9.789 1 80.88 161 ALA B N 1
ATOM 3006 C CA . ALA B 1 161 ? 13.352 11.805 8.945 1 80.88 161 ALA B CA 1
ATOM 3007 C C . ALA B 1 161 ? 13.648 10.305 8.891 1 80.88 161 ALA B C 1
ATOM 3009 O O . ALA B 1 161 ? 12.75 9.484 9.102 1 80.88 161 ALA B O 1
ATOM 3010 N N . ALA B 1 162 ? 14.891 10.016 8.672 1 80.31 162 ALA B N 1
ATOM 3011 C CA . ALA B 1 162 ? 15.266 8.617 8.516 1 80.31 162 ALA B CA 1
ATOM 3012 C C . ALA B 1 162 ? 15 7.828 9.797 1 80.31 162 ALA B C 1
ATOM 3014 O O . ALA B 1 162 ? 14.336 6.789 9.766 1 80.31 162 ALA B O 1
ATOM 3015 N N . PRO B 1 163 ? 15.391 8.336 10.93 1 83.06 163 PRO B N 1
ATOM 3016 C CA . PRO B 1 163 ? 15.078 7.625 12.172 1 83.06 163 PRO B CA 1
ATOM 3017 C C . PRO B 1 163 ? 13.578 7.535 12.438 1 83.06 163 PRO B C 1
ATOM 3019 O O . PRO B 1 163 ? 13.109 6.562 13.039 1 83.06 163 PRO B O 1
ATOM 3022 N N . THR B 1 164 ? 12.906 8.5 12.062 1 86.88 164 THR B N 1
ATOM 3023 C CA . THR B 1 164 ? 11.461 8.492 12.258 1 86.88 164 THR B CA 1
ATOM 3024 C C . THR B 1 164 ? 10.82 7.344 11.484 1 86.88 164 THR B C 1
ATOM 3026 O O . THR B 1 164 ? 10.031 6.574 12.039 1 86.88 164 THR B O 1
ATOM 3029 N N . VAL B 1 165 ? 11.188 7.215 10.312 1 85.19 165 VAL B N 1
ATOM 3030 C CA . VAL B 1 165 ? 10.625 6.164 9.469 1 85.19 165 VAL B CA 1
ATOM 3031 C C . VAL B 1 165 ? 11.07 4.797 9.977 1 85.19 165 VAL B C 1
ATOM 3033 O O . VAL B 1 165 ? 10.297 3.836 9.945 1 85.19 165 VAL B O 1
ATOM 3036 N N . ARG B 1 166 ? 12.195 4.75 10.461 1 83.81 166 ARG B N 1
ATOM 3037 C CA . ARG B 1 166 ? 12.75 3.5 10.977 1 83.81 166 ARG B CA 1
ATOM 3038 C C . ARG B 1 166 ? 11.938 2.996 12.172 1 83.81 166 ARG B C 1
ATOM 3040 O O . ARG B 1 166 ? 11.898 1.793 12.438 1 83.81 166 ARG B O 1
ATOM 3047 N N . ASN B 1 167 ? 11.305 3.873 12.789 1 87.75 167 ASN B N 1
ATOM 3048 C CA . ASN B 1 167 ? 10.539 3.514 13.977 1 87.75 167 ASN B CA 1
ATOM 3049 C C . ASN B 1 167 ? 9.148 3 13.617 1 87.75 167 ASN B C 1
ATOM 3051 O O . ASN B 1 167 ? 8.422 2.516 14.484 1 87.75 167 ASN B O 1
ATOM 3055 N N . PHE B 1 168 ? 8.844 3.039 12.32 1 91.56 168 PHE B N 1
ATOM 3056 C CA . PHE B 1 168 ? 7.555 2.498 11.906 1 91.56 168 PHE B CA 1
ATOM 3057 C C . PHE B 1 168 ? 7.562 0.976 11.953 1 91.56 168 PHE B C 1
ATOM 3059 O O . PHE B 1 168 ? 8.578 0.347 11.656 1 91.56 168 PHE B O 1
ATOM 3066 N N . SER B 1 169 ? 6.418 0.427 12.398 1 91.12 169 SER B N 1
ATOM 3067 C CA . SER B 1 169 ? 6.258 -1.01 12.203 1 91.12 169 SER B CA 1
ATOM 3068 C C . SER B 1 169 ? 6.332 -1.374 10.719 1 91.12 169 SER B C 1
ATOM 3070 O O . SER B 1 169 ? 6.223 -0.503 9.859 1 91.12 169 SER B O 1
ATOM 3072 N N . HIS B 1 170 ? 6.516 -2.625 10.406 1 89.19 170 HIS B N 1
ATOM 3073 C CA . HIS B 1 170 ? 6.629 -3.084 9.023 1 89.19 170 HIS B CA 1
ATOM 3074 C C . HIS B 1 170 ? 5.402 -2.686 8.211 1 89.19 170 HIS B C 1
ATOM 3076 O O . HIS B 1 170 ? 5.535 -2.121 7.121 1 89.19 170 HIS B O 1
ATOM 3082 N N . GLY B 1 171 ? 4.285 -2.957 8.828 1 90.44 171 GLY B N 1
ATOM 3083 C CA . GLY B 1 171 ? 3.049 -2.625 8.141 1 90.44 171 GLY B CA 1
ATOM 3084 C C . GLY B 1 171 ? 2.867 -1.136 7.922 1 90.44 171 GLY B C 1
ATOM 3085 O O . GLY B 1 171 ? 2.395 -0.71 6.863 1 90.44 171 GLY B O 1
ATOM 3086 N N . ALA B 1 172 ? 3.299 -0.378 8.891 1 92.5 172 ALA B N 1
ATOM 3087 C CA . ALA B 1 172 ? 3.17 1.072 8.789 1 92.5 172 ALA B CA 1
ATOM 3088 C C . ALA B 1 172 ? 4.129 1.632 7.738 1 92.5 172 ALA B C 1
ATOM 3090 O O . ALA B 1 172 ? 3.779 2.549 6.992 1 92.5 172 ALA B O 1
ATOM 3091 N N . ALA B 1 173 ? 5.328 1.142 7.715 1 92.56 173 ALA B N 1
ATOM 3092 C CA . ALA B 1 173 ? 6.312 1.568 6.723 1 92.56 173 ALA B CA 1
ATOM 3093 C C . ALA B 1 173 ? 5.848 1.234 5.309 1 92.56 173 ALA B C 1
ATOM 3095 O O . ALA B 1 173 ? 6.016 2.039 4.387 1 92.56 173 ALA B O 1
ATOM 3096 N N . GLU B 1 174 ? 5.312 0.074 5.176 1 93.19 174 GLU B N 1
ATOM 3097 C CA . GLU B 1 174 ? 4.762 -0.337 3.887 1 93.19 174 GLU B CA 1
ATOM 3098 C C . GLU B 1 174 ? 3.637 0.592 3.445 1 93.19 174 GLU B C 1
ATOM 3100 O O . GLU B 1 174 ? 3.609 1.045 2.299 1 93.19 174 GLU B O 1
ATOM 3105 N N . ALA B 1 175 ? 2.713 0.813 4.332 1 94.94 175 ALA B N 1
ATOM 3106 C CA . ALA B 1 175 ? 1.61 1.716 4.012 1 94.94 175 ALA B CA 1
ATOM 3107 C C . ALA B 1 175 ? 2.125 3.111 3.672 1 94.94 175 ALA B C 1
ATOM 3109 O O . ALA B 1 175 ? 1.627 3.754 2.744 1 94.94 175 ALA B O 1
ATOM 3110 N N . PHE B 1 176 ? 3.111 3.572 4.441 1 95.38 176 PHE B N 1
ATOM 3111 C CA . PHE B 1 176 ? 3.762 4.855 4.188 1 95.38 176 PHE B CA 1
ATOM 3112 C C . PHE B 1 176 ? 4.316 4.91 2.771 1 95.38 176 PHE B C 1
ATOM 3114 O O . PHE B 1 176 ? 4.137 5.91 2.068 1 95.38 176 PHE B O 1
ATOM 3121 N N . ARG B 1 177 ? 4.953 3.865 2.279 1 93.5 177 ARG B N 1
ATOM 3122 C CA . ARG B 1 177 ? 5.551 3.814 0.95 1 93.5 177 ARG B CA 1
ATOM 3123 C C . ARG B 1 177 ? 4.48 3.842 -0.135 1 93.5 177 ARG B C 1
ATOM 3125 O O . ARG B 1 177 ? 4.668 4.461 -1.186 1 93.5 177 ARG B O 1
ATOM 3132 N N . CYS B 1 178 ? 3.391 3.133 0.11 1 94.94 178 CYS B N 1
ATOM 3133 C CA . CYS B 1 178 ? 2.287 3.154 -0.844 1 94.94 178 CYS B CA 1
ATOM 3134 C C . CYS B 1 178 ? 1.733 4.566 -1.005 1 94.94 178 CYS B C 1
ATOM 3136 O O . CYS B 1 178 ? 1.433 4.996 -2.119 1 94.94 178 CYS B O 1
ATOM 3138 N N . VAL B 1 179 ? 1.593 5.285 0.116 1 96.31 179 VAL B N 1
ATOM 3139 C CA . VAL B 1 179 ? 1.113 6.664 0.065 1 96.31 179 VAL B CA 1
ATOM 3140 C C . VAL B 1 179 ? 2.117 7.531 -0.69 1 96.31 179 VAL B C 1
ATOM 3142 O O . VAL B 1 179 ? 1.729 8.406 -1.466 1 96.31 179 VAL B O 1
ATOM 3145 N N . LEU B 1 180 ? 3.377 7.301 -0.454 1 93.88 180 LEU B N 1
ATOM 3146 C CA . LEU B 1 180 ? 4.422 8.039 -1.155 1 93.88 180 LEU B CA 1
ATOM 3147 C C . LEU B 1 180 ? 4.289 7.867 -2.666 1 93.88 180 LEU B C 1
ATOM 3149 O O . LEU B 1 180 ? 4.41 8.836 -3.416 1 93.88 180 LEU B O 1
ATOM 3153 N N . TYR B 1 181 ? 4 6.699 -3.146 1 92.31 181 TYR B N 1
ATOM 3154 C CA . TYR B 1 181 ? 3.809 6.441 -4.57 1 92.31 181 TYR B CA 1
ATOM 3155 C C . TYR B 1 181 ? 2.6 7.199 -5.102 1 92.31 181 TYR B C 1
ATOM 3157 O O . TYR B 1 181 ? 2.662 7.805 -6.176 1 92.31 181 TYR B O 1
ATOM 3165 N N . TYR B 1 182 ? 1.595 7.137 -4.328 1 95.5 182 TYR B N 1
ATOM 3166 C CA . TYR B 1 182 ? 0.391 7.875 -4.695 1 95.5 182 TYR B CA 1
ATOM 3167 C C . TYR B 1 182 ? 0.686 9.359 -4.852 1 95.5 182 TYR B C 1
ATOM 3169 O O . TYR B 1 182 ? 0.243 9.992 -5.812 1 95.5 182 TYR B O 1
ATOM 3177 N N . MET B 1 183 ? 1.391 9.898 -3.877 1 94 183 MET B N 1
ATOM 3178 C CA . MET B 1 183 ? 1.691 11.328 -3.916 1 94 183 MET B CA 1
ATOM 3179 C C . MET B 1 183 ? 2.555 11.672 -5.125 1 94 183 MET B C 1
ATOM 3181 O O . MET B 1 183 ? 2.375 12.719 -5.746 1 94 183 MET B O 1
ATOM 3185 N N . ARG B 1 184 ? 3.434 10.797 -5.441 1 90.44 184 ARG B N 1
ATOM 3186 C CA . ARG B 1 184 ? 4.254 10.992 -6.633 1 90.44 184 ARG B CA 1
ATOM 3187 C C . ARG B 1 184 ? 3.393 11.016 -7.891 1 90.44 184 ARG B C 1
ATOM 3189 O O . ARG B 1 184 ? 3.578 11.875 -8.758 1 90.44 184 ARG B O 1
ATOM 3196 N N . ASP B 1 185 ? 2.494 10.094 -8 1 90.94 185 ASP B N 1
ATOM 3197 C CA . ASP B 1 185 ? 1.584 10.055 -9.141 1 90.94 185 ASP B CA 1
ATOM 3198 C C . ASP B 1 185 ? 0.733 11.32 -9.211 1 90.94 185 ASP B C 1
ATOM 3200 O O . ASP B 1 185 ? 0.483 11.852 -10.289 1 90.94 185 ASP B O 1
ATOM 3204 N N . LEU B 1 186 ? 0.25 11.703 -8.039 1 91.44 186 LEU B N 1
ATOM 3205 C CA . LEU B 1 186 ? -0.585 12.898 -7.973 1 91.44 186 LEU B CA 1
ATOM 3206 C C . LEU B 1 186 ? 0.177 14.117 -8.469 1 91.44 186 LEU B C 1
ATOM 3208 O O . LEU B 1 186 ? -0.359 14.922 -9.242 1 91.44 186 LEU B O 1
ATOM 3212 N N . TYR B 1 187 ? 1.381 14.281 -8.055 1 88.69 187 TYR B N 1
ATOM 3213 C CA . TYR B 1 187 ? 2.215 15.383 -8.523 1 88.69 187 TYR B CA 1
ATOM 3214 C C . TYR B 1 187 ? 2.424 15.305 -10.031 1 88.69 187 TYR B C 1
ATOM 3216 O O . TYR B 1 187 ? 2.422 16.328 -10.719 1 88.69 187 TYR B O 1
ATOM 3224 N N . GLY B 1 188 ? 2.615 14.086 -10.523 1 86.94 188 GLY B N 1
ATOM 3225 C CA . GLY B 1 188 ? 2.701 13.906 -11.969 1 86.94 188 GLY B CA 1
ATOM 3226 C C . GLY B 1 188 ? 1.448 14.352 -12.695 1 86.94 188 GLY B C 1
ATOM 3227 O O . GLY B 1 188 ? 1.532 14.984 -13.75 1 86.94 188 GLY B O 1
ATOM 3228 N N . ALA B 1 189 ? 0.354 13.992 -12.133 1 87 189 ALA B N 1
ATOM 3229 C CA . ALA B 1 189 ? -0.922 14.375 -12.734 1 87 189 ALA B CA 1
ATOM 3230 C C . ALA B 1 189 ? -1.091 15.891 -12.742 1 87 189 ALA B C 1
ATOM 3232 O O . ALA B 1 189 ? -1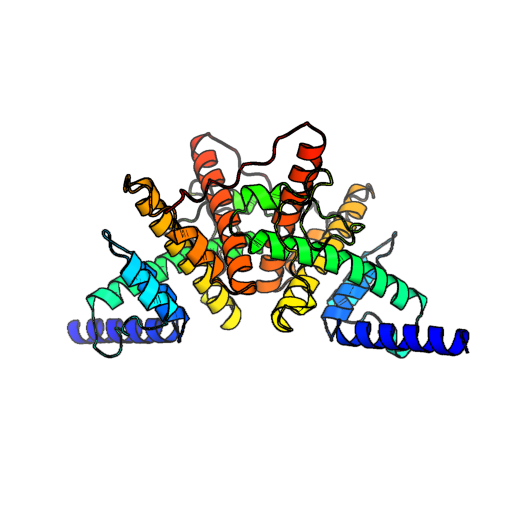.578 16.469 -13.719 1 87 189 ALA B O 1
ATOM 3233 N N . VAL B 1 190 ? -0.795 16.516 -11.609 1 84.75 190 VAL B N 1
ATOM 3234 C CA . VAL B 1 190 ? -0.874 17.969 -11.523 1 84.75 190 VAL B CA 1
ATOM 3235 C C . VAL B 1 190 ? -0.004 18.609 -12.609 1 84.75 190 VAL B C 1
ATOM 3237 O O . VAL B 1 190 ? -0.428 19.547 -13.281 1 84.75 190 VAL B O 1
ATOM 3240 N N . PHE B 1 191 ? 1.186 18.047 -12.82 1 83.25 191 PHE B N 1
ATOM 3241 C CA . PHE B 1 191 ? 2.088 18.547 -13.852 1 83.25 191 PHE B CA 1
ATOM 3242 C C . PHE B 1 191 ? 1.495 18.344 -15.242 1 83.25 191 PHE B C 1
ATOM 3244 O O . PHE B 1 191 ? 1.607 19.203 -16.109 1 83.25 191 PHE B O 1
ATOM 3251 N N . ALA B 1 192 ? 0.893 17.188 -15.461 1 79.69 192 ALA B N 1
ATOM 3252 C CA . ALA B 1 192 ? 0.276 16.875 -16.75 1 79.69 192 ALA B CA 1
ATOM 3253 C C . ALA B 1 192 ? -0.853 17.859 -17.062 1 79.69 192 ALA B C 1
ATOM 3255 O O . ALA B 1 192 ? -1.104 18.156 -18.234 1 79.69 192 ALA B O 1
ATOM 3256 N N . HIS B 1 193 ? -1.562 18.234 -16.062 1 80.12 193 HIS B N 1
ATOM 3257 C CA . HIS B 1 193 ? -2.633 19.203 -16.25 1 80.12 193 HIS B CA 1
ATOM 3258 C C . HIS B 1 193 ? -2.086 20.547 -16.719 1 80.12 193 HIS B C 1
ATOM 3260 O O . HIS B 1 193 ? -2.768 21.281 -17.453 1 80.12 193 HIS B O 1
ATOM 3266 N N . TYR B 1 194 ? -0.903 20.75 -16.375 1 78.75 194 TYR B N 1
ATOM 3267 C CA . TYR B 1 194 ? -0.315 22.031 -16.75 1 78.75 194 TYR B CA 1
ATOM 3268 C C . TYR B 1 194 ? 0.287 21.969 -18.156 1 78.75 194 TYR B C 1
ATOM 3270 O O . TYR B 1 194 ? 0.35 22.984 -18.859 1 78.75 194 TYR B O 1
ATOM 3278 N N . VAL B 1 195 ? 0.745 20.75 -18.641 1 75.94 195 VAL B N 1
ATOM 3279 C CA . VAL B 1 195 ? 1.405 20.625 -19.938 1 75.94 195 VAL B CA 1
ATOM 3280 C C . VAL B 1 195 ? 0.409 20.125 -20.984 1 75.94 195 VAL B C 1
ATOM 3282 O O . VAL B 1 195 ? 0.789 19.812 -22.109 1 75.94 195 VAL B O 1
ATOM 3285 N N . ASP B 1 196 ? -0.725 20.203 -20.906 1 69.81 196 ASP B N 1
ATOM 3286 C CA . ASP B 1 196 ? -1.803 19.922 -21.844 1 69.81 196 ASP B CA 1
ATOM 3287 C C . ASP B 1 196 ? -1.828 18.438 -22.219 1 69.81 196 ASP B C 1
ATOM 3289 O O . ASP B 1 196 ? -1.777 18.094 -23.406 1 69.81 196 ASP B O 1
ATOM 3293 N N . SER B 1 197 ? -1.906 17.547 -21.438 1 68.31 197 SER B N 1
ATOM 3294 C CA . SER B 1 197 ? -2.059 16.125 -21.688 1 68.31 197 SER B CA 1
ATOM 3295 C C . SER B 1 197 ? -3.529 15.734 -21.797 1 68.31 197 SER B C 1
ATOM 3297 O O . SER B 1 197 ? -4.398 16.391 -21.219 1 68.31 197 SER B O 1
ATOM 3299 N N . ARG B 1 198 ? -3.838 14.609 -22.625 1 65 198 ARG B N 1
ATOM 3300 C CA . ARG B 1 198 ? -5.199 14.117 -22.797 1 65 198 ARG B CA 1
ATOM 3301 C C . ARG B 1 198 ? -5.492 12.969 -21.844 1 65 198 ARG B C 1
ATOM 3303 O O . ARG B 1 198 ? -4.582 12.227 -21.469 1 65 198 ARG B O 1
ATOM 3310 N N . LEU B 1 199 ? -6.77 12.898 -21.422 1 66.94 199 LEU B N 1
ATOM 3311 C CA . LEU B 1 199 ? -7.223 11.789 -20.594 1 66.94 199 LEU B CA 1
ATOM 3312 C C . LEU B 1 199 ? -7.309 10.5 -21.406 1 66.94 199 LEU B C 1
ATOM 3314 O O . LEU B 1 199 ? -7.914 10.477 -22.484 1 66.94 199 LEU B O 1
ATOM 3318 N N . PRO B 1 200 ? -6.691 9.516 -21 1 63.78 200 PRO B N 1
ATOM 3319 C CA . PRO B 1 200 ? -6.84 8.25 -21.734 1 63.78 200 PRO B CA 1
ATOM 3320 C C . PRO B 1 200 ? -8.289 7.773 -21.797 1 63.78 200 PRO B C 1
ATOM 3322 O O . PRO B 1 200 ? -9.039 7.949 -20.828 1 63.78 200 PRO B O 1
ATOM 3325 N N . ASP B 1 201 ? -8.773 7.246 -22.969 1 63.47 201 ASP B N 1
ATOM 3326 C CA . ASP B 1 201 ? -10.133 6.734 -23.109 1 63.47 201 ASP B CA 1
ATOM 3327 C C . ASP B 1 201 ? -10.289 5.387 -22.422 1 63.47 201 ASP B C 1
ATOM 3329 O O . ASP B 1 201 ? -9.336 4.613 -22.328 1 63.47 201 ASP B O 1
ATOM 3333 N N . ILE B 1 202 ? -11.516 5.27 -21.812 1 60.78 202 ILE B N 1
ATOM 3334 C CA . ILE B 1 202 ? -11.836 3.934 -21.312 1 60.78 202 ILE B CA 1
ATOM 3335 C C . ILE B 1 202 ? -12.008 2.975 -22.484 1 60.78 202 ILE B C 1
ATOM 3337 O O . ILE B 1 202 ? -12.719 3.281 -23.453 1 60.78 202 ILE B O 1
ATOM 3341 N N . PRO B 1 203 ? -11.141 2.045 -22.594 1 52.03 203 PRO B N 1
ATOM 3342 C CA . PRO B 1 203 ? -11.375 1.123 -23.703 1 52.03 203 PRO B CA 1
ATOM 3343 C C . PRO B 1 203 ? -12.836 0.698 -23.828 1 52.03 203 PRO B C 1
ATOM 3345 O O . PRO B 1 203 ? -13.508 0.476 -22.812 1 52.03 203 PRO B O 1
ATOM 3348 N N . ALA B 1 204 ? -13.445 1.116 -25.016 1 47.47 204 ALA B N 1
ATOM 3349 C CA . ALA B 1 204 ? -14.844 0.819 -25.328 1 47.47 204 ALA B CA 1
ATOM 3350 C C . ALA B 1 204 ? -15.18 -0.632 -25 1 47.47 204 ALA B C 1
ATOM 3352 O O . ALA B 1 204 ? -14.367 -1.531 -25.219 1 47.47 204 ALA B O 1
ATOM 3353 N N . GLU B 1 205 ? -16.031 -0.707 -24.016 1 45.66 205 GLU B N 1
ATOM 3354 C CA . GLU B 1 205 ? -16.562 -2.053 -23.844 1 45.66 205 GLU B CA 1
ATOM 3355 C C . GLU B 1 205 ? -17 -2.65 -25.172 1 45.66 205 GLU B C 1
ATOM 3357 O O . GLU B 1 205 ? -17.734 -2.021 -25.938 1 45.66 205 GLU B O 1
ATOM 3362 N N . THR B 1 206 ? -16.125 -3.162 -25.969 1 35.38 206 THR B N 1
ATOM 3363 C CA . THR B 1 206 ? -16.703 -3.75 -27.172 1 35.38 206 THR B CA 1
ATOM 3364 C C . THR B 1 206 ? -18.109 -4.277 -26.891 1 35.38 206 THR B C 1
ATOM 3366 O O . THR B 1 206 ? -18.312 -5.074 -25.969 1 35.38 206 THR B O 1
ATOM 3369 N N . PRO B 1 207 ? -19.141 -3.471 -27.625 1 34.47 207 PRO B N 1
ATOM 3370 C CA . PRO B 1 207 ? -20.5 -3.998 -27.469 1 34.47 207 PRO B CA 1
ATOM 3371 C C . PRO B 1 207 ? -20.562 -5.52 -27.609 1 34.47 207 PRO B C 1
ATOM 3373 O O . PRO B 1 207 ? -19.875 -6.094 -28.453 1 34.47 207 PRO B O 1
ATOM 3376 N N . ALA B 1 208 ? -21.078 -6.273 -26.75 1 32.09 208 ALA B N 1
ATOM 3377 C CA . ALA B 1 208 ? -21.438 -7.68 -26.922 1 32.09 208 ALA B CA 1
ATOM 3378 C C . ALA B 1 208 ? -22.312 -7.875 -28.156 1 32.09 208 ALA B C 1
ATOM 3380 O O . ALA B 1 208 ? -23.172 -7.047 -28.453 1 32.09 208 ALA B O 1
#